Protein AF-0000000072287592 (afdb_homodimer)

Solvent-accessible surface area (backbone atoms only — not comparable to full-atom values): 27425 Å² total; per-residue (Å²): 142,75,86,83,79,91,79,86,87,75,88,79,80,86,71,87,78,84,90,84,88,74,85,70,81,70,81,69,79,77,72,82,81,80,76,82,77,76,76,74,76,69,75,74,67,57,54,57,56,51,49,50,50,49,43,51,49,48,24,49,50,27,19,53,49,18,20,56,48,29,54,58,54,72,55,82,55,48,79,62,27,75,54,41,42,60,56,83,41,76,46,64,46,68,91,53,60,62,60,34,51,70,92,40,76,66,30,48,50,55,56,15,64,73,36,28,47,15,47,28,28,26,48,42,70,90,84,34,86,50,57,27,31,34,42,37,46,53,51,50,37,37,52,50,52,46,53,53,48,51,50,50,45,52,49,51,39,54,62,62,31,79,47,85,70,56,66,60,56,48,47,48,51,55,59,33,37,59,50,48,48,47,46,30,47,32,45,34,50,47,52,51,48,48,42,29,58,41,43,44,37,56,20,54,42,40,87,85,76,73,43,65,83,56,53,73,22,63,35,54,15,30,62,36,66,58,51,39,51,53,34,38,76,31,30,54,60,78,50,60,41,61,121,143,81,86,88,78,82,83,88,80,82,83,84,80,84,76,85,74,73,84,70,85,72,83,69,82,67,78,76,74,77,71,78,78,78,76,82,77,74,75,71,76,68,73,74,67,55,53,58,56,52,49,50,51,50,44,51,49,48,24,51,52,29,19,53,49,17,20,55,47,29,56,59,54,72,55,81,54,50,79,61,27,76,56,43,42,60,58,81,43,76,45,65,46,68,91,53,62,61,61,34,51,71,91,40,77,67,29,47,50,56,57,16,64,73,37,26,46,15,48,28,27,26,48,42,69,91,83,35,88,50,57,28,30,34,41,36,45,53,50,52,37,37,53,50,51,47,52,53,48,52,49,49,46,52,50,52,39,54,62,56,30,81,42,88,61,58,66,64,57,49,51,49,47,57,60,31,45,58,49,46,48,49,46,29,48,32,46,34,50,47,52,51,49,47,41,29,58,40,43,44,38,56,20,56,41,40,88,85,75,73,44,67,84,54,53,72,23,65,33,54,15,29,62,37,68,58,52,41,50,53,35,38,76,30,30,54,60,78,49,62,40,61,120

Sequence (486 aa):
MPRGPAGYEEIRPGKKGFATYSDGHENDTHMPINREGETSRIPLRNRGWVQILVLAFLSLVFLGMGIAVGGRVPREERKWGLLAPPGSMKETWYPNTTFSMEPTPESEAAWGSLMPVGRGFIYRPEIAPIVKSVSVFHQLHCLHGLRTSYYDLHYQIARAAGAPIDPFLEQKAAHTHIETAHQKHCFDYLRRAIMCAADTNLEYVDPVTDDTTGWGSERVCRSFADVKGWAEKWANGTGGGIAMPRGPAGYEEIRPGKKGFATYSDGHENDTHMPINREGETSRIPLRNRGWVQILVLAFLSLVFLGMGIAVGGRVPREERKWGLLAPPGSMKETWYPNTTFSMEPTPESEAAWGSLMPVGRGFIYRPEIAPIVKSVSVFHQLHCLHGLRTSYYDLHYQIARAAGAPIDPFLEQKAAHTHIETAHQKHCFDYLRRAIMCAADTNLEYVDPVTDDTTGWGSERVCRSFADVKGWAEKWANGTGGGIA

InterPro domains:
  IPR021765 Mycotoxin biosynthesis protein UstYa-like [PF11807] (96-233)
  IPR021765 Mycotoxin biosynthesis protein UstYa-like [PTHR33365] (38-236)

Organism: Botryotinia fuckeliana (strain B05.10) (NCBI:txid332648)

Secondary structure (DSSP, 8-state):
--------------------------------------------THHHHHHHHHHHHHHHHHHHHHHHHHTTS--TTTTTTTTSPS-SEEEE----GGGTSPP-HHHHHHHHHTSPTTTTEEEETTTEEEEEEEHHHHHHHHHHHHHHHHHHHHHHHHHHH-S---HHHHHHHHHSHHHHHHHHHHHHHHHHHHHHH----EEE--TTT----STT-EEEE--HHHHHHHHHHTBSSS--S--/--------------------------------------------THHHHHHHHHHHHHHHHHHHHHHHHHTTS--TTTTTTTTSPSSSEEEE----GGGTSPP-HHHHHHHHHTSPTTTTEEEETTTEEEEEEEHHHHHHHHHHHHHHHHHHHHHHHHHHHTS---HHHHHHHHHHHHHHHHHHHHHHHHHHHHHHH----EEE--TTT----STT-EEEE--HHHHHHHHHHTBSSS--S--

Structure (mmCIF, N/CA/C/O backbone):
data_AF-0000000072287592-model_v1
#
loop_
_entity.id
_entity.type
_entity.pdbx_description
1 polymer 'Tat pathway signal sequence protein'
#
loop_
_atom_site.group_PDB
_atom_site.id
_atom_site.type_symbol
_atom_site.label_atom_id
_atom_site.label_alt_id
_atom_site.label_comp_id
_atom_site.label_asym_id
_atom_site.label_entity_id
_atom_site.label_seq_id
_atom_site.pdbx_PDB_ins_code
_atom_site.Cartn_x
_atom_site.Cartn_y
_atom_site.Cartn_z
_atom_site.occupancy
_atom_site.B_iso_or_equiv
_atom_site.auth_seq_id
_atom_site.auth_comp_id
_atom_site.auth_asym_id
_atom_site.auth_atom_id
_atom_site.pdbx_PDB_model_num
ATOM 1 N N . MET A 1 1 ? 38.938 7.727 86.188 1 19.3 1 MET A N 1
ATOM 2 C CA . MET A 1 1 ? 39.969 8.32 87.062 1 19.3 1 MET A CA 1
ATOM 3 C C . MET A 1 1 ? 39.812 9.844 87.125 1 19.3 1 MET A C 1
ATOM 5 O O . MET A 1 1 ? 39.188 10.43 86.25 1 19.3 1 MET A O 1
ATOM 9 N N . PRO A 1 2 ? 40.906 10.57 87.688 1 18.02 2 PRO A N 1
ATOM 10 C CA . PRO A 1 2 ? 41.312 11.711 88.5 1 18.02 2 PRO A CA 1
ATOM 11 C C . PRO A 1 2 ? 41.688 12.938 87.688 1 18.02 2 PRO A C 1
ATOM 13 O O . PRO A 1 2 ? 41.875 14.023 88.25 1 18.02 2 PRO A O 1
ATOM 16 N N . ARG A 1 3 ? 42.031 12.914 86.5 1 18.27 3 ARG A N 1
ATOM 17 C CA . ARG A 1 3 ? 43.125 13.844 86.312 1 18.27 3 ARG A CA 1
ATOM 18 C C . ARG A 1 3 ? 42.719 15.273 86.625 1 18.27 3 ARG A C 1
ATOM 20 O O . ARG A 1 3 ? 41.531 15.633 86.5 1 18.27 3 ARG A O 1
ATOM 27 N N . GLY A 1 4 ? 43.75 16.094 86.75 1 17.22 4 GLY A N 1
ATOM 28 C CA . GLY A 1 4 ? 44.375 17.094 87.562 1 17.22 4 GLY A CA 1
ATOM 29 C C . GLY A 1 4 ? 43.969 18.516 87.188 1 17.22 4 GLY A C 1
ATOM 30 O O . GLY A 1 4 ? 43.344 18.734 86.188 1 17.22 4 GLY A O 1
ATOM 31 N N . PRO A 1 5 ? 45.031 19.484 87.188 1 16.97 5 PRO A N 1
ATOM 32 C CA . PRO A 1 5 ? 45.312 20.625 88.062 1 16.97 5 PRO A CA 1
ATOM 33 C C . PRO A 1 5 ? 45.031 21.969 87.375 1 16.97 5 PRO A C 1
ATOM 35 O O . PRO A 1 5 ? 44.719 22.938 88 1 16.97 5 PRO A O 1
ATOM 38 N N . ALA A 1 6 ? 45.406 22.266 86.062 1 20.03 6 ALA A N 1
ATOM 39 C CA . ALA A 1 6 ? 46.406 23.344 85.938 1 20.03 6 ALA A CA 1
ATOM 40 C C . ALA A 1 6 ? 45.781 24.688 86.375 1 20.03 6 ALA A C 1
ATOM 42 O O . ALA A 1 6 ? 44.594 24.906 86.188 1 20.03 6 ALA A O 1
ATOM 43 N N . GLY A 1 7 ? 46.719 25.609 86.75 1 15.66 7 GLY A N 1
ATOM 44 C CA . GLY A 1 7 ? 46.938 26.656 87.75 1 15.66 7 GLY A CA 1
ATOM 45 C C . GLY A 1 7 ? 46.438 28.016 87.25 1 15.66 7 GLY A C 1
ATOM 46 O O . GLY A 1 7 ? 45.688 28.688 88 1 15.66 7 GLY A O 1
ATOM 47 N N . TYR A 1 8 ? 47.188 28.703 86.312 1 16.91 8 TYR A N 1
ATOM 48 C CA . TYR A 1 8 ? 47.906 29.922 86.75 1 16.91 8 TYR A CA 1
ATOM 49 C C . TYR A 1 8 ? 46.969 31.094 86.875 1 16.91 8 TYR A C 1
ATOM 51 O O . TYR A 1 8 ? 45.844 31.062 86.312 1 16.91 8 TYR A O 1
ATOM 59 N N . GLU A 1 9 ? 47.656 32.406 86.625 1 17.44 9 GLU A N 1
ATOM 60 C CA . GLU A 1 9 ? 47.938 33.562 87.438 1 17.44 9 GLU A CA 1
ATOM 61 C C . GLU A 1 9 ? 46.875 34.656 87.25 1 17.44 9 GLU A C 1
ATOM 63 O O . GLU A 1 9 ? 46.219 34.719 86.25 1 17.44 9 GLU A O 1
ATOM 68 N N . GLU A 1 10 ? 47.094 35.75 88.188 1 17.31 10 GLU A N 1
ATOM 69 C CA . GLU A 1 10 ? 46.375 36.625 89.062 1 17.31 10 GLU A CA 1
ATOM 70 C C . GLU A 1 10 ? 46.094 37.969 88.438 1 17.31 10 GLU A C 1
ATOM 72 O O . GLU A 1 10 ? 45.281 38.75 88.938 1 17.31 10 GLU A O 1
ATOM 77 N N . ILE A 1 11 ? 46.75 38.406 87.438 1 19.61 11 ILE A N 1
ATOM 78 C CA . ILE A 1 11 ? 47.219 39.781 87.625 1 19.61 11 ILE A CA 1
ATOM 79 C C . ILE A 1 11 ? 46 40.688 87.812 1 19.61 11 ILE A C 1
ATOM 81 O O . ILE A 1 11 ? 45.094 40.719 86.938 1 19.61 11 ILE A O 1
ATOM 85 N N . ARG A 1 12 ? 46.188 41.594 88.812 1 17.56 12 ARG A N 1
ATOM 86 C CA . ARG A 1 12 ? 45.25 42.281 89.688 1 17.56 12 ARG A CA 1
ATOM 87 C C . ARG A 1 12 ? 44.625 43.5 88.938 1 17.56 12 ARG A C 1
ATOM 89 O O . ARG A 1 12 ? 43.406 43.594 88.875 1 17.56 12 ARG A O 1
ATOM 96 N N . PRO A 1 13 ? 45.125 44.75 89.562 1 18.05 13 PRO A N 1
ATOM 97 C CA . PRO A 1 13 ? 44.219 45.562 90.438 1 18.05 13 PRO A CA 1
ATOM 98 C C . PRO A 1 13 ? 43.531 46.688 89.688 1 18.05 13 PRO A C 1
ATOM 100 O O . PRO A 1 13 ? 42.312 46.844 89.75 1 18.05 13 PRO A O 1
ATOM 103 N N . GLY A 1 14 ? 44.406 47.75 89.312 1 17.97 14 GLY A N 1
ATOM 104 C CA . GLY A 1 14 ? 44.219 49 90.062 1 17.97 14 GLY A CA 1
ATOM 105 C C . GLY A 1 14 ? 43.094 49.875 89.438 1 17.97 14 GLY A C 1
ATOM 106 O O . GLY A 1 14 ? 42.844 49.844 88.25 1 17.97 14 GLY A O 1
ATOM 107 N N . LYS A 1 15 ? 42.469 50.688 90.312 1 20.72 15 LYS A N 1
ATOM 108 C CA . LYS A 1 15 ? 41.156 51.344 90.438 1 20.72 15 LYS A CA 1
ATOM 109 C C . LYS A 1 15 ? 41.188 52.719 89.812 1 20.72 15 LYS A C 1
ATOM 111 O O . LYS A 1 15 ? 40.219 53.5 89.938 1 20.72 15 LYS A O 1
ATOM 116 N N . LYS A 1 16 ? 42.219 53.031 89.062 1 21.44 16 LYS A N 1
ATOM 117 C CA . LYS A 1 16 ? 42.281 54.469 89.25 1 21.44 16 LYS A CA 1
ATOM 118 C C . LYS A 1 16 ? 40.938 55.125 88.938 1 21.44 16 LYS A C 1
ATOM 120 O O . LYS A 1 16 ? 40.281 54.719 87.938 1 21.44 16 LYS A O 1
ATOM 125 N N . GLY A 1 17 ? 40.594 56.188 89.75 1 17.38 17 GLY A N 1
ATOM 126 C CA . GLY A 1 17 ? 39.406 56.875 90.25 1 17.38 17 GLY A CA 1
ATOM 127 C C . GLY A 1 17 ? 38.844 57.875 89.25 1 17.38 17 GLY A C 1
ATOM 128 O O . GLY A 1 17 ? 37.625 57.938 89.062 1 17.38 17 GLY A O 1
ATOM 129 N N . PHE A 1 18 ? 39.656 58.812 88.75 1 18.67 18 PHE A N 1
ATOM 130 C CA . PHE A 1 18 ? 39.312 60.188 89.125 1 18.67 18 PHE A CA 1
ATOM 131 C C . PHE A 1 18 ? 38.094 60.656 88.312 1 18.67 18 PHE A C 1
ATOM 133 O O . PHE A 1 18 ? 37.875 60.188 87.188 1 18.67 18 PHE A O 1
ATOM 140 N N . ALA A 1 19 ? 37.625 61.938 88.688 1 19.69 19 ALA A N 1
ATOM 141 C CA . ALA A 1 19 ? 36.406 62.688 89 1 19.69 19 ALA A CA 1
ATOM 142 C C . ALA A 1 19 ? 35.812 63.281 87.688 1 19.69 19 ALA A C 1
ATOM 144 O O . ALA A 1 19 ? 36.469 63.312 86.688 1 19.69 19 ALA A O 1
ATOM 145 N N . THR A 1 20 ? 34.875 64.375 87.938 1 18.69 20 THR A N 1
ATOM 146 C CA . THR A 1 20 ? 33.469 64.75 87.75 1 18.69 20 THR A CA 1
ATOM 147 C C . THR A 1 20 ? 33.312 65.688 86.562 1 18.69 20 THR A C 1
ATOM 149 O O . THR A 1 20 ? 32.438 65.438 85.688 1 18.69 20 THR A O 1
ATOM 152 N N . TYR A 1 21 ? 33.875 67 86.562 1 21.52 21 TYR A N 1
ATOM 153 C CA . TYR A 1 21 ? 32.969 68.125 86.562 1 21.52 21 TYR A CA 1
ATOM 154 C C . TYR A 1 21 ? 32.469 68.438 85.188 1 21.52 21 TYR A C 1
ATOM 156 O O . TYR A 1 21 ? 33.156 68.125 84.188 1 21.52 21 TYR A O 1
ATOM 164 N N . SER A 1 22 ? 31.219 69.25 85.062 1 21.53 22 SER A N 1
ATOM 165 C CA . SER A 1 22 ? 29.969 69.5 84.375 1 21.53 22 SER A CA 1
ATOM 166 C C . SER A 1 22 ? 30.125 70.625 83.375 1 21.53 22 SER A C 1
ATOM 168 O O . SER A 1 22 ? 29.156 71 82.688 1 21.53 22 SER A O 1
ATOM 170 N N . ASP A 1 23 ? 31.297 71.188 83.125 1 23.33 23 ASP A N 1
ATOM 171 C CA . ASP A 1 23 ? 31.078 72.562 82.688 1 23.33 23 ASP A CA 1
ATOM 172 C C . ASP A 1 23 ? 30.234 72.625 81.438 1 23.33 23 ASP A C 1
ATOM 174 O O . ASP A 1 23 ? 30.422 71.812 80.5 1 23.33 23 ASP A O 1
ATOM 178 N N . GLY A 1 24 ? 29.078 73.375 81.5 1 22.64 24 GLY A N 1
ATOM 179 C CA . GLY A 1 24 ? 27.859 73.688 80.812 1 22.64 24 GLY A CA 1
ATOM 180 C C . GLY A 1 24 ? 28.094 74.562 79.562 1 22.64 24 GLY A C 1
ATOM 181 O O . GLY A 1 24 ? 27.141 75.062 79 1 22.64 24 GLY A O 1
ATOM 182 N N . HIS A 1 25 ? 29.281 74.625 79 1 24.14 25 HIS A N 1
ATOM 183 C CA . HIS A 1 25 ? 29.391 75.812 78.125 1 24.14 25 HIS A CA 1
ATOM 184 C C . HIS A 1 25 ? 28.266 75.875 77.125 1 24.14 25 HIS A C 1
ATOM 186 O O . HIS A 1 25 ? 27.844 74.875 76.562 1 24.14 25 HIS A O 1
ATOM 192 N N . GLU A 1 26 ? 27.578 77.062 77.062 1 28.45 26 GLU A N 1
ATOM 193 C CA . GLU A 1 26 ? 26.391 77.688 76.5 1 28.45 26 GLU A CA 1
ATOM 194 C C . GLU A 1 26 ? 26.531 77.875 75 1 28.45 26 GLU A C 1
ATOM 196 O O . GLU A 1 26 ? 25.625 78.375 74.375 1 28.45 26 GLU A O 1
ATOM 201 N N . ASN A 1 27 ? 27.359 77.125 74.25 1 24.39 27 ASN A N 1
ATOM 202 C CA . ASN A 1 27 ? 27.609 77.812 73 1 24.39 27 ASN A CA 1
ATOM 203 C C . ASN A 1 27 ? 26.328 77.938 72.125 1 24.39 27 ASN A C 1
ATOM 205 O O . ASN A 1 27 ? 25.641 76.938 71.875 1 24.39 27 ASN A O 1
ATOM 209 N N . ASP A 1 28 ? 25.719 79.062 72.188 1 27.42 28 ASP A N 1
ATOM 210 C CA . ASP A 1 28 ? 24.5 79.562 71.562 1 27.42 28 ASP A CA 1
ATOM 211 C C . ASP A 1 28 ? 24.594 79.438 70.062 1 27.42 28 ASP A C 1
ATOM 213 O O . ASP A 1 28 ? 23.734 80 69.312 1 27.42 28 ASP A O 1
ATOM 217 N N . THR A 1 29 ? 25.438 78.625 69.438 1 31.12 29 THR A N 1
ATOM 218 C CA . THR A 1 29 ? 25.625 79 68 1 31.12 29 THR A CA 1
ATOM 219 C C . THR A 1 29 ? 24.297 78.938 67.25 1 31.12 29 THR A C 1
ATOM 221 O O . THR A 1 29 ? 23.516 78 67.438 1 31.12 29 THR A O 1
ATOM 224 N N . HIS A 1 30 ? 23.781 80.125 66.875 1 30.45 30 HIS A N 1
ATOM 225 C CA . HIS A 1 30 ? 22.641 80.562 66.062 1 30.45 30 HIS A CA 1
ATOM 226 C C . HIS A 1 30 ? 22.594 79.875 64.688 1 30.45 30 HIS A C 1
ATOM 228 O O . HIS A 1 30 ? 23.484 80.062 63.875 1 30.45 30 HIS A O 1
ATOM 234 N N . MET A 1 31 ? 22.5 78.562 64.562 1 31.89 31 MET A N 1
ATOM 235 C CA . MET A 1 31 ? 22.531 78.062 63.188 1 31.89 31 MET A CA 1
ATOM 236 C C . MET A 1 31 ? 21.328 78.562 62.375 1 31.89 31 MET A C 1
ATOM 238 O O . MET A 1 31 ? 20.203 78.562 62.906 1 31.89 31 MET A O 1
ATOM 242 N N . PRO A 1 32 ? 21.531 79.438 61.375 1 38.47 32 PRO A N 1
ATOM 243 C CA . PRO A 1 32 ? 20.469 79.938 60.5 1 38.47 32 PRO A CA 1
ATOM 244 C C . PRO A 1 32 ? 19.625 78.812 59.906 1 38.47 32 PRO A C 1
ATOM 246 O O . PRO A 1 32 ? 20.125 77.688 59.75 1 38.47 32 PRO A O 1
ATOM 249 N N . ILE A 1 33 ? 18.312 78.875 60.094 1 32.28 33 ILE A N 1
ATOM 250 C CA . ILE A 1 33 ? 17.219 78 59.625 1 32.28 33 ILE A CA 1
ATOM 251 C C . ILE A 1 33 ? 17.297 77.812 58.125 1 32.28 33 ILE A C 1
ATOM 253 O O . ILE A 1 33 ? 17.625 78.75 57.375 1 32.28 33 ILE A O 1
ATOM 257 N N . ASN A 1 34 ? 17.094 76.562 57.656 1 33.97 34 ASN A N 1
ATOM 258 C CA . ASN A 1 34 ? 17.031 75.75 56.438 1 33.97 34 ASN A CA 1
ATOM 259 C C . ASN A 1 34 ? 15.984 76.25 55.469 1 33.97 34 ASN A C 1
ATOM 261 O O . ASN A 1 34 ? 14.805 76.375 55.812 1 33.97 34 ASN A O 1
ATOM 265 N N . ARG A 1 35 ? 16.234 77.25 54.625 1 37.09 35 ARG A N 1
ATOM 266 C CA . ARG A 1 35 ? 15.273 77.688 53.594 1 37.09 35 ARG A CA 1
ATOM 267 C C . ARG A 1 35 ? 14.594 76.438 52.969 1 37.09 35 ARG A C 1
ATOM 269 O O . ARG A 1 35 ? 15.156 75.375 52.938 1 37.09 35 ARG A O 1
ATOM 276 N N . GLU A 1 36 ? 13.281 76.688 52.531 1 39.31 36 GLU A N 1
ATOM 277 C CA . GLU A 1 36 ? 12.195 75.938 51.906 1 39.31 36 GLU A CA 1
ATOM 278 C C . GLU A 1 36 ? 12.664 75.188 50.656 1 39.31 36 GLU A C 1
ATOM 280 O O . GLU A 1 36 ? 13.344 75.75 49.812 1 39.31 36 GLU A O 1
ATOM 285 N N . GLY A 1 37 ? 12.961 73.875 50.719 1 37.31 37 GLY A N 1
ATOM 286 C CA . GLY A 1 37 ? 13.227 72.938 49.625 1 37.31 37 GLY A CA 1
ATOM 287 C C . GLY A 1 37 ? 12.211 73.062 48.5 1 37.31 37 GLY A C 1
ATOM 288 O O . GLY A 1 37 ? 11.016 72.875 48.688 1 37.31 37 GLY A O 1
ATOM 289 N N . GLU A 1 38 ? 12.336 74.062 47.562 1 43.62 38 GLU A N 1
ATOM 290 C CA . GLU A 1 38 ? 11.547 74.062 46.344 1 43.62 38 GLU A CA 1
ATOM 291 C C . GLU A 1 38 ? 11.484 72.625 45.75 1 43.62 38 GLU A C 1
ATOM 293 O O . GLU A 1 38 ? 12.523 72.062 45.438 1 43.62 38 GLU A O 1
ATOM 298 N N . THR A 1 39 ? 10.508 71.875 46.125 1 43.22 39 THR A N 1
ATOM 299 C CA . THR A 1 39 ? 10.203 70.562 45.469 1 43.22 39 THR A CA 1
ATOM 300 C C . THR A 1 39 ? 10.07 70.812 43.969 1 43.22 39 THR A C 1
ATOM 302 O O . THR A 1 39 ? 9.211 71.562 43.5 1 43.22 39 THR A O 1
ATOM 305 N N . SER A 1 40 ? 11.18 70.938 43.25 1 45.12 40 SER A N 1
ATOM 306 C CA . SER A 1 40 ? 11.117 70.812 41.781 1 45.12 40 SER A CA 1
ATOM 307 C C . SER A 1 40 ? 10.195 69.688 41.312 1 45.12 40 SER A C 1
ATOM 309 O O . SER A 1 40 ? 10.367 68.562 41.719 1 45.12 40 SER A O 1
ATOM 311 N N . ARG A 1 41 ? 8.898 69.938 41.031 1 43.66 41 ARG A N 1
ATOM 312 C CA . ARG A 1 41 ? 8.023 69.062 40.312 1 43.66 41 ARG A CA 1
ATOM 313 C C . ARG A 1 41 ? 8.695 68.5 39.062 1 43.66 41 ARG A C 1
ATOM 315 O O . ARG A 1 41 ? 9.039 69.312 38.156 1 43.66 41 ARG A O 1
ATOM 322 N N . ILE A 1 42 ? 9.586 67.625 39.156 1 45.75 42 ILE A N 1
ATOM 323 C CA . ILE A 1 42 ? 9.992 66.938 37.938 1 45.75 42 ILE A CA 1
ATOM 324 C C . ILE A 1 42 ? 8.758 66.5 37.156 1 45.75 42 ILE A C 1
ATOM 326 O O . ILE A 1 42 ? 7.902 65.812 37.688 1 45.75 42 ILE A O 1
ATOM 330 N N . PRO A 1 43 ? 8.305 67.25 36.156 1 46.72 43 PRO A N 1
ATOM 331 C CA . PRO A 1 43 ? 7.203 66.812 35.312 1 46.72 43 PRO A CA 1
ATOM 332 C C . PRO A 1 43 ? 7.355 65.312 34.906 1 46.72 43 PRO A C 1
ATOM 334 O O . PRO A 1 43 ? 8.461 64.875 34.625 1 46.72 43 PRO A O 1
ATOM 337 N N . LEU A 1 44 ? 6.586 64.438 35.469 1 46.19 44 LEU A N 1
ATOM 338 C CA . LEU A 1 44 ? 6.445 63.062 35.062 1 46.19 44 LEU A CA 1
ATOM 339 C C . LEU A 1 44 ? 6.238 62.969 33.562 1 46.19 44 LEU A C 1
ATOM 341 O O . LEU A 1 44 ? 5.109 63.062 33.094 1 46.19 44 LEU A O 1
ATOM 345 N N . ARG A 1 45 ? 7.016 63.719 32.812 1 51.69 45 ARG A N 1
ATOM 346 C CA . ARG A 1 45 ? 7.051 63.562 31.375 1 51.69 45 ARG A CA 1
ATOM 347 C C . ARG A 1 45 ? 7.172 62.062 31 1 51.69 45 ARG A C 1
ATOM 349 O O . ARG A 1 45 ? 7.016 61.719 29.844 1 51.69 45 ARG A O 1
ATOM 356 N N . ASN A 1 46 ? 7.461 61.281 31.969 1 57.53 46 ASN A N 1
ATOM 357 C CA . ASN A 1 46 ? 7.824 59.875 31.672 1 57.53 46 ASN A CA 1
ATOM 358 C C . ASN A 1 46 ? 6.59 59 31.5 1 57.53 46 ASN A C 1
ATOM 360 O O . ASN A 1 46 ? 6.707 57.781 31.344 1 57.53 46 ASN A O 1
ATOM 364 N N . ARG A 1 47 ? 5.457 59.719 31.562 1 67.69 47 ARG A N 1
ATOM 365 C CA . ARG A 1 47 ? 4.227 58.969 31.469 1 67.69 47 ARG A CA 1
ATOM 366 C C . ARG A 1 47 ? 3.99 58.469 30.047 1 67.69 47 ARG A C 1
ATOM 368 O O . ARG A 1 47 ? 3.531 57.344 29.844 1 67.69 47 ARG A O 1
ATOM 375 N N . GLY A 1 48 ? 4.582 59.281 29.188 1 64.25 48 GLY A N 1
ATOM 376 C CA . GLY A 1 48 ? 4.398 58.875 27.812 1 64.25 48 GLY A CA 1
ATOM 377 C C . GLY A 1 48 ? 5.227 57.656 27.406 1 64.25 48 GLY A C 1
ATOM 378 O O . GLY A 1 48 ? 4.734 56.75 26.734 1 64.25 48 GLY A O 1
ATOM 379 N N . TRP A 1 49 ? 6.461 57.719 27.938 1 75.81 49 TRP A N 1
ATOM 380 C CA . TRP A 1 49 ? 7.34 56.594 27.578 1 75.81 49 TRP A CA 1
ATOM 381 C C . TRP A 1 49 ? 6.906 55.312 28.281 1 75.81 49 TRP A C 1
ATOM 383 O O . TRP A 1 49 ? 6.98 54.219 27.688 1 75.81 49 TRP A O 1
ATOM 393 N N . VAL A 1 50 ? 6.414 55.406 29.5 1 76.12 50 VAL A N 1
ATOM 394 C CA . VAL A 1 50 ? 5.918 54.219 30.219 1 76.12 50 VAL A CA 1
ATOM 395 C C . VAL A 1 50 ? 4.691 53.656 29.5 1 76.12 50 VAL A C 1
ATOM 397 O O . VAL A 1 50 ? 4.551 52.438 29.359 1 76.12 50 VAL A O 1
ATOM 400 N N . GLN A 1 51 ? 3.865 54.562 29 1 75.06 51 GLN A N 1
ATOM 401 C CA . GLN A 1 51 ? 2.689 54.125 28.266 1 75.06 51 GLN A CA 1
ATOM 402 C C . GLN A 1 51 ? 3.086 53.438 26.969 1 75.06 51 GLN A C 1
ATOM 404 O O . GLN A 1 51 ? 2.502 52.438 26.594 1 75.06 51 GLN A O 1
ATOM 409 N N . ILE A 1 52 ? 4.062 53.969 26.328 1 77.12 52 ILE A N 1
ATOM 410 C CA . ILE A 1 52 ? 4.551 53.375 25.094 1 77.12 52 ILE A CA 1
ATOM 411 C C . ILE A 1 52 ? 5.141 52 25.391 1 77.12 52 ILE A C 1
ATOM 413 O O . ILE A 1 52 ? 4.895 51.031 24.641 1 77.12 52 ILE A O 1
ATOM 417 N N . LEU A 1 53 ? 5.867 51.875 26.453 1 80 53 LEU A N 1
ATOM 418 C CA . LEU A 1 53 ? 6.473 50.594 26.812 1 80 53 LEU A CA 1
ATOM 419 C C . LEU A 1 53 ? 5.402 49.562 27.188 1 80 53 LEU A C 1
ATOM 421 O O . LEU A 1 53 ? 5.508 48.406 26.812 1 80 53 LEU A O 1
ATOM 425 N N . VAL A 1 54 ? 4.391 50.031 27.859 1 78.62 54 VAL A N 1
ATOM 426 C CA . VAL A 1 54 ? 3.297 49.125 28.234 1 78.62 54 VAL A CA 1
ATOM 427 C C . VAL A 1 54 ? 2.543 48.688 26.984 1 78.62 54 VAL A C 1
ATOM 429 O O . VAL A 1 54 ? 2.219 47.5 26.844 1 78.62 54 VAL A O 1
ATOM 432 N N . LEU A 1 55 ? 2.33 49.625 26.094 1 78.19 55 LEU A N 1
ATOM 433 C CA . LEU A 1 55 ? 1.646 49.281 24.859 1 78.19 55 LEU A CA 1
ATOM 434 C C . LEU A 1 55 ? 2.477 48.312 24.031 1 78.19 55 LEU A C 1
ATOM 436 O O . LEU A 1 55 ? 1.937 47.344 23.453 1 78.19 55 LEU A O 1
ATOM 440 N N . ALA A 1 56 ? 3.744 48.562 23.953 1 79.44 56 ALA A N 1
ATOM 441 C CA . ALA A 1 56 ? 4.641 47.656 23.219 1 79.44 56 ALA A CA 1
ATOM 442 C C . ALA A 1 56 ? 4.648 46.281 23.844 1 79.44 56 ALA A C 1
ATOM 444 O O . ALA A 1 56 ? 4.609 45.281 23.125 1 79.44 56 ALA A O 1
ATOM 445 N N . PHE A 1 57 ? 4.684 46.25 25.109 1 81.25 57 PHE A N 1
ATOM 446 C CA . PHE A 1 57 ? 4.691 44.969 25.812 1 81.25 57 PHE A CA 1
ATOM 447 C C . PHE A 1 57 ? 3.381 44.219 25.594 1 81.25 57 PHE A C 1
ATOM 449 O O . PHE A 1 57 ? 3.387 43.031 25.297 1 81.25 57 PHE A O 1
ATOM 456 N N . LEU A 1 58 ? 2.33 44.906 25.719 1 79.88 58 LEU A N 1
ATOM 457 C CA . LEU A 1 58 ? 1.03 44.281 25.516 1 79.88 58 LEU A CA 1
ATOM 458 C C . LEU A 1 58 ? 0.873 43.781 24.078 1 79.88 58 LEU A C 1
ATOM 460 O O . LEU A 1 58 ? 0.334 42.688 23.844 1 79.88 58 LEU A O 1
ATOM 464 N N . SER A 1 59 ? 1.333 44.594 23.172 1 79.94 59 SER A N 1
ATOM 465 C CA . SER A 1 59 ? 1.295 44.188 21.766 1 79.94 59 SER A CA 1
ATOM 466 C C . SER A 1 59 ? 2.125 42.938 21.547 1 79.94 59 SER A C 1
ATOM 468 O O . SER A 1 59 ? 1.715 42.031 20.797 1 79.94 59 SER A O 1
ATOM 470 N N . LEU A 1 60 ? 3.199 42.781 22.156 1 80.88 60 LEU A N 1
ATOM 471 C CA . LEU A 1 60 ? 4.055 41.594 22.016 1 80.88 60 LEU A CA 1
ATOM 472 C C . LEU A 1 60 ? 3.404 40.375 22.656 1 80.88 60 LEU A C 1
ATOM 474 O O . LEU A 1 60 ? 3.482 39.281 22.094 1 80.88 60 LEU A O 1
ATOM 478 N N . VAL A 1 61 ? 2.783 40.562 23.703 1 82.25 61 VAL A N 1
ATOM 479 C CA . VAL A 1 61 ? 2.105 39.469 24.375 1 82.25 61 VAL A CA 1
ATOM 480 C C . VAL A 1 61 ? 0.941 38.969 23.516 1 82.25 61 VAL A C 1
ATOM 482 O O . VAL A 1 61 ? 0.746 37.75 23.359 1 82.25 61 VAL A O 1
ATOM 485 N N . PHE A 1 62 ? 0.251 39.938 22.984 1 82 62 PHE A N 1
ATOM 486 C CA . PHE A 1 62 ? -0.875 39.531 22.156 1 82 62 PHE A CA 1
ATOM 487 C C . PHE A 1 62 ? -0.387 38.906 20.859 1 82 62 PHE A C 1
ATOM 489 O O . PHE A 1 62 ? -1.005 37.938 20.375 1 82 62 PHE A O 1
ATOM 496 N N . LEU A 1 63 ? 0.615 39.344 20.328 1 81 63 LEU A N 1
ATOM 497 C CA . LEU A 1 63 ? 1.213 38.688 19.172 1 81 63 LEU A CA 1
ATOM 498 C C . LEU A 1 63 ? 1.655 37.281 19.5 1 81 63 LEU A C 1
ATOM 500 O O . LEU A 1 63 ? 1.395 36.344 18.734 1 81 63 LEU A O 1
ATOM 504 N N . GLY A 1 64 ? 2.295 37.094 20.531 1 81.75 64 GLY A N 1
ATOM 505 C CA . GLY A 1 64 ? 2.717 35.781 20.953 1 81.75 64 GLY A CA 1
ATOM 506 C C . GLY A 1 64 ? 1.555 34.844 21.203 1 81.75 64 GLY A C 1
ATOM 507 O O . GLY A 1 64 ? 1.595 33.656 20.812 1 81.75 64 GLY A O 1
ATOM 508 N N . MET A 1 65 ? 0.557 35.312 21.828 1 81.25 65 MET A N 1
ATOM 509 C CA . MET A 1 65 ? -0.647 34.531 22.078 1 81.25 65 MET A CA 1
ATOM 510 C C . MET A 1 65 ? -1.318 34.156 20.766 1 81.25 65 MET A C 1
ATOM 512 O O . MET A 1 65 ? -1.814 33.031 20.609 1 81.25 65 MET A O 1
ATOM 516 N N . GLY A 1 66 ? -1.426 35.062 19.891 1 76.56 66 GLY A N 1
ATOM 517 C CA . GLY A 1 66 ? -1.982 34.75 18.578 1 76.56 66 GLY A CA 1
ATOM 518 C C . GLY A 1 66 ? -1.221 33.656 17.844 1 76.56 66 GLY A C 1
ATOM 519 O O . GLY A 1 66 ? -1.824 32.781 17.234 1 76.56 66 GLY A O 1
ATOM 520 N N . ILE A 1 67 ? -0.003 33.75 17.859 1 74.44 67 ILE A N 1
ATOM 521 C CA . ILE A 1 67 ? 0.833 32.719 17.219 1 74.44 67 ILE A CA 1
ATOM 522 C C . ILE A 1 67 ? 0.567 31.375 17.859 1 74.44 67 ILE A C 1
ATOM 524 O O . ILE A 1 67 ? 0.444 30.359 17.156 1 74.44 67 ILE A O 1
ATOM 528 N N . ALA A 1 68 ? 0.424 31.312 19.094 1 73.31 68 ALA A N 1
ATOM 529 C CA . ALA A 1 68 ? 0.165 30.062 19.797 1 73.31 68 ALA A CA 1
ATOM 530 C C . ALA A 1 68 ? -1.214 29.5 19.453 1 73.31 68 ALA A C 1
ATOM 532 O O . ALA A 1 68 ? -1.371 28.297 19.25 1 73.31 68 ALA A O 1
ATOM 533 N N . VAL A 1 69 ? -2.176 30.312 19.422 1 71.75 69 VAL A N 1
ATOM 534 C CA . VAL A 1 69 ? -3.529 29.875 19.094 1 71.75 69 VAL A CA 1
ATOM 535 C C . VAL A 1 69 ? -3.592 29.469 17.625 1 71.75 69 VAL A C 1
ATOM 537 O O . VAL A 1 69 ? -4.203 28.453 17.281 1 71.75 69 VAL A O 1
ATOM 540 N N . GLY A 1 70 ? -3.178 30.25 16.734 1 63.22 70 GLY A N 1
ATOM 541 C CA . GLY A 1 70 ? -3.158 29.906 15.328 1 63.22 70 GLY A CA 1
ATOM 542 C C . GLY A 1 70 ? -2.48 28.578 15.031 1 63.22 70 GLY A C 1
ATOM 543 O O . GLY A 1 70 ? -2.893 27.859 14.125 1 63.22 70 GLY A O 1
ATOM 544 N N . GLY A 1 71 ? -1.473 28.312 15.695 1 57.56 71 GLY A N 1
ATOM 545 C CA . GLY A 1 71 ? -0.789 27.031 15.547 1 57.56 71 GLY A CA 1
ATOM 546 C C . GLY A 1 71 ? -1.613 25.859 16.016 1 57.56 71 GLY A C 1
ATOM 547 O O . GLY A 1 71 ? -1.314 24.703 15.688 1 57.56 71 GLY A O 1
ATOM 548 N N . ARG A 1 72 ? -2.541 26.172 16.906 1 59.22 72 ARG A N 1
ATOM 549 C CA . ARG A 1 72 ? -3.361 25.125 17.484 1 59.22 72 ARG A CA 1
ATOM 550 C C . ARG A 1 72 ? -4.664 24.953 16.719 1 59.22 72 ARG A C 1
ATOM 552 O O . ARG A 1 72 ? -5.391 23.969 16.922 1 59.22 72 ARG A O 1
ATOM 559 N N . VAL A 1 73 ? -5.293 25.953 16.172 1 49.47 73 VAL A N 1
ATOM 560 C CA . VAL A 1 73 ? -6.492 25.781 15.367 1 49.47 73 VAL A CA 1
ATOM 561 C C . VAL A 1 73 ? -6.238 24.719 14.289 1 49.47 73 VAL A C 1
ATOM 563 O O . VAL A 1 73 ? -5.289 24.844 13.508 1 49.47 73 VAL A O 1
ATOM 566 N N . PRO A 1 74 ? -6.945 23.547 14.523 1 46.28 74 PRO A N 1
ATOM 567 C CA . PRO A 1 74 ? -6.777 22.516 13.484 1 46.28 74 PRO A CA 1
ATOM 568 C C . PRO A 1 74 ? -7.188 23.016 12.094 1 46.28 74 PRO A C 1
ATOM 570 O O . PRO A 1 74 ? -8.203 23.703 11.961 1 46.28 74 PRO A O 1
ATOM 573 N N . ARG A 1 75 ? -6.406 23.562 11.234 1 42.06 75 ARG A N 1
ATOM 574 C CA . ARG A 1 75 ? -6.828 23.891 9.875 1 42.06 75 ARG A CA 1
ATOM 575 C C . ARG A 1 75 ? -7.965 22.984 9.414 1 42.06 75 ARG A C 1
ATOM 577 O O . ARG A 1 75 ? -8.055 21.828 9.852 1 42.06 75 ARG A O 1
ATOM 584 N N . GLU A 1 76 ? -9.195 23.562 8.914 1 42.69 76 GLU A N 1
ATOM 585 C CA . GLU A 1 76 ? -10.266 22.844 8.227 1 42.69 76 GLU A CA 1
ATOM 586 C C . GLU A 1 76 ? -9.773 21.5 7.703 1 42.69 76 GLU A C 1
ATOM 588 O O . GLU A 1 76 ? -10.57 20.672 7.246 1 42.69 76 GLU A O 1
ATOM 593 N N . GLU A 1 77 ? -8.578 21.359 7.484 1 43.16 77 GLU A N 1
ATOM 594 C CA . GLU A 1 77 ? -7.945 20.109 7.07 1 43.16 77 GLU A CA 1
ATOM 595 C C . GLU A 1 77 ? -8.312 18.969 8.016 1 43.16 77 GLU A C 1
ATOM 597 O O . GLU A 1 77 ? -7.965 17.812 7.762 1 43.16 77 GLU A O 1
ATOM 602 N N . ARG A 1 78 ? -8.898 19.203 9.219 1 42.62 78 ARG A N 1
ATOM 603 C CA . ARG A 1 78 ? -9.148 18.188 10.234 1 42.62 78 ARG A CA 1
ATOM 604 C C . ARG A 1 78 ? -10.273 17.25 9.812 1 42.62 78 ARG A C 1
ATOM 606 O O . ARG A 1 78 ? -10.211 16.047 10.078 1 42.62 78 ARG A O 1
ATOM 613 N N . LYS A 1 79 ? -11.547 17.828 9.742 1 44.66 79 LYS A N 1
ATOM 614 C CA . LYS A 1 79 ? -12.664 16.906 9.562 1 44.66 79 LYS A CA 1
ATOM 615 C C . LYS A 1 79 ? -12.422 15.984 8.375 1 44.66 79 LYS A C 1
ATOM 617 O O . LYS A 1 79 ? -12.523 14.758 8.5 1 44.66 79 LYS A O 1
ATOM 622 N N . TRP A 1 80 ? -12.586 16.578 7.133 1 50.03 80 TRP A N 1
ATOM 623 C CA . TRP A 1 80 ? -12.125 15.891 5.93 1 50.03 80 TRP A CA 1
ATOM 624 C C . TRP A 1 80 ? -10.648 15.539 6.039 1 50.03 80 TRP A C 1
ATOM 626 O O . TRP A 1 80 ? -10.117 14.797 5.207 1 50.03 80 TRP A O 1
ATOM 636 N N . GLY A 1 81 ? -10.023 16.188 7.035 1 54.56 81 GLY A N 1
ATOM 637 C CA . GLY A 1 81 ? -8.578 16.234 7.207 1 54.56 81 GLY A CA 1
ATOM 638 C C . GLY A 1 81 ? -7.965 14.883 7.484 1 54.56 81 GLY A C 1
ATOM 639 O O . GLY A 1 81 ? -6.984 14.492 6.848 1 54.56 81 GLY A O 1
ATOM 640 N N . LEU A 1 82 ? -8.68 14.273 8.422 1 56.44 82 LEU A N 1
ATOM 641 C CA . LEU A 1 82 ? -8.125 12.953 8.727 1 56.44 82 LEU A CA 1
ATOM 642 C C . LEU A 1 82 ? -8.336 11.992 7.562 1 56.44 82 LEU A C 1
ATOM 644 O O . LEU A 1 82 ? -7.551 11.062 7.375 1 56.44 82 LEU A O 1
ATOM 648 N N . LEU A 1 83 ? -9.383 12.406 6.758 1 73.56 83 LEU A N 1
ATOM 649 C CA . LEU A 1 83 ? -9.703 11.469 5.684 1 73.56 83 LEU A CA 1
ATOM 650 C C . LEU A 1 83 ? -9.094 11.938 4.363 1 73.56 83 LEU A C 1
ATOM 652 O O . LEU A 1 83 ? -9.227 11.258 3.342 1 73.56 83 LEU A O 1
ATOM 656 N N . ALA A 1 84 ? -8.453 13.062 4.516 1 82.5 84 ALA A N 1
ATOM 657 C CA . ALA A 1 84 ? -7.766 13.492 3.299 1 82.5 84 ALA A CA 1
ATOM 658 C C . ALA A 1 84 ? -6.551 12.617 3.014 1 82.5 84 ALA A C 1
ATOM 660 O O . ALA A 1 84 ? -5.82 12.234 3.934 1 82.5 84 ALA A O 1
ATOM 661 N N . PRO A 1 85 ? -6.484 12.242 1.68 1 89.69 85 PRO A N 1
ATOM 662 C CA . PRO A 1 85 ? -5.254 11.5 1.38 1 89.69 85 PRO A CA 1
ATOM 663 C C . PRO A 1 85 ? -3.992 12.289 1.708 1 89.69 85 PRO A C 1
ATOM 665 O O . PRO A 1 85 ? -3.955 13.508 1.515 1 89.69 85 PRO A O 1
ATOM 668 N N . PRO A 1 86 ? -3.082 11.562 2.293 1 85.94 86 PRO A N 1
ATOM 669 C CA . PRO A 1 86 ? -1.843 12.258 2.648 1 85.94 86 PRO A CA 1
ATOM 670 C C . PRO A 1 86 ? -0.988 12.602 1.431 1 85.94 86 PRO A C 1
ATOM 672 O O . PRO A 1 86 ? -1.032 11.898 0.421 1 85.94 86 PRO A O 1
ATOM 675 N N . GLY A 1 87 ? -0.266 13.617 1.565 1 87.44 87 GLY A N 1
ATOM 676 C CA . GLY A 1 87 ? 0.621 14.07 0.505 1 87.44 87 GLY A CA 1
ATOM 677 C C . GLY A 1 87 ? 0.164 15.367 -0.144 1 87.44 87 GLY A C 1
ATOM 678 O O . GLY A 1 87 ? -0.837 15.953 0.269 1 87.44 87 GLY A O 1
ATOM 679 N N . SER A 1 88 ? 0.988 15.797 -1.18 1 86.06 88 SER A N 1
ATOM 680 C CA . SER A 1 88 ? 0.67 17.062 -1.837 1 86.06 88 SER A CA 1
ATOM 681 C C . SER A 1 88 ? 0.809 16.953 -3.352 1 86.06 88 SER A C 1
ATOM 683 O O . SER A 1 88 ? 0.517 17.891 -4.082 1 86.06 88 SER A O 1
ATOM 685 N N . MET A 1 89 ? 1.173 15.766 -3.82 1 90.81 89 MET A N 1
ATOM 686 C CA . MET A 1 89 ? 1.374 15.586 -5.258 1 90.81 89 MET A CA 1
ATOM 687 C C . MET A 1 89 ? 0.101 15.078 -5.926 1 90.81 89 MET A C 1
ATOM 689 O O . MET A 1 89 ? -0.434 14.031 -5.543 1 90.81 89 MET A O 1
ATOM 693 N N . LYS A 1 90 ? -0.358 15.898 -6.891 1 92.88 90 LYS A N 1
ATOM 694 C CA . LYS A 1 90 ? -1.514 15.453 -7.664 1 92.88 90 LYS A CA 1
ATOM 695 C C . LYS A 1 90 ? -1.078 14.711 -8.922 1 92.88 90 LYS A C 1
ATOM 697 O O . LYS A 1 90 ? -0.208 15.18 -9.656 1 92.88 90 LYS A O 1
ATOM 702 N N . GLU A 1 91 ? -1.628 13.547 -9.07 1 95.31 91 GLU A N 1
ATOM 703 C CA . GLU A 1 91 ? -1.312 12.781 -10.273 1 95.31 91 GLU A CA 1
ATOM 704 C C . GLU A 1 91 ? -2.5 11.93 -10.711 1 95.31 91 GLU A C 1
ATOM 706 O O . GLU A 1 91 ? -3.389 11.633 -9.914 1 95.31 91 GLU A O 1
ATOM 711 N N . THR A 1 92 ? -2.568 11.633 -11.984 1 96.56 92 THR A N 1
ATOM 712 C CA . THR A 1 92 ? -3.508 10.672 -12.555 1 96.56 92 THR A CA 1
ATOM 713 C C . THR A 1 92 ? -2.783 9.398 -12.984 1 96.56 92 THR A C 1
ATOM 715 O O . THR A 1 92 ? -1.718 9.461 -13.602 1 96.56 92 THR A O 1
ATOM 718 N N . TRP A 1 93 ? -3.312 8.289 -12.633 1 96.31 93 TRP A N 1
ATOM 719 C CA . TRP A 1 93 ? -2.68 7.012 -12.945 1 96.31 93 TRP A CA 1
ATOM 720 C C . TRP A 1 93 ? -3.166 6.469 -14.281 1 96.31 93 TRP A C 1
ATOM 722 O O . TRP A 1 93 ? -4.355 6.566 -14.602 1 96.31 93 TRP A O 1
ATOM 732 N N . TYR A 1 94 ? -2.277 5.922 -15.047 1 96.31 94 TYR A N 1
ATOM 733 C CA . TYR A 1 94 ? -2.574 5.176 -16.266 1 96.31 94 TYR A CA 1
ATOM 734 C C . TYR A 1 94 ? -1.887 3.816 -16.266 1 96.31 94 TYR A C 1
ATOM 736 O O . TYR A 1 94 ? -0.817 3.66 -15.664 1 96.31 94 TYR A O 1
ATOM 744 N N . PRO A 1 95 ? -2.564 2.918 -16.906 1 95.19 95 PRO A N 1
ATOM 745 C CA . PRO A 1 95 ? -1.957 1.585 -16.891 1 95.19 95 PRO A CA 1
ATOM 746 C C . PRO A 1 95 ? -0.6 1.552 -17.594 1 95.19 95 PRO A C 1
ATOM 748 O O . PRO A 1 95 ? -0.403 2.234 -18.609 1 95.19 95 PRO A O 1
ATOM 751 N N . ASN A 1 96 ? 0.34 0.816 -17.062 1 96.31 96 ASN A N 1
ATOM 752 C CA . ASN A 1 96 ? 1.663 0.556 -17.625 1 96.31 96 ASN A CA 1
ATOM 753 C C . ASN A 1 96 ? 1.974 -0.938 -17.656 1 96.31 96 ASN A C 1
ATOM 755 O O . ASN A 1 96 ? 2.332 -1.525 -16.641 1 96.31 96 ASN A O 1
ATOM 759 N N . THR A 1 97 ? 1.888 -1.539 -18.734 1 93.62 97 THR A N 1
ATOM 760 C CA . THR A 1 97 ? 1.973 -2.986 -18.906 1 93.62 97 THR A CA 1
ATOM 761 C C . THR A 1 97 ? 3.371 -3.488 -18.547 1 93.62 97 THR A C 1
ATOM 763 O O . THR A 1 97 ? 3.553 -4.668 -18.234 1 93.62 97 THR A O 1
ATOM 766 N N . THR A 1 98 ? 4.355 -2.646 -18.609 1 94.81 98 THR A N 1
ATOM 767 C CA . THR A 1 98 ? 5.715 -3.039 -18.25 1 94.81 98 THR A CA 1
ATOM 768 C C . THR A 1 98 ? 5.758 -3.613 -16.844 1 94.81 98 THR A C 1
ATOM 770 O O . THR A 1 98 ? 6.547 -4.52 -16.547 1 94.81 98 THR A O 1
ATOM 773 N N . PHE A 1 99 ? 4.852 -3.16 -16 1 96.06 99 PHE A N 1
ATOM 774 C CA . PHE A 1 99 ? 4.902 -3.537 -14.594 1 96.06 99 PHE A CA 1
ATOM 775 C C . PHE A 1 99 ? 3.904 -4.648 -14.289 1 96.06 99 PHE A C 1
ATOM 777 O O . PHE A 1 99 ? 3.85 -5.156 -13.172 1 96.06 99 PHE A O 1
ATOM 784 N N . SER A 1 100 ? 3.121 -5.023 -15.297 1 93.38 100 SER A N 1
ATOM 785 C CA . SER A 1 100 ? 2.131 -6.066 -15.047 1 93.38 100 SER A CA 1
ATOM 786 C C . SER A 1 100 ? 2.414 -7.309 -15.883 1 93.38 100 SER A C 1
ATOM 788 O O . SER A 1 100 ? 1.862 -8.383 -15.625 1 93.38 100 SER A O 1
ATOM 790 N N . MET A 1 101 ? 3.273 -7.164 -16.859 1 88.25 101 MET A N 1
ATOM 791 C CA . MET A 1 101 ? 3.537 -8.273 -17.766 1 88.25 101 MET A CA 1
ATOM 792 C C . MET A 1 101 ? 4.512 -9.266 -17.156 1 88.25 101 MET A C 1
ATOM 794 O O . MET A 1 101 ? 5.082 -9 -16.094 1 88.25 101 MET A O 1
ATOM 798 N N . GLU A 1 102 ? 4.688 -10.406 -17.797 1 86.94 102 GLU A N 1
ATOM 799 C CA . GLU A 1 102 ? 5.621 -11.438 -17.344 1 86.94 102 GLU A CA 1
ATOM 800 C C . GLU A 1 102 ? 7.043 -10.891 -17.266 1 86.94 102 GLU A C 1
ATOM 802 O O . GLU A 1 102 ? 7.379 -9.906 -17.938 1 86.94 102 GLU A O 1
ATOM 807 N N . PRO A 1 103 ? 7.852 -11.594 -16.484 1 87.56 103 PRO A N 1
ATOM 808 C CA . PRO A 1 103 ? 9.234 -11.125 -16.359 1 87.56 103 PRO A CA 1
ATOM 809 C C . PRO A 1 103 ? 10 -11.172 -17.672 1 87.56 103 PRO A C 1
ATOM 811 O O . PRO A 1 103 ? 10.031 -12.219 -18.344 1 87.56 103 PRO A O 1
ATOM 814 N N . THR A 1 104 ? 10.469 -10.125 -18.125 1 86.69 104 THR A N 1
ATOM 815 C CA . THR A 1 104 ? 11.406 -9.898 -19.219 1 86.69 104 THR A CA 1
ATOM 816 C C . THR A 1 104 ? 12.57 -9.023 -18.766 1 86.69 104 THR A C 1
ATOM 818 O O . THR A 1 104 ? 12.5 -8.391 -17.703 1 86.69 104 THR A O 1
ATOM 821 N N . PRO A 1 105 ? 13.68 -9.023 -19.484 1 88 105 PRO A N 1
ATOM 822 C CA . PRO A 1 105 ? 14.766 -8.109 -19.094 1 88 105 PRO A CA 1
ATOM 823 C C . PRO A 1 105 ? 14.289 -6.664 -18.938 1 88 105 PRO A C 1
ATOM 825 O O . PRO A 1 105 ? 14.703 -5.973 -18 1 88 105 PRO A O 1
ATOM 828 N N . GLU A 1 106 ? 13.422 -6.281 -19.797 1 91 106 GLU A N 1
ATOM 829 C CA . GLU A 1 106 ? 12.898 -4.918 -19.75 1 91 106 GLU A CA 1
ATOM 830 C C . GLU A 1 106 ? 12.047 -4.695 -18.5 1 91 106 GLU A C 1
ATOM 832 O O . GLU A 1 106 ? 12.227 -3.705 -17.781 1 91 106 GLU A O 1
ATOM 837 N N . SER A 1 107 ? 11.07 -5.566 -18.25 1 91 107 SER A N 1
ATOM 838 C CA . SER A 1 107 ? 10.195 -5.414 -17.094 1 91 107 SER A CA 1
ATOM 839 C C . SER A 1 107 ? 10.969 -5.527 -15.781 1 91 107 SER A C 1
ATOM 841 O O . SER A 1 107 ? 10.695 -4.805 -14.828 1 91 107 SER A O 1
ATOM 843 N N . GLU A 1 108 ? 11.984 -6.402 -15.727 1 92.19 108 GLU A N 1
ATOM 844 C CA . GLU A 1 108 ? 12.789 -6.562 -14.523 1 92.19 108 GLU A CA 1
ATOM 845 C C . GLU A 1 108 ? 13.664 -5.332 -14.281 1 92.19 108 GLU A C 1
ATOM 847 O O . GLU A 1 108 ? 13.859 -4.922 -13.133 1 92.19 108 GLU A O 1
ATOM 852 N N . ALA A 1 109 ? 14.148 -4.777 -15.383 1 92.56 109 ALA A N 1
ATOM 853 C CA . ALA A 1 109 ? 14.898 -3.529 -15.25 1 92.56 109 ALA A CA 1
ATOM 854 C C . ALA A 1 109 ? 14 -2.406 -14.734 1 92.56 109 ALA A C 1
ATOM 856 O O . ALA A 1 109 ? 14.43 -1.583 -13.922 1 92.56 109 ALA A O 1
ATOM 857 N N . ALA A 1 110 ? 12.766 -2.32 -15.211 1 96.31 110 ALA A N 1
ATOM 858 C CA . ALA A 1 110 ? 11.805 -1.312 -14.766 1 96.31 110 ALA A CA 1
ATOM 859 C C . ALA A 1 110 ? 11.523 -1.452 -13.273 1 96.31 110 ALA A C 1
ATOM 861 O O . ALA A 1 110 ? 11.594 -0.473 -12.531 1 96.31 110 ALA A O 1
ATOM 862 N N . TRP A 1 111 ? 11.273 -2.662 -12.797 1 95.56 111 TRP A N 1
ATOM 863 C CA . TRP A 1 111 ? 11.031 -2.906 -11.383 1 95.56 111 TRP A CA 1
ATOM 864 C C . TRP A 1 111 ? 12.273 -2.58 -10.555 1 95.56 111 TRP A C 1
ATOM 866 O O . TRP A 1 111 ? 12.172 -1.962 -9.492 1 95.56 111 TRP A O 1
ATOM 876 N N . GLY A 1 112 ? 13.43 -2.969 -11.07 1 95.25 112 GLY A N 1
ATOM 877 C CA . GLY A 1 112 ? 14.68 -2.645 -10.391 1 95.25 112 GLY A CA 1
ATOM 878 C C . GLY A 1 112 ? 14.898 -1.151 -10.234 1 95.25 112 GLY A C 1
ATOM 879 O O . GLY A 1 112 ? 15.453 -0.702 -9.234 1 95.25 112 GLY A O 1
ATOM 880 N N . SER A 1 113 ? 14.469 -0.392 -11.18 1 97 113 SER A N 1
ATOM 881 C CA . SER A 1 113 ? 14.711 1.048 -11.188 1 97 113 SER A CA 1
ATOM 882 C C . SER A 1 113 ? 13.891 1.749 -10.102 1 97 113 SER A C 1
ATOM 884 O O . SER A 1 113 ? 14.164 2.9 -9.758 1 97 113 SER A O 1
ATOM 886 N N . LEU A 1 114 ? 12.906 1.124 -9.57 1 98.12 114 LEU A N 1
ATOM 887 C CA . LEU A 1 114 ? 12.109 1.702 -8.492 1 98.12 114 LEU A CA 1
ATOM 888 C C . LEU A 1 114 ? 12.898 1.738 -7.191 1 98.12 114 LEU A C 1
ATOM 890 O O . LEU A 1 114 ? 12.578 2.514 -6.285 1 98.12 114 LEU A O 1
ATOM 894 N N . MET A 1 115 ? 13.914 0.876 -7.082 1 97.5 115 MET A N 1
ATOM 895 C CA . MET A 1 115 ? 14.688 0.751 -5.852 1 97.5 115 MET A CA 1
ATOM 896 C C . MET A 1 115 ? 15.82 1.769 -5.816 1 97.5 115 MET A C 1
ATOM 898 O O . MET A 1 115 ? 16.484 2.008 -6.836 1 97.5 115 MET A O 1
ATOM 902 N N . PRO A 1 116 ? 16.016 2.387 -4.73 1 96.69 116 PRO A N 1
ATOM 903 C CA . PRO A 1 116 ? 17.188 3.246 -4.59 1 96.69 116 PRO A CA 1
ATOM 904 C C . PRO A 1 116 ? 18.484 2.451 -4.469 1 96.69 116 PRO A C 1
ATOM 906 O O . PRO A 1 116 ? 18.469 1.269 -4.121 1 96.69 116 PRO A O 1
ATOM 909 N N . VAL A 1 117 ? 19.531 3.219 -4.742 1 94.94 117 VAL A N 1
ATOM 910 C CA . VAL A 1 117 ? 20.812 2.686 -4.32 1 94.94 117 VAL A CA 1
ATOM 911 C C . VAL A 1 117 ? 20.766 2.334 -2.834 1 94.94 117 VAL A C 1
ATOM 913 O O . VAL A 1 117 ? 20.234 3.096 -2.027 1 94.94 117 VAL A O 1
ATOM 916 N N . GLY A 1 118 ? 21.344 1.127 -2.492 1 94.38 118 GLY A N 1
ATOM 917 C CA . GLY A 1 118 ? 21.234 0.646 -1.125 1 94.38 118 GLY A CA 1
ATOM 918 C C . GLY A 1 118 ? 19.984 -0.174 -0.881 1 94.38 118 GLY A C 1
ATOM 919 O O . GLY A 1 118 ? 19.781 -0.72 0.208 1 94.38 118 GLY A O 1
ATOM 920 N N . ARG A 1 119 ? 18.969 -0.202 -1.816 1 94.62 119 ARG A N 1
ATOM 921 C CA . ARG A 1 119 ? 17.797 -1.058 -1.854 1 94.62 119 ARG A CA 1
ATOM 922 C C . ARG A 1 119 ? 16.844 -0.733 -0.704 1 94.62 119 ARG A C 1
ATOM 924 O O . ARG A 1 119 ? 16.094 -1.599 -0.248 1 94.62 119 ARG A O 1
ATOM 931 N N . GLY A 1 120 ? 17.031 0.501 -0.169 1 94.88 120 GLY A N 1
ATOM 932 C CA . GLY A 1 120 ? 16.125 0.958 0.875 1 94.88 120 GLY A CA 1
ATOM 933 C C . GLY A 1 120 ? 16.672 0.735 2.273 1 94.88 120 GLY A C 1
ATOM 934 O O . GLY A 1 120 ? 16.016 1.071 3.262 1 94.88 120 GLY A O 1
ATOM 935 N N . PHE A 1 121 ? 17.859 0.094 2.379 1 93.81 121 PHE A N 1
ATOM 936 C CA . PHE A 1 121 ? 18.547 -0.02 3.66 1 93.81 121 PHE A CA 1
ATOM 937 C C . PHE A 1 121 ? 19.344 1.239 3.953 1 93.81 121 PHE A C 1
ATOM 939 O O . PHE A 1 121 ? 20.156 1.673 3.129 1 93.81 121 PHE A O 1
ATOM 946 N N . ILE A 1 122 ? 19.109 1.814 5.145 1 91.94 122 ILE A N 1
ATOM 947 C CA . ILE A 1 122 ? 19.734 3.096 5.461 1 91.94 122 ILE A CA 1
ATOM 948 C C . ILE A 1 122 ? 20.453 3.002 6.809 1 91.94 122 ILE A C 1
ATOM 950 O O . ILE A 1 122 ? 20.109 2.16 7.645 1 91.94 122 ILE A O 1
ATOM 954 N N . TYR A 1 123 ? 21.422 3.779 6.875 1 89.25 123 TYR A N 1
ATOM 955 C CA . TYR A 1 123 ? 22.156 3.979 8.125 1 89.25 123 TYR A CA 1
ATOM 956 C C . TYR A 1 123 ? 22.312 5.465 8.43 1 89.25 123 TYR A C 1
ATOM 958 O O . TYR A 1 123 ? 22.969 6.195 7.688 1 89.25 123 TYR A O 1
ATOM 966 N N . ARG A 1 124 ? 21.641 5.852 9.422 1 79 124 ARG A N 1
ATOM 967 C CA . ARG A 1 124 ? 21.719 7.223 9.922 1 79 124 ARG A CA 1
ATOM 968 C C . ARG A 1 124 ? 21.938 7.238 11.43 1 79 124 ARG A C 1
ATOM 970 O O . ARG A 1 124 ? 20.984 7.18 12.211 1 79 124 ARG A O 1
ATOM 977 N N . PRO A 1 125 ? 23.078 7.516 11.773 1 76 125 PRO A N 1
ATOM 978 C CA . PRO A 1 125 ? 23.406 7.41 13.203 1 76 125 PRO A CA 1
ATOM 979 C C . PRO A 1 125 ? 22.578 8.359 14.062 1 76 125 PRO A C 1
ATOM 981 O O . PRO A 1 125 ? 22.375 8.102 15.25 1 76 125 PRO A O 1
ATOM 984 N N . GLU A 1 126 ? 22.172 9.5 13.477 1 68.56 126 GLU A N 1
ATOM 985 C CA . GLU A 1 126 ? 21.406 10.453 14.266 1 68.56 126 GLU A CA 1
ATOM 986 C C . GLU A 1 126 ? 20 9.914 14.547 1 68.56 126 GLU A C 1
ATOM 988 O O . GLU A 1 126 ? 19.359 10.328 15.516 1 68.56 126 GLU A O 1
ATOM 993 N N . ILE A 1 127 ? 19.5 9.102 13.688 1 60.69 127 ILE A N 1
ATOM 994 C CA . ILE A 1 127 ? 18.141 8.578 13.836 1 60.69 127 ILE A CA 1
ATOM 995 C C . ILE A 1 127 ? 18.188 7.188 14.461 1 60.69 127 ILE A C 1
ATOM 997 O O . ILE A 1 127 ? 17.406 6.875 15.352 1 60.69 127 ILE A O 1
ATOM 1001 N N . ALA A 1 128 ? 19.062 6.344 13.859 1 61.56 128 ALA A N 1
ATOM 1002 C CA . ALA A 1 128 ? 19.188 4.984 14.383 1 61.56 128 ALA A CA 1
ATOM 1003 C C . ALA A 1 128 ? 20.641 4.52 14.328 1 61.56 128 ALA A C 1
ATOM 1005 O O . ALA A 1 128 ? 21.344 4.734 13.328 1 61.56 128 ALA A O 1
ATOM 1006 N N . PRO A 1 129 ? 21.016 3.98 15.406 1 72.94 129 PRO A N 1
ATOM 1007 C CA . PRO A 1 129 ? 22.391 3.494 15.445 1 72.94 129 PRO A CA 1
ATOM 1008 C C . PRO A 1 129 ? 22.562 2.148 14.742 1 72.94 129 PRO A C 1
ATOM 1010 O O . PRO A 1 129 ? 23.531 1.425 15.008 1 72.94 129 PRO A O 1
ATOM 1013 N N . ILE A 1 130 ? 21.547 1.767 14.07 1 85.38 130 ILE A N 1
ATOM 1014 C CA . ILE A 1 130 ? 21.594 0.504 13.336 1 85.38 130 ILE A CA 1
ATOM 1015 C C . ILE A 1 130 ? 20.953 0.668 11.969 1 85.38 130 ILE A C 1
ATOM 1017 O O . ILE A 1 130 ? 20.188 1.614 11.742 1 85.38 130 ILE A O 1
ATOM 1021 N N . VAL A 1 131 ? 21.266 -0.24 11.117 1 91.81 131 VAL A N 1
ATOM 1022 C CA . VAL A 1 131 ? 20.672 -0.244 9.781 1 91.81 131 VAL A CA 1
ATOM 1023 C C . VAL A 1 131 ? 19.172 -0.479 9.875 1 91.81 131 VAL A C 1
ATOM 1025 O O . VAL A 1 131 ? 18.719 -1.312 10.664 1 91.81 131 VAL A O 1
ATOM 1028 N N . LYS A 1 132 ? 18.422 0.297 9.148 1 93.75 132 LYS A N 1
ATOM 1029 C CA . LYS A 1 132 ? 16.969 0.134 9.047 1 93.75 132 LYS A CA 1
ATOM 1030 C C . LYS A 1 132 ? 16.531 0.034 7.586 1 93.75 132 LYS A C 1
ATOM 1032 O O . LYS A 1 132 ? 17.281 0.417 6.68 1 93.75 132 LYS A O 1
ATOM 1037 N N . SER A 1 133 ? 15.422 -0.525 7.441 1 95.12 133 SER A N 1
ATOM 1038 C CA . SER A 1 133 ? 14.812 -0.602 6.121 1 95.12 133 SER A CA 1
ATOM 1039 C C . SER A 1 133 ? 13.625 0.35 6 1 95.12 133 SER A C 1
ATOM 1041 O O . SER A 1 133 ? 12.82 0.466 6.93 1 95.12 133 SER A O 1
ATOM 1043 N N . VAL A 1 134 ? 13.586 1.081 4.895 1 95.06 134 VAL A N 1
ATOM 1044 C CA . VAL A 1 134 ? 12.438 1.941 4.625 1 95.06 134 VAL A CA 1
ATOM 1045 C C . VAL A 1 134 ? 11.297 1.109 4.055 1 95.06 134 VAL A C 1
ATOM 1047 O O . VAL A 1 134 ? 11.461 0.408 3.057 1 95.06 134 VAL A O 1
ATOM 1050 N N . SER A 1 135 ? 10.125 1.217 4.551 1 97.25 135 SER A N 1
ATOM 1051 C CA . SER A 1 135 ? 9.016 0.286 4.363 1 97.25 135 SER A CA 1
ATOM 1052 C C . SER A 1 135 ? 8.547 0.263 2.914 1 97.25 135 SER A C 1
ATOM 1054 O O . SER A 1 135 ? 8.172 -0.79 2.393 1 97.25 135 SER A O 1
ATOM 1056 N N . VAL A 1 136 ? 8.531 1.398 2.23 1 98.12 136 VAL A N 1
ATOM 1057 C CA . VAL A 1 136 ? 8 1.449 0.874 1 98.12 136 VAL A CA 1
ATOM 1058 C C . VAL A 1 136 ? 8.797 0.512 -0.031 1 98.12 136 VAL A C 1
ATOM 1060 O O . VAL A 1 136 ? 8.234 -0.144 -0.909 1 98.12 136 VAL A O 1
ATOM 1063 N N . PHE A 1 137 ? 10.047 0.371 0.169 1 97.31 137 PHE A N 1
ATOM 1064 C CA . PHE A 1 137 ? 10.891 -0.438 -0.709 1 97.31 137 PHE A CA 1
ATOM 1065 C C . PHE A 1 137 ? 10.75 -1.919 -0.377 1 97.31 137 PHE A C 1
ATOM 1067 O O . PHE A 1 137 ? 10.836 -2.77 -1.265 1 97.31 137 PHE A O 1
ATOM 1074 N N . HIS A 1 138 ? 10.547 -2.219 0.871 1 97.06 138 HIS A N 1
ATOM 1075 C CA . HIS A 1 138 ? 10.188 -3.582 1.246 1 97.06 138 HIS A CA 1
ATOM 1076 C C . HIS A 1 138 ? 8.867 -3.996 0.61 1 97.06 138 HIS A C 1
ATOM 1078 O O . HIS A 1 138 ? 8.742 -5.113 0.099 1 97.06 138 HIS A O 1
ATOM 1084 N N . GLN A 1 139 ? 7.867 -3.102 0.628 1 98.19 139 GLN A N 1
ATOM 1085 C CA . GLN A 1 139 ? 6.562 -3.354 0.021 1 98.19 139 GLN A CA 1
ATOM 1086 C C . GLN A 1 139 ? 6.699 -3.643 -1.472 1 98.19 139 GLN A C 1
ATOM 1088 O O . GLN A 1 139 ? 6.109 -4.598 -1.98 1 98.19 139 GLN A O 1
ATOM 1093 N N . LEU A 1 140 ? 7.484 -2.809 -2.141 1 97.94 140 LEU A N 1
ATOM 1094 C CA . LEU A 1 140 ? 7.707 -3.01 -3.568 1 97.94 140 LEU A CA 1
ATOM 1095 C C . LEU A 1 140 ? 8.414 -4.336 -3.828 1 97.94 140 LEU A C 1
ATOM 1097 O O . LEU A 1 140 ? 8.086 -5.043 -4.785 1 97.94 140 LEU A O 1
ATOM 1101 N N . HIS A 1 141 ? 9.375 -4.66 -2.986 1 95.62 141 HIS A N 1
ATOM 1102 C CA . HIS A 1 141 ? 10.086 -5.93 -3.1 1 95.62 141 HIS A CA 1
ATOM 1103 C C . HIS A 1 141 ? 9.133 -7.109 -2.969 1 95.62 141 HIS A C 1
ATOM 1105 O O . HIS A 1 141 ? 9.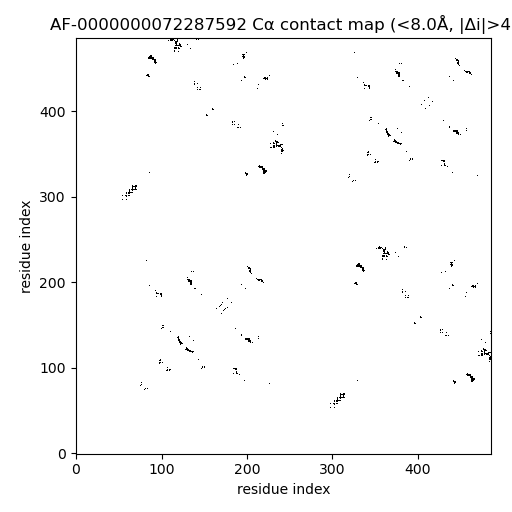188 -8.055 -3.762 1 95.62 141 HIS A O 1
ATOM 1111 N N . CYS A 1 142 ? 8.266 -7.027 -1.996 1 96 142 CYS A N 1
ATOM 1112 C CA . CYS A 1 142 ? 7.285 -8.094 -1.788 1 96 142 CYS A CA 1
ATOM 1113 C C . CYS A 1 142 ? 6.359 -8.219 -2.99 1 96 142 CYS A C 1
ATOM 1115 O O . CYS A 1 142 ? 6.074 -9.328 -3.443 1 96 142 CYS A O 1
ATOM 1117 N N . LEU A 1 143 ? 5.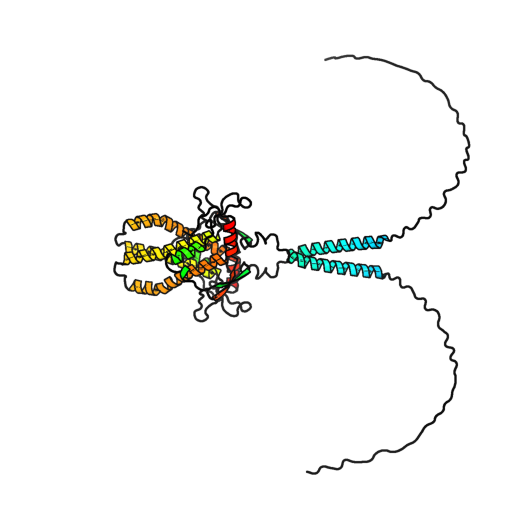844 -7.094 -3.471 1 96.31 143 LEU A N 1
ATOM 1118 C CA . LEU A 1 143 ? 4.934 -7.137 -4.609 1 96.31 143 LEU A CA 1
ATOM 1119 C C . LEU A 1 143 ? 5.621 -7.738 -5.832 1 96.31 143 LEU A C 1
ATOM 1121 O O . LEU A 1 143 ? 5.023 -8.547 -6.547 1 96.31 143 LEU A O 1
ATOM 1125 N N . HIS A 1 144 ? 6.871 -7.348 -6.051 1 92.94 144 HIS A N 1
ATOM 1126 C CA . HIS A 1 144 ? 7.656 -7.918 -7.137 1 92.94 144 HIS A CA 1
ATOM 1127 C C . HIS A 1 144 ? 7.785 -9.43 -6.988 1 92.94 144 HIS A C 1
ATOM 1129 O O . HIS A 1 144 ? 7.652 -10.164 -7.969 1 92.94 144 HIS A O 1
ATOM 1135 N N . GLY A 1 145 ? 8.062 -9.875 -5.797 1 91.38 145 GLY A N 1
ATOM 1136 C CA . GLY A 1 145 ? 8.148 -11.305 -5.543 1 91.38 145 GLY A CA 1
ATOM 1137 C C . GLY A 1 145 ? 6.871 -12.055 -5.859 1 91.38 145 GLY A C 1
ATOM 1138 O O . GLY A 1 145 ? 6.906 -13.141 -6.434 1 91.38 145 GLY A O 1
ATOM 1139 N N . LEU A 1 146 ? 5.766 -11.461 -5.488 1 91.31 146 LEU A N 1
ATOM 1140 C CA . LEU A 1 146 ? 4.477 -12.078 -5.785 1 91.31 146 LEU A CA 1
ATOM 1141 C C . LEU A 1 146 ? 4.238 -12.148 -7.289 1 91.31 146 LEU A C 1
ATOM 1143 O O . LEU A 1 146 ? 3.723 -13.148 -7.797 1 91.31 146 LEU A O 1
ATOM 1147 N N . ARG A 1 147 ? 4.574 -11.055 -7.977 1 90.25 147 ARG A N 1
ATOM 1148 C CA . ARG A 1 147 ? 4.445 -11.055 -9.43 1 90.25 147 ARG A CA 1
ATOM 1149 C C . ARG A 1 147 ? 5.289 -12.156 -10.055 1 90.25 147 ARG A C 1
ATOM 1151 O O . ARG A 1 147 ? 4.805 -12.922 -10.891 1 90.25 147 ARG A O 1
ATOM 1158 N N . THR A 1 148 ? 6.543 -12.273 -9.695 1 87.75 148 THR A N 1
ATOM 1159 C CA . THR A 1 148 ? 7.449 -13.281 -10.234 1 87.75 148 THR A CA 1
ATOM 1160 C C . THR A 1 148 ? 6.926 -14.688 -9.953 1 87.75 148 THR A C 1
ATOM 1162 O O . THR A 1 148 ? 6.941 -15.547 -10.836 1 87.75 148 THR A O 1
ATOM 1165 N N . SER A 1 149 ? 6.434 -14.867 -8.773 1 86.19 149 SER A N 1
ATOM 1166 C CA . SER A 1 149 ? 5.879 -16.172 -8.414 1 86.19 149 SER A CA 1
ATOM 1167 C C . SER A 1 149 ? 4.656 -16.5 -9.258 1 86.19 149 SER A C 1
ATOM 1169 O O . SER A 1 149 ? 4.48 -17.641 -9.68 1 86.19 149 SER A O 1
ATOM 1171 N N . TYR A 1 150 ? 3.777 -15.539 -9.445 1 87.5 150 TYR A N 1
ATOM 1172 C CA . TYR A 1 150 ? 2.574 -15.719 -10.25 1 87.5 150 TYR A CA 1
ATOM 1173 C C . TYR A 1 150 ? 2.916 -16.234 -11.641 1 87.5 150 TYR A C 1
ATOM 1175 O O . TYR A 1 150 ? 2.352 -17.234 -12.094 1 87.5 150 TYR A O 1
ATOM 1183 N N . TYR A 1 151 ? 3.861 -15.68 -12.281 1 83.69 151 TYR A N 1
ATOM 1184 C CA . TYR A 1 151 ? 4.203 -16.078 -13.648 1 83.69 151 TYR A CA 1
ATOM 1185 C C . TYR A 1 151 ? 5.004 -17.375 -13.656 1 83.69 151 TYR A C 1
ATOM 1187 O O . TYR A 1 151 ? 4.883 -18.172 -14.586 1 83.69 151 TYR A O 1
ATOM 1195 N N . ASP A 1 152 ? 5.816 -17.531 -12.633 1 82.31 152 ASP A N 1
ATOM 1196 C CA . ASP A 1 152 ? 6.539 -18.797 -12.523 1 82.31 152 ASP A CA 1
ATOM 1197 C C . ASP A 1 152 ? 5.57 -19.969 -12.383 1 82.31 152 ASP A C 1
ATOM 1199 O O . ASP A 1 152 ? 5.758 -21.016 -13.016 1 82.31 152 ASP A O 1
ATOM 1203 N N . LEU A 1 153 ? 4.566 -19.812 -11.602 1 83 153 LEU A N 1
ATOM 1204 C CA . LEU A 1 153 ? 3.578 -20.859 -11.391 1 83 153 LEU A CA 1
ATOM 1205 C C . LEU A 1 153 ? 2.811 -21.156 -12.68 1 83 153 LEU A C 1
ATOM 1207 O O . LEU A 1 153 ? 2.547 -22.312 -13 1 83 153 LEU A O 1
ATOM 1211 N N . HIS A 1 154 ? 2.5 -20.125 -13.398 1 81.44 154 HIS A N 1
ATOM 1212 C CA . HIS A 1 154 ? 1.843 -20.328 -14.688 1 81.44 154 HIS A CA 1
ATOM 1213 C C . HIS A 1 154 ? 2.742 -21.094 -15.656 1 81.44 154 HIS A C 1
ATOM 1215 O O . HIS A 1 154 ? 2.268 -21.938 -16.406 1 81.44 154 HIS A O 1
ATOM 1221 N N . TYR A 1 155 ? 3.996 -20.781 -15.641 1 75.5 155 TYR A N 1
ATOM 1222 C CA . TYR A 1 155 ? 4.957 -21.484 -16.484 1 75.5 155 TYR A CA 1
ATOM 1223 C C . TYR A 1 155 ? 5.023 -22.953 -16.109 1 75.5 155 TYR A C 1
ATOM 1225 O O . TYR A 1 155 ? 5.055 -23.828 -16.984 1 75.5 155 TYR A O 1
ATOM 1233 N N . GLN A 1 156 ? 5.008 -23.234 -14.875 1 76.12 156 GLN A N 1
ATOM 1234 C CA . GLN A 1 156 ? 5.074 -24.609 -14.406 1 76.12 156 GLN A CA 1
ATOM 1235 C C . GLN A 1 156 ? 3.834 -25.391 -14.828 1 76.12 156 GLN A C 1
ATOM 1237 O O . GLN A 1 156 ? 3.934 -26.562 -15.211 1 76.12 156 GLN A O 1
ATOM 1242 N N . ILE A 1 157 ? 2.752 -24.781 -14.75 1 75.81 157 ILE A N 1
ATOM 1243 C CA . ILE A 1 157 ? 1.512 -25.422 -15.18 1 75.81 157 ILE A CA 1
ATOM 1244 C C . ILE A 1 157 ? 1.568 -25.719 -16.672 1 75.81 157 ILE A C 1
ATOM 1246 O O . ILE A 1 157 ? 1.2 -26.812 -17.125 1 75.81 157 ILE A O 1
ATOM 1250 N N . ALA A 1 158 ? 2.012 -24.781 -17.391 1 70.56 158 ALA A N 1
ATOM 1251 C CA . ALA A 1 158 ? 2.115 -24.953 -18.844 1 70.56 158 ALA A CA 1
ATOM 1252 C C . ALA A 1 158 ? 3.072 -26.078 -19.203 1 70.56 158 ALA A C 1
ATOM 1254 O O . ALA A 1 158 ? 2.805 -26.859 -20.109 1 70.56 158 ALA A O 1
ATOM 1255 N N . ARG A 1 159 ? 4.102 -26.219 -18.516 1 70.94 159 ARG A N 1
ATOM 1256 C CA . ARG A 1 159 ? 5.09 -27.266 -18.734 1 70.94 159 ARG A CA 1
ATOM 1257 C C . ARG A 1 159 ? 4.535 -28.625 -18.359 1 70.94 159 ARG A C 1
ATOM 1259 O O . ARG A 1 159 ? 4.773 -29.625 -19.047 1 70.94 159 ARG A O 1
ATOM 1266 N N . ALA A 1 160 ? 3.848 -28.562 -17.328 1 66.62 160 ALA A N 1
ATOM 1267 C CA . ALA A 1 160 ? 3.256 -29.812 -16.875 1 66.62 160 ALA A CA 1
ATOM 1268 C C . ALA A 1 160 ? 2.135 -30.266 -17.797 1 66.62 160 ALA A C 1
ATOM 1270 O O . ALA A 1 160 ? 1.895 -31.469 -17.953 1 66.62 160 ALA A O 1
ATOM 1271 N N . ALA A 1 161 ? 1.339 -29.203 -18.234 1 57.34 161 ALA A N 1
ATOM 1272 C CA . ALA A 1 161 ? 0.231 -29.5 -19.141 1 57.34 161 ALA A CA 1
ATOM 1273 C C . ALA A 1 161 ? 0.74 -30.062 -20.469 1 57.34 161 ALA A C 1
ATOM 1275 O O . ALA A 1 161 ? -0.036 -30.609 -21.266 1 57.34 161 ALA A O 1
ATOM 1276 N N . GLY A 1 162 ? 1.894 -29.734 -20.984 1 54.44 162 GLY A N 1
ATOM 1277 C CA . GLY A 1 162 ? 2.328 -30.547 -22.109 1 54.44 162 GLY A CA 1
ATOM 1278 C C . GLY A 1 162 ? 1.988 -32.031 -21.953 1 54.44 162 GLY A C 1
ATOM 1279 O O . GLY A 1 162 ? 2.525 -32.875 -22.672 1 54.44 162 GLY A O 1
ATOM 1280 N N . ALA A 1 163 ? 1.34 -32.5 -21 1 45.66 163 ALA A N 1
ATOM 1281 C CA . ALA A 1 163 ? 0.131 -33.312 -21.172 1 45.66 163 ALA A CA 1
ATOM 1282 C C . ALA A 1 163 ? -0.98 -32.5 -21.828 1 45.66 163 ALA A C 1
ATOM 1284 O O . ALA A 1 163 ? -0.984 -31.25 -21.75 1 45.66 163 ALA A O 1
ATOM 1285 N N . PRO A 1 164 ? -1.957 -32.906 -22.891 1 42.66 164 PRO A N 1
ATOM 1286 C CA . PRO A 1 164 ? -2.891 -32.031 -23.625 1 42.66 164 PRO A CA 1
ATOM 1287 C C . PRO A 1 164 ? -3.596 -31.031 -22.703 1 42.66 164 PRO A C 1
ATOM 1289 O O . PRO A 1 164 ? -3.891 -31.344 -21.547 1 42.66 164 PRO A O 1
ATOM 1292 N N . ILE A 1 165 ? -3.475 -29.875 -22.812 1 41.69 165 ILE A N 1
ATOM 1293 C CA . ILE A 1 165 ? -4.223 -28.859 -22.078 1 41.69 165 ILE A CA 1
ATOM 1294 C C . ILE A 1 165 ? -5.707 -29.203 -22.078 1 41.69 165 ILE A C 1
ATOM 1296 O O . ILE A 1 165 ? -6.305 -29.406 -23.141 1 41.69 165 ILE A O 1
ATOM 1300 N N . ASP A 1 166 ? -6.305 -29.828 -21.156 1 35.25 166 ASP A N 1
ATOM 1301 C CA . ASP A 1 166 ? -7.75 -30.016 -21.141 1 35.25 166 ASP A CA 1
ATOM 1302 C C . ASP A 1 166 ? -8.484 -28.766 -21.578 1 35.25 166 ASP A C 1
ATOM 1304 O O . ASP A 1 166 ? -8.172 -27.656 -21.125 1 35.25 166 ASP A O 1
ATOM 1308 N N . PRO A 1 167 ? -9.281 -28.859 -22.672 1 35.56 167 PRO A N 1
ATOM 1309 C CA . PRO A 1 167 ? -10.008 -27.75 -23.281 1 35.56 167 PRO A CA 1
ATOM 1310 C C . PRO A 1 167 ? -10.727 -26.875 -22.25 1 35.56 167 PRO A C 1
ATOM 1312 O O . PRO A 1 167 ? -10.945 -25.688 -22.484 1 35.56 167 PRO A O 1
ATOM 1315 N N . PHE A 1 168 ? -11.289 -27.516 -21.219 1 30.55 168 PHE A N 1
ATOM 1316 C CA . PHE A 1 168 ? -12.07 -26.766 -20.234 1 30.55 168 PHE A CA 1
ATOM 1317 C C . PHE A 1 168 ? -11.164 -25.859 -19.422 1 30.55 168 PHE A C 1
ATOM 1319 O O . PHE A 1 168 ? -11.547 -24.734 -19.078 1 30.55 168 PHE A O 1
ATOM 1326 N N . LEU A 1 169 ? -10.148 -26.375 -19.047 1 35.66 169 LEU A N 1
ATOM 1327 C CA . LEU A 1 169 ? -9.219 -25.484 -18.359 1 35.66 169 LEU A CA 1
ATOM 1328 C C . LEU A 1 169 ? -8.664 -24.422 -19.297 1 35.66 169 LEU A C 1
ATOM 1330 O O . LEU A 1 169 ? -8.18 -23.391 -18.844 1 35.66 169 LEU A O 1
ATOM 1334 N N . GLU A 1 170 ? -8.594 -24.703 -20.578 1 36.5 170 GLU A N 1
ATOM 1335 C CA . GLU A 1 170 ? -8.43 -23.688 -21.609 1 36.5 170 GLU A CA 1
ATOM 1336 C C . GLU A 1 170 ? -9.555 -22.656 -21.547 1 36.5 170 GLU A C 1
ATOM 1338 O O . GLU A 1 170 ? -9.305 -21.453 -21.703 1 36.5 170 GLU A O 1
ATOM 1343 N N . GLN A 1 171 ? -10.727 -23.125 -21.531 1 33.59 171 GLN A N 1
ATOM 1344 C CA . GLN A 1 171 ? -11.891 -22.266 -21.438 1 33.59 171 GLN A CA 1
ATOM 1345 C C . GLN A 1 171 ? -11.922 -21.547 -20.094 1 33.59 171 GLN A C 1
ATOM 1347 O O . GLN A 1 171 ? -12.297 -20.359 -20.016 1 33.59 171 GLN A O 1
ATOM 1352 N N . LYS A 1 172 ? -11.75 -22.219 -18.922 1 34.53 172 LYS A N 1
ATOM 1353 C CA . LYS A 1 172 ? -11.695 -21.562 -17.625 1 34.53 172 LYS A CA 1
ATOM 1354 C C . LYS A 1 172 ? -10.383 -20.812 -17.438 1 34.53 172 LYS A C 1
ATOM 1356 O O . LYS A 1 172 ? -10.328 -19.797 -16.734 1 34.53 172 LYS A O 1
ATOM 1361 N N . ALA A 1 173 ? -9.281 -21.25 -17.938 1 38.31 173 ALA A N 1
ATOM 1362 C CA . ALA A 1 173 ? -8.094 -20.438 -18.188 1 38.31 173 ALA A CA 1
ATOM 1363 C C . ALA A 1 173 ? -8.398 -19.312 -19.172 1 38.31 173 ALA A C 1
ATOM 1365 O O . ALA A 1 173 ? -7.82 -18.219 -19.078 1 38.31 173 ALA A O 1
ATOM 1366 N N . ALA A 1 174 ? -9.195 -19.547 -20.156 1 34.84 174 ALA A N 1
ATOM 1367 C CA . ALA A 1 174 ? -9.867 -18.594 -21.047 1 34.84 174 ALA A CA 1
ATOM 1368 C C . ALA A 1 174 ? -10.844 -17.719 -20.25 1 34.84 174 ALA A C 1
ATOM 1370 O O . ALA A 1 174 ? -11.008 -16.547 -20.562 1 34.84 174 ALA A O 1
ATOM 1371 N N . HIS A 1 175 ? -11.609 -18.281 -19.469 1 32.88 175 HIS A N 1
ATOM 1372 C CA . HIS A 1 175 ? -12.484 -17.562 -18.547 1 32.88 175 HIS A CA 1
ATOM 1373 C C . HIS A 1 175 ? -11.695 -17 -17.359 1 32.88 175 HIS A C 1
ATOM 1375 O O . HIS A 1 175 ? -12.234 -16.203 -16.578 1 32.88 175 HIS A O 1
ATOM 1381 N N . THR A 1 176 ? -10.539 -17.578 -16.938 1 35.97 176 THR A N 1
ATOM 1382 C CA . THR A 1 176 ? -9.602 -17.016 -15.969 1 35.97 176 THR A CA 1
ATOM 1383 C C . THR A 1 176 ? -8.812 -15.875 -16.594 1 35.97 176 THR A C 1
ATOM 1385 O O . THR A 1 176 ? -7.855 -15.375 -15.984 1 35.97 176 THR A O 1
ATOM 1388 N N . HIS A 1 177 ? -8.766 -15.734 -17.781 1 37.75 177 HIS A N 1
ATOM 1389 C CA . HIS A 1 177 ? -8.32 -14.555 -18.516 1 37.75 177 HI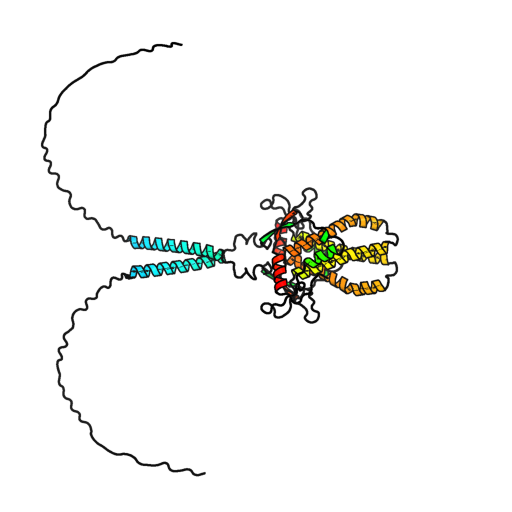S A CA 1
ATOM 1390 C C . HIS A 1 177 ? -8.734 -13.273 -17.797 1 37.75 177 HIS A C 1
ATOM 1392 O O . HIS A 1 177 ? -7.965 -12.312 -17.734 1 37.75 177 HIS A O 1
ATOM 1398 N N . ILE A 1 178 ? -9.992 -13.328 -17.547 1 39.12 178 ILE A N 1
ATOM 1399 C CA . ILE A 1 178 ? -10.461 -12.172 -16.781 1 39.12 178 ILE A CA 1
ATOM 1400 C C . ILE A 1 178 ? -9.656 -12.047 -15.492 1 39.12 178 ILE A C 1
ATOM 1402 O O . ILE A 1 178 ? -9.25 -10.953 -15.109 1 39.12 178 ILE A O 1
ATOM 1406 N N . GLU A 1 179 ? -9.375 -13.445 -14.938 1 48.34 179 GLU A N 1
ATOM 1407 C CA . GLU A 1 179 ? -8.625 -13.453 -13.688 1 48.34 179 GLU A CA 1
ATOM 1408 C C . GLU A 1 179 ? -7.184 -12.984 -13.906 1 48.34 179 GLU A C 1
ATOM 1410 O O . GLU A 1 179 ? -6.66 -12.188 -13.125 1 48.34 179 GLU A O 1
ATOM 1415 N N . THR A 1 180 ? -6.684 -13.461 -15.219 1 54.62 180 THR A N 1
ATOM 1416 C CA . THR A 1 180 ? -5.312 -13.039 -15.492 1 54.62 180 THR A CA 1
ATOM 1417 C C . THR A 1 180 ? -5.238 -11.531 -15.719 1 54.62 180 THR A C 1
ATOM 1419 O O . THR A 1 180 ? -4.344 -10.867 -15.195 1 54.62 180 THR A O 1
ATOM 1422 N N . ALA A 1 181 ? -6.359 -11.078 -16.328 1 57.62 181 ALA A N 1
ATOM 1423 C CA . ALA A 1 181 ? -6.336 -9.641 -16.578 1 57.62 181 ALA A CA 1
ATOM 1424 C C . ALA A 1 181 ? -6.48 -8.867 -15.273 1 57.62 181 ALA A C 1
ATOM 1426 O O . ALA A 1 181 ? -5.809 -7.852 -15.07 1 57.62 181 ALA A O 1
ATOM 1427 N N . HIS A 1 182 ? -7.266 -9.594 -14.516 1 65.12 182 HIS A N 1
ATOM 1428 C CA . HIS A 1 182 ? -7.488 -8.914 -13.242 1 65.12 182 HIS A CA 1
ATOM 1429 C C . HIS A 1 182 ? -6.242 -8.961 -12.367 1 65.12 182 HIS A C 1
ATOM 1431 O O . HIS A 1 182 ? -5.855 -7.953 -11.766 1 65.12 182 HIS A O 1
ATOM 1437 N N . GLN A 1 183 ? -5.594 -10.008 -12.531 1 79.44 183 GLN A N 1
ATOM 1438 C CA . GLN A 1 183 ? -4.398 -10.117 -11.703 1 79.44 183 GLN A CA 1
ATOM 1439 C C . GLN A 1 183 ? -3.277 -9.234 -12.234 1 79.44 183 GLN A C 1
ATOM 1441 O O . GLN A 1 183 ? -2.553 -8.609 -11.461 1 79.44 183 GLN A O 1
ATOM 1446 N N . LYS A 1 184 ? -3.295 -9.156 -13.57 1 85.56 184 LYS A N 1
ATOM 1447 C CA . LYS A 1 184 ? -2.291 -8.281 -14.172 1 85.56 184 LYS A CA 1
ATOM 1448 C C . LYS A 1 184 ? -2.529 -6.824 -13.797 1 85.56 184 LYS A C 1
ATOM 1450 O O . LYS A 1 184 ? -1.585 -6.098 -13.477 1 85.56 184 LYS A O 1
ATOM 1455 N N . HIS A 1 185 ? -3.709 -6.512 -13.75 1 91.94 185 HIS A N 1
ATOM 1456 C CA . HIS A 1 185 ? -4.109 -5.176 -13.32 1 91.94 185 HIS A CA 1
ATOM 1457 C C . HIS A 1 185 ? -3.635 -4.891 -11.898 1 91.94 185 HIS A C 1
ATOM 1459 O O . HIS A 1 185 ? -3.189 -3.781 -11.602 1 91.94 185 HIS A O 1
ATOM 1465 N N . CYS A 1 186 ? -3.689 -5.863 -11.07 1 95.44 186 CYS A N 1
ATOM 1466 C CA . CYS A 1 186 ? -3.412 -5.695 -9.648 1 95.44 186 CYS A CA 1
ATOM 1467 C C . CYS A 1 186 ? -1.938 -5.398 -9.406 1 95.44 186 CYS A C 1
ATOM 1469 O O . CYS A 1 186 ? -1.592 -4.625 -8.516 1 95.44 186 CYS A O 1
ATOM 1471 N N . PHE A 1 187 ? -1.059 -5.961 -10.234 1 96 187 PHE A N 1
ATOM 1472 C CA . PHE A 1 187 ? 0.366 -5.73 -10.023 1 96 187 PHE A CA 1
ATOM 1473 C C . PHE A 1 187 ? 0.722 -4.27 -10.281 1 96 187 PHE A C 1
ATOM 1475 O O . PHE A 1 187 ? 1.414 -3.641 -9.484 1 96 187 PHE A O 1
ATOM 1482 N N . ASP A 1 188 ? 0.243 -3.766 -11.391 1 97.44 188 ASP A N 1
ATOM 1483 C CA . ASP A 1 188 ? 0.535 -2.373 -11.711 1 97.44 188 ASP A CA 1
ATOM 1484 C C . ASP A 1 188 ? -0.204 -1.423 -10.773 1 97.44 188 ASP A C 1
ATOM 1486 O O . ASP A 1 188 ? 0.356 -0.417 -10.336 1 97.44 188 ASP A O 1
ATOM 1490 N N . TYR A 1 189 ? -1.418 -1.719 -10.477 1 97.81 189 TYR A N 1
ATOM 1491 C CA . TYR A 1 189 ? -2.236 -0.869 -9.617 1 97.81 189 TYR A CA 1
ATOM 1492 C C . TYR A 1 189 ? -1.646 -0.782 -8.211 1 97.81 189 TYR A C 1
ATOM 1494 O O . TYR A 1 189 ? -1.494 0.312 -7.664 1 97.81 189 TYR A O 1
ATOM 1502 N N . LEU A 1 190 ? -1.253 -1.931 -7.594 1 98.44 190 LEU A N 1
ATOM 1503 C CA . LEU A 1 190 ? -0.687 -1.948 -6.246 1 98.44 190 LEU A CA 1
ATOM 1504 C C . LEU A 1 190 ? 0.69 -1.293 -6.227 1 98.44 190 LEU A C 1
ATOM 1506 O O . LEU A 1 190 ? 1.064 -0.654 -5.242 1 98.44 190 LEU A O 1
ATOM 1510 N N . ARG A 1 191 ? 1.468 -1.482 -7.328 1 98.5 191 ARG A N 1
ATOM 1511 C CA . ARG A 1 191 ? 2.74 -0.774 -7.438 1 98.5 191 ARG A CA 1
ATOM 1512 C C . ARG A 1 191 ? 2.539 0.732 -7.309 1 98.5 191 ARG A C 1
ATOM 1514 O O . ARG A 1 191 ? 3.24 1.396 -6.543 1 98.5 191 ARG A O 1
ATOM 1521 N N . ARG A 1 192 ? 1.59 1.229 -8.062 1 98.25 192 ARG A N 1
ATOM 1522 C CA . ARG A 1 192 ? 1.304 2.658 -8.023 1 98.25 192 ARG A CA 1
ATOM 1523 C C . ARG A 1 192 ? 0.808 3.082 -6.648 1 98.25 192 ARG A C 1
ATOM 1525 O O . ARG A 1 192 ? 1.158 4.16 -6.16 1 98.25 192 ARG A O 1
ATOM 1532 N N . ALA A 1 193 ? -0.005 2.248 -6.02 1 98.44 193 ALA A N 1
ATOM 1533 C CA . ALA A 1 193 ? -0.538 2.559 -4.695 1 98.44 193 ALA A CA 1
ATOM 1534 C C . ALA A 1 193 ? 0.58 2.641 -3.66 1 98.44 193 ALA A C 1
ATOM 1536 O O . ALA A 1 193 ? 0.601 3.553 -2.832 1 98.44 193 ALA A O 1
ATOM 1537 N N . ILE A 1 194 ? 1.524 1.692 -3.682 1 98.56 194 ILE A N 1
ATOM 1538 C CA . ILE A 1 194 ? 2.662 1.656 -2.77 1 98.56 194 ILE A CA 1
ATOM 1539 C C . ILE A 1 194 ? 3.521 2.902 -2.967 1 98.56 194 ILE A C 1
ATOM 1541 O O . ILE A 1 194 ? 3.92 3.551 -1.996 1 98.56 194 ILE A O 1
ATOM 1545 N N . MET A 1 195 ? 3.736 3.27 -4.238 1 98.19 195 MET A N 1
ATOM 1546 C CA . MET A 1 195 ? 4.535 4.449 -4.555 1 98.19 195 MET A CA 1
ATOM 1547 C C . MET A 1 195 ? 3.826 5.723 -4.113 1 98.19 195 MET A C 1
ATOM 1549 O O . MET A 1 195 ? 4.465 6.66 -3.633 1 98.19 195 MET A O 1
ATOM 1553 N N . CYS A 1 196 ? 2.51 5.77 -4.266 1 97.69 196 CYS A N 1
ATOM 1554 C CA . CYS A 1 196 ? 1.715 6.93 -3.871 1 97.69 196 CYS A CA 1
ATOM 1555 C C . CYS A 1 196 ? 1.753 7.129 -2.361 1 97.69 196 CYS A C 1
ATOM 1557 O O . CYS A 1 196 ? 1.86 8.258 -1.882 1 97.69 196 CYS A O 1
ATOM 1559 N N . ALA A 1 197 ? 1.632 6.059 -1.612 1 96.88 197 ALA A N 1
ATOM 1560 C CA . ALA A 1 197 ? 1.677 6.137 -0.155 1 96.88 197 ALA A CA 1
ATOM 1561 C C . ALA A 1 197 ? 3.074 6.512 0.332 1 96.88 197 ALA A C 1
ATOM 1563 O O . ALA A 1 197 ? 3.219 7.254 1.306 1 96.88 197 ALA A O 1
ATOM 1564 N N . ALA A 1 198 ? 4.098 5.953 -0.336 1 97.25 198 ALA A N 1
ATOM 1565 C CA . ALA A 1 198 ? 5.5 6.211 -0.018 1 97.25 198 ALA A CA 1
ATOM 1566 C C . ALA A 1 198 ? 5.758 6.082 1.48 1 97.25 198 ALA A C 1
ATOM 1568 O O . ALA A 1 198 ? 6.262 7.012 2.113 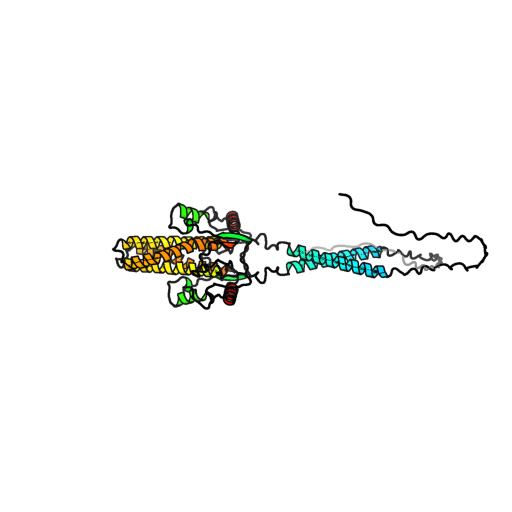1 97.25 198 ALA A O 1
ATOM 1569 N N . ASP A 1 199 ? 5.492 4.906 2.041 1 96.81 199 ASP A N 1
ATOM 1570 C CA . ASP A 1 199 ? 5.578 4.621 3.469 1 96.81 199 ASP A CA 1
ATOM 1571 C C . ASP A 1 199 ? 7.012 4.77 3.977 1 96.81 199 ASP A C 1
ATOM 1573 O O . ASP A 1 199 ? 7.883 3.971 3.627 1 96.81 199 ASP A O 1
ATOM 1577 N N . THR A 1 200 ? 7.23 5.711 4.887 1 95.38 200 THR A N 1
ATOM 1578 C CA . THR A 1 200 ? 8.578 6.008 5.355 1 95.38 200 THR A CA 1
ATOM 1579 C C . THR A 1 200 ? 8.805 5.426 6.75 1 95.38 200 THR A C 1
ATOM 1581 O O . THR A 1 200 ? 9.773 5.785 7.426 1 95.38 200 THR A O 1
ATOM 1584 N N . ASN A 1 201 ? 7.898 4.609 7.242 1 95.44 201 ASN A N 1
ATOM 1585 C CA . ASN A 1 201 ? 8.203 3.881 8.469 1 95.44 201 ASN A CA 1
ATOM 1586 C C . ASN A 1 201 ? 9.5 3.088 8.344 1 95.44 201 ASN A C 1
ATOM 1588 O O . ASN A 1 201 ? 9.828 2.594 7.266 1 95.44 201 ASN A O 1
ATOM 1592 N N . LEU A 1 202 ? 10.164 2.996 9.445 1 93.31 202 LEU A N 1
ATOM 1593 C CA . LEU A 1 202 ? 11.438 2.277 9.453 1 93.31 202 LEU A CA 1
ATOM 1594 C C . LEU A 1 202 ? 11.281 0.907 10.102 1 93.31 202 LEU A C 1
ATOM 1596 O O . LEU A 1 202 ? 10.57 0.767 11.102 1 93.31 202 LEU A O 1
ATOM 1600 N N . GLU A 1 203 ? 11.969 -0.079 9.484 1 95.12 203 GLU A N 1
ATOM 1601 C CA . GLU A 1 203 ? 11.883 -1.457 9.961 1 95.12 203 GLU A CA 1
ATOM 1602 C C . GLU A 1 203 ? 13.227 -1.945 10.484 1 95.12 203 GLU A C 1
ATOM 1604 O O . GLU A 1 203 ? 14.273 -1.595 9.938 1 95.12 203 GLU A O 1
ATOM 1609 N N . TYR A 1 204 ? 13.078 -2.799 11.43 1 93.06 204 TYR A N 1
ATOM 1610 C CA . TYR A 1 204 ? 14.273 -3.422 11.984 1 93.06 204 TYR A CA 1
ATOM 1611 C C . TYR A 1 204 ? 14.922 -4.359 10.969 1 93.06 204 TYR A C 1
ATOM 1613 O O . TYR A 1 204 ? 14.234 -5.102 10.273 1 93.06 204 TYR A O 1
ATOM 1621 N N . VAL A 1 205 ? 16.266 -4.215 10.969 1 93.69 205 VAL A N 1
ATOM 1622 C CA . VAL A 1 205 ? 17.062 -5.125 10.148 1 93.69 205 VAL A CA 1
ATOM 1623 C C . VAL A 1 205 ? 17.844 -6.07 11.047 1 93.69 205 VAL A C 1
ATOM 1625 O O . VAL A 1 205 ? 18.469 -5.633 12.016 1 93.69 205 VAL A O 1
ATOM 1628 N N . ASP A 1 206 ? 17.75 -7.375 10.695 1 90.56 206 ASP A N 1
ATOM 1629 C CA . ASP A 1 206 ? 18.547 -8.344 11.438 1 90.56 206 ASP A CA 1
ATOM 1630 C C . ASP A 1 206 ? 20.047 -8.133 11.195 1 90.56 206 ASP A C 1
ATOM 1632 O O . ASP A 1 206 ? 20.516 -8.211 10.055 1 90.56 206 ASP A O 1
ATOM 1636 N N . PRO A 1 207 ? 20.766 -7.953 12.219 1 86.69 207 PRO A N 1
ATOM 1637 C CA . PRO A 1 207 ? 22.188 -7.625 12.023 1 86.69 207 PRO A CA 1
ATOM 1638 C C . PRO A 1 207 ? 23 -8.82 11.555 1 86.69 207 PRO A C 1
ATOM 1640 O O . PRO A 1 207 ? 24.125 -8.656 11.062 1 86.69 207 PRO A O 1
ATOM 1643 N N . VAL A 1 208 ? 22.469 -10 11.648 1 87.38 208 VAL A N 1
ATOM 1644 C CA . VAL A 1 208 ? 23.203 -11.203 11.273 1 87.38 208 VAL A CA 1
ATOM 1645 C C . VAL A 1 208 ? 22.891 -11.562 9.82 1 87.38 208 VAL A C 1
ATOM 1647 O O . VAL A 1 208 ? 23.797 -11.797 9.023 1 87.38 208 VAL A O 1
ATOM 1650 N N . THR A 1 209 ? 21.641 -11.422 9.453 1 84.56 209 THR A N 1
ATOM 1651 C CA . THR A 1 209 ? 21.234 -11.891 8.133 1 84.56 209 THR A CA 1
ATOM 1652 C C . THR A 1 209 ? 21.094 -10.719 7.164 1 84.56 209 THR A C 1
ATOM 1654 O O . THR A 1 209 ? 21 -10.914 5.949 1 84.56 209 THR A O 1
ATOM 1657 N N . ASP A 1 210 ? 21.062 -9.531 7.664 1 82.19 210 ASP A N 1
ATOM 1658 C CA . ASP A 1 210 ? 20.875 -8.32 6.875 1 82.19 210 ASP A CA 1
ATOM 1659 C C . ASP A 1 210 ? 19.531 -8.344 6.148 1 82.19 210 ASP A C 1
ATOM 1661 O O . ASP A 1 210 ? 19.438 -7.891 5.004 1 82.19 210 ASP A O 1
ATOM 1665 N N . ASP A 1 211 ? 18.578 -8.984 6.809 1 86 211 ASP A N 1
ATOM 1666 C CA . ASP A 1 211 ? 17.234 -9.078 6.266 1 86 211 ASP A CA 1
ATOM 1667 C C . ASP A 1 211 ? 16.219 -8.406 7.191 1 86 211 ASP A C 1
ATOM 1669 O O . ASP A 1 211 ? 16.516 -8.141 8.359 1 86 211 ASP A O 1
ATOM 1673 N N . THR A 1 212 ? 15.078 -8.023 6.562 1 92 212 THR A N 1
ATOM 1674 C CA . THR A 1 212 ? 13.969 -7.516 7.367 1 92 212 THR A CA 1
ATOM 1675 C C . THR A 1 212 ? 12.688 -8.297 7.082 1 92 212 THR A C 1
ATOM 1677 O O . THR A 1 212 ? 12.43 -8.68 5.938 1 92 212 THR A O 1
ATOM 1680 N N . THR A 1 213 ? 11.859 -8.5 8.117 1 90.75 213 THR A N 1
ATOM 1681 C CA . THR A 1 213 ? 10.531 -9.094 7.969 1 90.75 213 THR A CA 1
ATOM 1682 C C . THR A 1 213 ? 9.445 -8.023 8.07 1 90.75 213 THR A C 1
ATOM 1684 O O . THR A 1 213 ? 8.297 -8.258 7.695 1 90.75 213 THR A O 1
ATOM 1687 N N . GLY A 1 214 ? 9.891 -6.859 8.516 1 94.12 214 GLY A N 1
ATOM 1688 C CA . GLY A 1 214 ? 8.914 -5.812 8.766 1 94.12 214 GLY A CA 1
ATOM 1689 C C . GLY A 1 214 ? 8.203 -5.973 10.094 1 94.12 214 GLY A C 1
ATOM 1690 O O . GLY A 1 214 ? 7.605 -5.02 10.602 1 94.12 214 GLY A O 1
ATOM 1691 N N . TRP A 1 215 ? 8.234 -7.168 10.711 1 96.06 215 TRP A N 1
ATOM 1692 C CA . TRP A 1 215 ? 7.516 -7.441 11.953 1 96.06 215 TRP A CA 1
ATOM 1693 C C . TRP A 1 215 ? 8.273 -6.887 13.148 1 96.06 215 TRP A C 1
ATOM 1695 O O . TRP A 1 215 ? 9.5 -6.742 13.109 1 96.06 215 TRP A O 1
ATOM 1705 N N . GLY A 1 216 ? 7.566 -6.5 14.164 1 95.31 216 GLY A N 1
ATOM 1706 C CA . GLY A 1 216 ? 8.164 -6.105 15.43 1 95.31 216 GLY A CA 1
ATOM 1707 C C . GLY A 1 216 ? 8.57 -4.645 15.461 1 95.31 216 GLY A C 1
ATOM 1708 O O . GLY A 1 216 ? 8.945 -4.125 16.516 1 95.31 216 GLY A O 1
ATOM 1709 N N . SER A 1 217 ? 8.5 -3.93 14.352 1 93.19 217 SER A N 1
ATOM 1710 C CA . SER A 1 217 ? 8.852 -2.516 14.297 1 93.19 217 SER A CA 1
ATOM 1711 C C . SER A 1 217 ? 7.648 -1.63 14.594 1 93.19 217 SER A C 1
ATOM 1713 O O . SER A 1 217 ? 6.543 -1.9 14.125 1 93.19 217 SER A O 1
ATOM 1715 N N . GLU A 1 218 ? 7.867 -0.639 15.398 1 92.69 218 GLU A N 1
ATOM 1716 C CA . GLU A 1 218 ? 6.812 0.348 15.609 1 92.69 218 GLU A CA 1
ATOM 1717 C C . GLU A 1 218 ? 6.551 1.153 14.336 1 92.69 218 GLU A C 1
ATOM 1719 O O . GLU A 1 218 ? 7.488 1.544 13.641 1 92.69 218 GLU A O 1
ATOM 1724 N N . ARG A 1 219 ? 5.258 1.407 14.117 1 94.94 219 ARG A N 1
ATOM 1725 C CA . ARG A 1 219 ? 4.828 2.139 12.93 1 94.94 219 ARG A CA 1
ATOM 1726 C C . ARG A 1 219 ? 3.867 3.264 13.297 1 94.94 219 ARG A C 1
ATOM 1728 O O . ARG A 1 219 ? 3.188 3.197 14.328 1 94.94 219 ARG A O 1
ATOM 1735 N N . VAL A 1 220 ? 3.963 4.301 12.5 1 93.88 220 VAL A N 1
ATOM 1736 C CA . VAL A 1 220 ? 2.936 5.336 12.5 1 93.88 220 VAL A CA 1
ATOM 1737 C C . VAL A 1 220 ? 1.998 5.137 11.312 1 93.88 220 VAL A C 1
ATOM 1739 O O . VAL A 1 220 ? 2.443 5.07 10.164 1 93.88 220 VAL A O 1
ATOM 1742 N N . CYS A 1 221 ? 0.694 4.961 11.703 1 95.12 221 CYS A N 1
ATOM 1743 C CA . CYS A 1 221 ? -0.288 4.637 10.672 1 95.12 221 CYS A CA 1
ATOM 1744 C C . CYS A 1 221 ? -1.458 5.613 10.711 1 95.12 221 CYS A C 1
ATOM 1746 O O . CYS A 1 221 ? -1.68 6.285 11.719 1 95.12 221 CYS A O 1
ATOM 1748 N N . ARG A 1 222 ? -2.104 5.738 9.57 1 93.81 222 ARG A N 1
ATOM 1749 C CA . ARG A 1 222 ? -3.434 6.336 9.547 1 93.81 222 ARG A CA 1
ATOM 1750 C C . ARG A 1 222 ? -4.473 5.383 10.125 1 93.81 222 ARG A C 1
ATOM 1752 O O . ARG A 1 222 ? -4.203 4.191 10.297 1 93.81 222 ARG A O 1
ATOM 1759 N N . SER A 1 223 ? -5.613 5.941 10.5 1 93 223 SER A N 1
ATOM 1760 C CA . SER A 1 223 ? -6.641 5.129 11.141 1 93 223 SER A CA 1
ATOM 1761 C C . SER A 1 223 ? -7.496 4.406 10.102 1 93 223 SER A C 1
ATOM 1763 O O . SER A 1 223 ? -8.453 4.973 9.57 1 93 223 SER A O 1
ATOM 1765 N N . PHE A 1 224 ? -7.203 3.191 9.883 1 96.44 224 PHE A N 1
ATOM 1766 C CA . PHE A 1 224 ? -7.988 2.373 8.961 1 96.44 224 PHE A CA 1
ATOM 1767 C C . PHE A 1 224 ? -9.43 2.256 9.438 1 96.44 224 PHE A C 1
ATOM 1769 O O . PHE A 1 224 ? -10.359 2.307 8.633 1 96.44 224 PHE A O 1
ATOM 1776 N N . ALA A 1 225 ? -9.547 2.096 10.734 1 94.81 225 ALA A N 1
ATOM 1777 C CA . ALA A 1 225 ? -10.883 1.969 11.312 1 94.81 225 ALA A CA 1
ATOM 1778 C C . ALA A 1 225 ? -11.734 3.199 11.016 1 94.81 225 ALA A C 1
ATOM 1780 O O . ALA A 1 225 ? -12.914 3.08 10.703 1 94.81 225 ALA A O 1
ATOM 1781 N N . ASP A 1 226 ? -11.148 4.363 11.109 1 92.62 226 ASP A N 1
ATOM 1782 C CA . ASP A 1 226 ? -11.875 5.59 10.805 1 92.62 226 ASP A CA 1
ATOM 1783 C C . ASP A 1 226 ? -12.266 5.652 9.336 1 92.62 226 ASP A C 1
ATOM 1785 O O . ASP A 1 226 ? -13.383 6.062 9 1 92.62 226 ASP A O 1
ATOM 1789 N N . VAL A 1 227 ? -11.375 5.266 8.5 1 94.12 227 VAL A N 1
ATOM 1790 C CA . VAL A 1 227 ? -11.648 5.273 7.062 1 94.12 227 VAL A CA 1
ATOM 1791 C C . VAL A 1 227 ? -12.766 4.277 6.746 1 94.12 227 VAL A C 1
ATOM 1793 O O . VAL A 1 227 ? -13.68 4.59 5.984 1 94.12 227 VAL A O 1
ATOM 1796 N N . LYS A 1 228 ? -12.664 3.104 7.293 1 95.56 228 LYS A N 1
ATOM 1797 C CA . LYS A 1 228 ? -13.695 2.088 7.094 1 95.56 228 LYS A CA 1
ATOM 1798 C C . LYS A 1 228 ? -15.055 2.58 7.582 1 95.56 228 LYS A C 1
ATOM 1800 O O . LYS A 1 228 ? -16.062 2.434 6.883 1 95.56 228 LYS A O 1
ATOM 1805 N N . GLY A 1 229 ? -15.078 3.184 8.773 1 93.38 229 GLY A N 1
ATOM 1806 C CA . GLY A 1 229 ? -16.312 3.742 9.297 1 93.38 229 GLY A CA 1
ATOM 1807 C C . GLY A 1 229 ? -16.906 4.828 8.414 1 93.38 229 GLY A C 1
ATOM 1808 O O . GLY A 1 229 ? -18.109 4.891 8.219 1 93.38 229 GLY A O 1
ATOM 1809 N N . TRP A 1 230 ? -16.062 5.652 7.965 1 91.31 230 TRP A N 1
ATOM 1810 C CA . TRP A 1 230 ? -16.5 6.715 7.07 1 91.31 230 TRP A CA 1
ATOM 1811 C C . TRP A 1 230 ? -17.109 6.133 5.793 1 91.31 230 TRP A C 1
ATOM 1813 O O . TRP A 1 230 ? -18.156 6.59 5.328 1 91.31 230 TRP A O 1
ATOM 1823 N N . ALA A 1 231 ? -16.422 5.133 5.184 1 93.31 231 ALA A N 1
ATOM 1824 C CA . ALA A 1 231 ? -16.938 4.484 3.977 1 93.31 231 ALA A CA 1
ATOM 1825 C C . ALA A 1 231 ? -18.281 3.822 4.23 1 93.31 231 ALA A C 1
ATOM 1827 O O . ALA A 1 231 ? -19.156 3.828 3.363 1 93.31 231 ALA A O 1
ATOM 1828 N N . GLU A 1 232 ? -18.453 3.242 5.422 1 94 232 GLU A N 1
ATOM 1829 C CA . GLU A 1 232 ? -19.719 2.623 5.777 1 94 232 GLU A CA 1
ATOM 1830 C C . GLU A 1 232 ? -20.828 3.666 5.891 1 94 232 GLU A C 1
ATOM 1832 O O . GLU A 1 232 ? -21.953 3.424 5.465 1 94 232 GLU A O 1
ATOM 1837 N N . LYS A 1 233 ? -20.531 4.758 6.453 1 90.12 233 LYS A N 1
ATOM 1838 C CA . LYS A 1 233 ? -21.5 5.844 6.609 1 90.12 233 LYS A CA 1
ATOM 1839 C C . LYS A 1 233 ? -22.047 6.285 5.254 1 90.12 233 LYS A C 1
ATOM 1841 O O . LYS A 1 233 ? -23.219 6.637 5.141 1 90.12 233 LYS A O 1
ATOM 1846 N N . TRP A 1 234 ? -21.234 6.238 4.254 1 89.94 234 TRP A N 1
ATOM 1847 C CA . TRP A 1 234 ? -21.641 6.762 2.951 1 89.94 234 TRP A CA 1
ATOM 1848 C C . TRP A 1 234 ? -21.75 5.637 1.928 1 89.94 234 TRP A C 1
ATOM 1850 O O . TRP A 1 234 ? -21.672 5.875 0.721 1 89.94 234 TRP A O 1
ATOM 1860 N N . ALA A 1 235 ? -21.953 4.434 2.428 1 92.62 235 ALA A N 1
ATOM 1861 C CA . ALA A 1 235 ? -21.953 3.234 1.592 1 92.62 235 ALA A CA 1
ATOM 1862 C C . ALA A 1 235 ? -23.016 3.334 0.494 1 92.62 235 ALA A C 1
ATOM 1864 O O . ALA A 1 235 ? -24.125 3.797 0.738 1 92.62 235 ALA A O 1
ATOM 1865 N N . ASN A 1 236 ? -22.562 2.992 -0.701 1 90.06 236 ASN A N 1
ATOM 1866 C CA . ASN A 1 236 ? -23.5 2.791 -1.797 1 90.06 236 ASN A CA 1
ATOM 1867 C C . ASN A 1 236 ? -23.953 1.336 -1.889 1 90.06 236 ASN A C 1
ATOM 1869 O O . ASN A 1 236 ? -23.406 0.56 -2.674 1 90.06 236 ASN A O 1
ATOM 1873 N N . GLY A 1 237 ? -24.922 0.892 -1.092 1 87.44 237 GLY A N 1
ATOM 1874 C CA . GLY A 1 237 ? -25.422 -0.477 -1.049 1 87.44 237 GLY A CA 1
ATOM 1875 C C . GLY A 1 237 ? -25.125 -1.172 0.269 1 87.44 237 GLY A C 1
ATOM 1876 O O . GLY A 1 237 ? -24.547 -0.574 1.18 1 87.44 237 GLY A O 1
ATOM 1877 N N . THR A 1 238 ? -25.547 -2.482 0.385 1 87.62 238 THR A N 1
ATOM 1878 C CA . THR A 1 238 ? -25.422 -3.211 1.643 1 87.62 238 THR A CA 1
ATOM 1879 C C . THR A 1 238 ? -24.531 -4.434 1.474 1 87.62 238 THR A C 1
ATOM 1881 O O . THR A 1 238 ? -24.391 -5.246 2.395 1 87.62 238 THR A O 1
ATOM 1884 N N . GLY A 1 239 ? -23.969 -4.508 0.289 1 88.25 239 GLY A N 1
ATOM 1885 C CA . GLY A 1 239 ? -23.109 -5.656 0.054 1 88.25 239 GLY A CA 1
ATOM 1886 C C . GLY A 1 239 ? -21.875 -5.676 0.947 1 88.25 239 GLY A C 1
ATOM 1887 O O . GLY A 1 239 ? -21.391 -4.625 1.36 1 88.25 239 GLY A O 1
ATOM 1888 N N . GLY A 1 240 ? -21.5 -6.977 1.312 1 87.12 240 GLY A N 1
ATOM 1889 C CA . GLY A 1 240 ? -20.281 -7.16 2.09 1 87.12 240 GLY A CA 1
ATOM 1890 C C . GLY A 1 240 ? -19.359 -8.211 1.507 1 87.12 240 GLY A C 1
ATOM 1891 O O . GLY A 1 240 ? -19.625 -8.758 0.436 1 87.12 240 GLY A O 1
ATOM 1892 N N . GLY A 1 241 ? -18.234 -8.312 2.133 1 86.44 241 GLY A N 1
ATOM 1893 C CA . GLY A 1 241 ? -17.297 -9.32 1.682 1 86.44 241 GLY A CA 1
ATOM 1894 C C . GLY A 1 241 ? -16.297 -8.797 0.667 1 86.44 241 GLY A C 1
ATOM 1895 O O . GLY A 1 241 ? -16.453 -7.68 0.161 1 86.44 241 GLY A O 1
ATOM 1896 N N . ILE A 1 242 ? -15.266 -9.555 0.39 1 87.62 242 ILE A N 1
ATOM 1897 C CA . ILE A 1 242 ? -14.164 -9.07 -0.433 1 87.62 242 ILE A CA 1
ATOM 1898 C C . ILE A 1 242 ? -14.227 -9.711 -1.814 1 87.62 242 ILE A C 1
ATOM 1900 O O . ILE A 1 242 ? -13.508 -9.305 -2.732 1 87.62 242 ILE A O 1
ATOM 1904 N N . ALA A 1 243 ? -15.031 -10.836 -1.982 1 73.81 243 ALA A N 1
ATOM 1905 C CA . ALA A 1 243 ? -15.172 -11.539 -3.254 1 73.81 243 ALA A CA 1
ATOM 1906 C C . ALA A 1 243 ? -16.594 -11.414 -3.803 1 73.81 243 ALA A C 1
ATOM 1908 O O . ALA A 1 243 ? -17.547 -11.266 -3.039 1 73.81 243 ALA A O 1
ATOM 1909 N N . MET B 1 1 ? -63.094 58.688 -38.625 1 19.36 1 MET B N 1
ATOM 1910 C CA . MET B 1 1 ? -64.125 59.5 -37.969 1 19.36 1 MET B CA 1
ATOM 1911 C C . MET B 1 1 ? -63.531 60.844 -37.531 1 19.36 1 MET B C 1
ATOM 1913 O O . MET B 1 1 ? -62.312 60.969 -37.406 1 19.36 1 MET B O 1
ATOM 1917 N N . PRO B 1 2 ? -64.375 61.75 -36.781 1 17.83 2 PRO B N 1
ATOM 1918 C CA . PRO B 1 2 ? -64.688 63.188 -36.562 1 17.83 2 PRO B CA 1
ATOM 1919 C C . PRO B 1 2 ? -63.844 63.812 -35.438 1 17.83 2 PRO B C 1
ATOM 1921 O O . PRO B 1 2 ? -63.531 65 -35.5 1 17.83 2 PRO B O 1
ATOM 1924 N N . ARG B 1 3 ? -63.719 63.281 -34.188 1 18.73 3 ARG B N 1
ATOM 1925 C CA . ARG B 1 3 ? -64.25 64 -33.062 1 18.73 3 ARG B CA 1
ATOM 1926 C C . ARG B 1 3 ? -63.562 65.375 -32.938 1 18.73 3 ARG B C 1
ATOM 1928 O O . ARG B 1 3 ? -62.438 65.5 -33.406 1 18.73 3 ARG B O 1
ATOM 1935 N N . GLY B 1 4 ? -64.125 66.188 -31.969 1 18.61 4 GLY B N 1
ATOM 1936 C CA . GLY B 1 4 ? -64.688 67.5 -31.672 1 18.61 4 GLY B CA 1
ATOM 1937 C C . GLY B 1 4 ? -63.656 68.438 -31.109 1 18.61 4 GLY B C 1
ATOM 1938 O O . GLY B 1 4 ? -62.531 68.062 -30.766 1 18.61 4 GLY B O 1
ATOM 1939 N N . PRO B 1 5 ? -64.188 69.688 -30.547 1 19.77 5 PRO B N 1
ATOM 1940 C CA . PRO B 1 5 ? -64 71.125 -30.469 1 19.77 5 PRO B CA 1
ATOM 1941 C C . PRO B 1 5 ? -63.312 71.562 -29.188 1 19.77 5 PRO B C 1
ATOM 1943 O O . PRO B 1 5 ? -63.156 72.75 -28.938 1 19.77 5 PRO B O 1
ATOM 1946 N N . ALA B 1 6 ? -62.781 70.75 -28.266 1 19.78 6 ALA B N 1
ATOM 1947 C CA . ALA B 1 6 ? -63.062 71.188 -26.891 1 19.78 6 ALA B CA 1
ATOM 1948 C C . ALA B 1 6 ? -62.688 72.625 -26.672 1 19.78 6 ALA B C 1
ATOM 1950 O O . ALA B 1 6 ? -61.688 73.125 -27.234 1 19.78 6 ALA B O 1
ATOM 1951 N N . GLY B 1 7 ? -63.469 73.188 -25.734 1 16.89 7 GLY B N 1
ATOM 1952 C CA . GLY B 1 7 ? -64.062 74.438 -25.375 1 16.89 7 GLY B CA 1
ATOM 1953 C C . GLY B 1 7 ? -63.062 75.5 -24.875 1 16.89 7 GLY B C 1
ATOM 1954 O O . GLY B 1 7 ? -61.906 75.125 -24.641 1 16.89 7 GLY B O 1
ATOM 1955 N N . TYR B 1 8 ? -63.688 76.375 -23.984 1 17.23 8 TYR B N 1
ATOM 1956 C CA . TYR B 1 8 ? -63.938 77.812 -23.891 1 17.23 8 TYR B CA 1
ATOM 1957 C C . TYR B 1 8 ? -62.875 78.562 -23.062 1 17.23 8 TYR B C 1
ATOM 1959 O O . TYR B 1 8 ? -62.031 77.875 -22.438 1 17.23 8 TYR B O 1
ATOM 1967 N N . GLU B 1 9 ? -63.438 79.25 -21.922 1 16.7 9 GLU B N 1
ATOM 1968 C CA . GLU B 1 9 ? -63.594 80.688 -21.797 1 16.7 9 GLU B CA 1
ATOM 1969 C C . GLU B 1 9 ? -62.531 81.25 -20.859 1 16.7 9 GLU B C 1
ATOM 1971 O O . GLU B 1 9 ? -62.031 82.375 -21.109 1 16.7 9 GLU B O 1
ATOM 1976 N N . GLU B 1 10 ? -62.344 80.625 -19.719 1 17.11 10 GLU B N 1
ATOM 1977 C CA . GLU B 1 10 ? -62.719 81.375 -18.531 1 17.11 10 GLU B CA 1
ATOM 1978 C C . GLU B 1 10 ? -61.844 82.625 -18.391 1 17.11 10 GLU B C 1
ATOM 1980 O O . GLU B 1 10 ? -60.719 82.625 -18.906 1 17.11 10 GLU B O 1
ATOM 1985 N N . ILE B 1 11 ? -61.594 82.938 -17.047 1 19.17 11 ILE B N 1
ATOM 1986 C CA . ILE B 1 11 ? -61.906 84 -16.109 1 19.17 11 ILE B CA 1
ATOM 1987 C C . ILE B 1 11 ? -60.812 85.062 -16.141 1 19.17 11 ILE B C 1
ATOM 1989 O O . ILE B 1 11 ? -59.625 84.75 -16.234 1 19.17 11 ILE B O 1
ATOM 1993 N N . ARG B 1 12 ? -61.312 86.25 -15.695 1 19.08 12 ARG B N 1
ATOM 1994 C CA . ARG B 1 12 ? -61.062 87.625 -15.945 1 19.08 12 ARG B CA 1
ATOM 1995 C C . ARG B 1 12 ? -59.781 88.125 -15.266 1 19.08 12 ARG B C 1
ATOM 1997 O O . ARG B 1 12 ? -59.094 87.312 -14.602 1 19.08 12 ARG B O 1
ATOM 2004 N N . PRO B 1 13 ? -60.156 89.062 -14.32 1 19.09 13 PRO B N 1
ATOM 2005 C CA . PRO B 1 13 ? -59.719 90.438 -14.477 1 19.09 13 PRO B CA 1
ATOM 2006 C C . PRO B 1 13 ? -58.375 90.688 -13.766 1 19.09 13 PRO B C 1
ATOM 2008 O O . PRO B 1 13 ? -57.438 91.25 -14.375 1 19.09 13 PRO B O 1
ATOM 2011 N N . GLY B 1 14 ? -58.562 90.938 -12.453 1 17.45 14 GLY B N 1
ATOM 2012 C CA . GLY B 1 14 ? -58.438 92.312 -11.961 1 17.45 14 GLY B CA 1
ATOM 2013 C C . GLY B 1 14 ? -57 92.688 -11.688 1 17.45 14 GLY B C 1
ATOM 2014 O O . GLY B 1 14 ? -56.094 91.875 -11.727 1 17.45 14 GLY B O 1
ATOM 2015 N N . LYS B 1 15 ? -57 93.438 -10.508 1 20.17 15 LYS B N 1
ATOM 2016 C CA . LYS B 1 15 ? -56.531 94.75 -10.242 1 20.17 15 LYS B CA 1
ATOM 2017 C C . LYS B 1 15 ? -55.062 94.812 -9.906 1 20.17 15 LYS B C 1
ATOM 2019 O O . LYS B 1 15 ? -54.312 95.562 -10.492 1 20.17 15 LYS B O 1
ATOM 2024 N N . LYS B 1 16 ? -54.906 94.688 -8.617 1 21.84 16 LYS B N 1
ATOM 2025 C CA . LYS B 1 16 ? -54.469 95.812 -7.742 1 21.84 16 LYS B CA 1
ATOM 2026 C C . LYS B 1 16 ? -52.938 95.75 -7.59 1 21.84 16 LYS B C 1
ATOM 2028 O O . LYS B 1 16 ? -52.344 94.75 -7.207 1 21.84 16 LYS B O 1
ATOM 2033 N N . GLY B 1 17 ? -52.406 96.688 -8.375 1 17.58 17 GLY B N 1
ATOM 2034 C CA . GLY B 1 17 ? -51 96.875 -8.609 1 17.58 17 GLY B CA 1
ATOM 2035 C C . GLY B 1 17 ? -50.188 96.875 -7.34 1 17.58 17 GLY B C 1
ATOM 2036 O O . GLY B 1 17 ? -50.719 96.75 -6.246 1 17.58 17 GLY B O 1
ATOM 2037 N N . PHE B 1 18 ? -49.375 97.875 -7.359 1 18.42 18 PHE B N 1
ATOM 2038 C CA . PHE B 1 18 ? -47.906 98.062 -7.336 1 18.42 18 PHE B CA 1
ATOM 2039 C C . PHE B 1 18 ? -47.438 98.5 -5.953 1 18.42 18 PHE B C 1
ATOM 2041 O O . PHE B 1 18 ? -46.219 98.688 -5.738 1 18.42 18 PHE B O 1
ATOM 2048 N N . ALA B 1 19 ? -48.5 98.75 -4.996 1 20.28 19 ALA B N 1
ATOM 2049 C CA . ALA B 1 19 ? -47.969 99.875 -4.277 1 20.28 19 ALA B CA 1
ATOM 2050 C C . ALA B 1 19 ? -46.625 99.562 -3.631 1 20.28 19 ALA B C 1
ATOM 2052 O O . ALA B 1 19 ? -46.438 98.5 -3.09 1 20.28 19 ALA B O 1
ATOM 2053 N N . THR B 1 20 ? -45.625 100.5 -3.922 1 20 20 THR B N 1
ATOM 2054 C CA . THR B 1 20 ? -44.188 100.688 -3.85 1 20 20 THR B CA 1
ATOM 2055 C C . THR B 1 20 ? -43.719 100.812 -2.4 1 20 20 THR B C 1
ATOM 2057 O O . THR B 1 20 ? -42.531 100.688 -2.105 1 20 20 THR B O 1
ATOM 2060 N N . TYR B 1 21 ? -44.75 101.125 -1.424 1 20.27 21 TYR B N 1
ATOM 2061 C CA . TYR B 1 21 ? -44.125 102.125 -0.558 1 20.27 21 TYR B CA 1
ATOM 2062 C C . TYR B 1 21 ? -42.906 101.562 0.168 1 20.27 21 TYR B C 1
ATOM 2064 O O . TYR B 1 21 ? -42.938 100.375 0.574 1 20.27 21 TYR B O 1
ATOM 2072 N N . SER B 1 22 ? -41.812 102.375 0.154 1 20.95 22 SER B N 1
ATOM 2073 C CA . SER B 1 22 ? -40.375 102.438 0.383 1 20.95 22 SER B CA 1
ATOM 2074 C C . SER B 1 22 ? -40.031 102.312 1.865 1 20.95 22 SER B C 1
ATOM 2076 O O . SER B 1 22 ? -38.906 102 2.227 1 20.95 22 SER B O 1
ATOM 2078 N N . ASP B 1 23 ? -41.031 102.625 2.76 1 21.81 23 ASP B N 1
ATOM 2079 C CA . ASP B 1 23 ? -40.406 103.5 3.777 1 21.81 23 ASP B CA 1
ATOM 2080 C C . ASP B 1 23 ? -39.344 102.688 4.559 1 21.81 23 ASP B C 1
ATOM 2082 O O . ASP B 1 23 ? -39.469 101.5 4.703 1 21.81 23 ASP B O 1
ATOM 2086 N N . GLY B 1 24 ? -38.312 103.438 4.941 1 21.98 24 GLY B N 1
ATOM 2087 C CA . GLY B 1 24 ? -36.938 103.5 5.387 1 21.98 24 GLY B CA 1
ATOM 2088 C C . GLY B 1 24 ? -36.75 103.062 6.816 1 21.98 24 GLY B C 1
ATOM 2089 O O . GLY B 1 24 ? -35.625 103.062 7.352 1 21.98 24 GLY B O 1
ATOM 2090 N N . HIS B 1 25 ? -37.875 102.688 7.566 1 24.2 25 HIS B N 1
ATOM 2091 C CA . HIS B 1 25 ? -37.562 103.062 8.945 1 24.2 25 HIS B CA 1
ATOM 2092 C C . HIS B 1 25 ? -36.375 102.25 9.469 1 24.2 25 HIS B C 1
ATOM 2094 O O . HIS B 1 25 ? -36.344 101 9.258 1 24.2 25 HIS B O 1
ATOM 2100 N N . GLU B 1 26 ? -35.312 102.875 9.695 1 27.33 26 GLU B N 1
ATOM 2101 C CA . GLU B 1 26 ? -33.969 102.625 10.148 1 27.33 26 GLU B CA 1
ATOM 2102 C C . GLU B 1 26 ? -33.969 102 11.539 1 27.33 26 GLU B C 1
ATOM 2104 O O . GLU B 1 26 ? -32.906 101.75 12.117 1 27.33 26 GLU B O 1
ATOM 2109 N N . ASN B 1 27 ? -35 101.125 11.914 1 25.03 27 ASN B N 1
ATOM 2110 C CA . ASN B 1 27 ? -34.938 100.938 13.352 1 25.03 27 ASN B CA 1
ATOM 2111 C C . ASN B 1 27 ? -33.625 100.312 13.758 1 25.03 27 ASN B C 1
ATOM 2113 O O . ASN B 1 27 ? -33.188 99.312 13.148 1 25.03 27 ASN B O 1
ATOM 2117 N N . ASP B 1 28 ? -32.781 101.062 14.367 1 27.78 28 ASP B N 1
ATOM 2118 C CA . ASP B 1 28 ? -31.469 100.938 14.977 1 27.78 28 ASP B CA 1
ATOM 2119 C C . ASP B 1 28 ? -31.453 99.812 15.992 1 27.78 28 ASP B C 1
ATOM 2121 O O . ASP B 1 28 ? -32.062 99.875 17.062 1 27.78 28 ASP B O 1
ATOM 2125 N N . THR B 1 29 ? -31.938 98.562 15.633 1 29.38 29 THR B N 1
ATOM 2126 C CA . THR B 1 29 ? -31.984 97.625 16.719 1 29.38 29 THR B CA 1
ATOM 2127 C C . THR B 1 29 ? -30.578 97.375 17.297 1 29.38 29 THR B C 1
ATOM 2129 O O . THR B 1 29 ? -29.641 97.062 16.562 1 29.38 29 THR B O 1
ATOM 2132 N N . HIS B 1 30 ? -30.312 98.062 18.359 1 31.33 30 HIS B N 1
ATOM 2133 C CA . HIS B 1 30 ? -29.141 97.938 19.234 1 31.33 30 HIS B CA 1
ATOM 2134 C C . HIS B 1 30 ? -28.906 96.5 19.656 1 31.33 30 HIS B C 1
ATOM 2136 O O . HIS B 1 30 ? -29.719 95.938 20.391 1 31.33 30 HIS B O 1
ATOM 2142 N N . MET B 1 31 ? -28.672 95.562 18.797 1 31.16 31 MET B N 1
ATOM 2143 C CA . MET B 1 31 ? -28.5 94.188 19.312 1 31.16 31 MET B CA 1
ATOM 2144 C C . MET B 1 31 ? -27.344 94.125 20.312 1 31.16 31 MET B C 1
ATOM 2146 O O . MET B 1 31 ? -26.266 94.688 20.047 1 31.16 31 MET B O 1
ATOM 2150 N N . PRO B 1 32 ? -27.656 93.938 21.609 1 37.56 32 PRO B N 1
ATOM 2151 C CA . PRO B 1 32 ? -26.625 93.812 22.641 1 37.56 32 PRO B CA 1
ATOM 2152 C C . PRO B 1 32 ? -25.609 92.688 22.312 1 37.56 32 PRO B C 1
ATOM 2154 O O . PRO B 1 32 ? -25.969 91.688 21.672 1 37.56 32 PRO B O 1
ATOM 2157 N N . ILE B 1 33 ? -24.422 93.062 22 1 32.88 33 ILE B N 1
ATOM 2158 C CA . ILE B 1 33 ? -23.297 92.188 21.719 1 32.88 33 ILE B CA 1
ATOM 2159 C C . ILE B 1 33 ? -23.125 91.188 22.875 1 32.88 33 ILE B C 1
ATOM 2161 O O . ILE B 1 33 ? -22.891 91.625 24.016 1 32.88 33 ILE B O 1
ATOM 2165 N N . ASN B 1 34 ? -23.875 90.125 22.859 1 36 34 ASN B N 1
ATOM 2166 C CA . ASN B 1 34 ? -23.688 89 23.781 1 36 34 ASN B CA 1
ATOM 2167 C C . ASN B 1 34 ? -22.203 88.688 24.016 1 36 34 ASN B C 1
ATOM 2169 O O . ASN B 1 34 ? -21.391 88.812 23.094 1 36 34 ASN B O 1
ATOM 2173 N N . ARG B 1 35 ? -21.812 88.625 25.297 1 38.28 35 ARG B N 1
ATOM 2174 C CA . ARG B 1 35 ? -20.641 88.312 26.109 1 38.28 35 ARG B CA 1
ATOM 2175 C C . ARG B 1 35 ? -19.875 87.125 25.562 1 38.28 35 ARG B C 1
ATOM 2177 O O . ARG B 1 35 ? -20.453 86.25 24.906 1 38.28 35 ARG B O 1
ATOM 2184 N N . GLU B 1 36 ? -18.609 87.125 25.938 1 39.88 36 GLU B N 1
ATOM 2185 C CA . GLU B 1 36 ? -17.406 86.375 25.703 1 39.88 36 GLU B CA 1
ATOM 2186 C C . GLU B 1 36 ? -17.641 84.875 26 1 39.88 36 GLU B C 1
ATOM 2188 O O . GLU B 1 36 ? -18.203 84.5 27.031 1 39.88 36 GLU B O 1
ATOM 2193 N N . GLY B 1 37 ? -17.938 84.062 25.016 1 37.75 37 GLY B N 1
ATOM 2194 C CA . GLY B 1 37 ? -18.016 82.625 25.094 1 37.75 37 GLY B CA 1
ATOM 2195 C C . GLY B 1 37 ? -16.859 82 25.875 1 37.75 37 GLY B C 1
ATOM 2196 O O . GLY B 1 37 ? -15.695 82.25 25.531 1 37.75 37 GLY B O 1
ATOM 2197 N N . GLU B 1 38 ? -16.938 81.938 27.219 1 44.09 38 GLU B N 1
ATOM 2198 C CA . GLU B 1 38 ? -16 81.125 27.969 1 44.09 38 GLU B CA 1
ATOM 2199 C C . GLU B 1 38 ? -15.766 79.812 27.281 1 44.09 38 GLU B C 1
ATOM 2201 O O . GLU B 1 38 ? -16.703 79 27.047 1 44.09 38 GLU B O 1
ATOM 2206 N N . THR B 1 39 ? -14.828 79.75 26.406 1 42.81 39 THR B N 1
ATOM 2207 C CA . THR B 1 39 ? -14.391 78.438 25.875 1 42.81 39 THR B CA 1
ATOM 2208 C C . THR B 1 39 ? -14.094 77.5 27 1 42.81 39 THR B C 1
ATOM 2210 O O . THR B 1 39 ? -13.203 77.75 27.828 1 42.81 39 THR B O 1
ATOM 2213 N N . SER B 1 40 ? -15.141 76.938 27.656 1 45.5 40 SER B N 1
ATOM 2214 C CA . SER B 1 40 ? -14.898 75.812 28.547 1 45.5 40 SER B CA 1
ATOM 2215 C C . SER B 1 40 ? -13.875 74.875 27.938 1 45.5 40 SER B C 1
ATOM 2217 O O . SER B 1 40 ? -14.047 74.375 26.812 1 45.5 40 SER B O 1
ATOM 2219 N N . ARG B 1 41 ? -12.586 75 28.266 1 43.53 41 ARG B N 1
ATOM 2220 C CA . ARG B 1 41 ? -11.617 73.938 28 1 43.53 41 ARG B CA 1
ATOM 2221 C C . ARG B 1 41 ? -12.133 72.562 28.453 1 43.53 41 ARG B C 1
ATOM 2223 O O .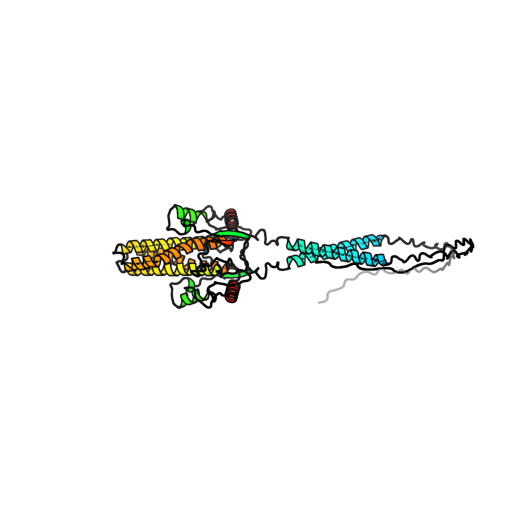 ARG B 1 41 ? -12.383 72.375 29.641 1 43.53 41 ARG B O 1
ATOM 2230 N N . ILE B 1 42 ? -13.062 72 27.781 1 45.34 42 ILE B N 1
ATOM 2231 C CA . ILE B 1 42 ? -13.328 70.625 28.047 1 45.34 42 ILE B CA 1
ATOM 2232 C C . ILE B 1 42 ? -12.008 69.875 28.188 1 45.34 42 ILE B C 1
ATOM 2234 O O . ILE B 1 42 ? -11.18 69.875 27.266 1 45.34 42 ILE B O 1
ATOM 2238 N N . PRO B 1 43 ? -11.5 69.688 29.406 1 46.59 43 PRO B N 1
ATOM 2239 C CA . PRO B 1 43 ? -10.32 68.812 29.531 1 46.59 43 PRO B CA 1
ATOM 2240 C C . PRO B 1 43 ? -10.406 67.562 28.656 1 46.59 43 PRO B C 1
ATOM 2242 O O . PRO B 1 43 ? -11.469 66.938 28.578 1 46.59 43 PRO B O 1
ATOM 2245 N N . LEU B 1 44 ? -9.703 67.562 27.594 1 45.97 44 LEU B N 1
ATOM 2246 C CA . LEU B 1 44 ? -9.508 66.375 26.781 1 45.97 44 LEU B CA 1
ATOM 2247 C C . LEU B 1 44 ? -9.195 65.125 27.672 1 45.97 44 LEU B C 1
ATOM 2249 O O . LEU B 1 44 ? -8.039 64.938 28.031 1 45.97 44 LEU B O 1
ATOM 2253 N N . ARG B 1 45 ? -9.961 65.062 28.75 1 51.59 45 ARG B N 1
ATOM 2254 C CA . ARG B 1 45 ? -9.906 63.812 29.516 1 51.59 45 ARG B CA 1
ATOM 2255 C C . ARG B 1 45 ? -9.945 62.594 28.609 1 51.59 45 ARG B C 1
ATOM 2257 O O . ARG B 1 45 ? -9.781 61.469 29.062 1 51.59 45 ARG B O 1
ATOM 2264 N N . ASN B 1 46 ? -10.227 62.844 27.375 1 57.22 46 ASN B N 1
ATOM 2265 C CA . ASN B 1 46 ? -10.516 61.75 26.469 1 57.22 46 ASN B CA 1
ATOM 2266 C C . ASN B 1 46 ? -9.242 61.125 25.922 1 57.22 46 ASN B C 1
ATOM 2268 O O . ASN B 1 46 ? -9.297 60.219 25.078 1 57.22 46 ASN B O 1
ATOM 2272 N N . ARG B 1 47 ? -8.148 61.719 26.484 1 67.38 47 ARG B N 1
ATOM 2273 C CA . ARG B 1 47 ? -6.883 61.219 25.953 1 67.38 47 ARG B CA 1
ATOM 2274 C C . ARG B 1 47 ? -6.594 59.812 26.469 1 67.38 47 ARG B C 1
ATOM 2276 O O . ARG B 1 47 ? -6.09 58.969 25.719 1 67.38 47 ARG B O 1
ATOM 2283 N N . GLY B 1 48 ? -7.184 59.656 27.625 1 64.44 48 GLY B N 1
ATOM 2284 C CA . GLY B 1 48 ? -6.957 58.344 28.188 1 64.44 48 GLY B CA 1
ATOM 2285 C C . GLY B 1 48 ? -7.738 57.25 27.5 1 64.44 48 GLY B C 1
ATOM 2286 O O . GLY B 1 48 ? -7.207 56.156 27.234 1 64.44 48 GLY B O 1
ATOM 2287 N N . TRP B 1 49 ? -9 57.656 27.188 1 75.81 49 TRP B N 1
ATOM 2288 C CA . TRP B 1 49 ? -9.828 56.656 26.531 1 75.81 49 TRP B CA 1
ATOM 2289 C C . TRP B 1 49 ? -9.359 56.406 25.109 1 75.81 49 TRP B C 1
ATOM 2291 O O . TRP B 1 49 ? -9.383 55.281 24.625 1 75.81 49 TRP B O 1
ATOM 2301 N N . VAL B 1 50 ? -8.914 57.438 24.422 1 76.06 50 VAL B N 1
ATOM 2302 C CA . VAL B 1 50 ? -8.383 57.281 23.062 1 76.06 50 VAL B CA 1
ATOM 2303 C C . VAL B 1 50 ? -7.121 56.406 23.094 1 76.06 50 VAL B C 1
ATOM 2305 O O . VAL B 1 50 ? -6.93 55.562 22.25 1 76.06 50 VAL B O 1
ATOM 2308 N N . GLN B 1 51 ? -6.324 56.656 24.125 1 75.25 51 GLN B N 1
ATOM 2309 C CA . GLN B 1 51 ? -5.113 55.844 24.266 1 75.25 51 GLN B CA 1
ATOM 2310 C C . GLN B 1 51 ? -5.457 54.375 24.547 1 75.25 51 GLN B C 1
ATOM 2312 O O . GLN B 1 51 ? -4.828 53.469 24 1 75.25 51 GLN B O 1
ATOM 2317 N N . ILE B 1 52 ? -6.445 54.188 25.359 1 77.25 52 ILE B N 1
ATOM 2318 C CA . ILE B 1 52 ? -6.887 52.812 25.656 1 77.25 52 ILE B CA 1
ATOM 2319 C C . ILE B 1 52 ? -7.43 52.188 24.391 1 77.25 52 ILE B C 1
ATOM 2321 O O . ILE B 1 52 ? -7.133 51 24.109 1 77.25 52 ILE B O 1
ATOM 2325 N N . LEU B 1 53 ? -8.18 52.906 23.625 1 80.25 53 LEU B N 1
ATOM 2326 C CA . LEU B 1 53 ? -8.742 52.375 22.391 1 80.25 53 LEU B CA 1
ATOM 2327 C C . LEU B 1 53 ? -7.641 52.062 21.375 1 80.25 53 LEU B C 1
ATOM 2329 O O . LEU B 1 53 ? -7.691 51.031 20.688 1 80.25 53 LEU B O 1
ATOM 2333 N N . VAL B 1 54 ? -6.656 52.906 21.328 1 78.81 54 VAL B N 1
ATOM 2334 C CA . VAL B 1 54 ? -5.539 52.688 20.406 1 78.81 54 VAL B CA 1
ATOM 2335 C C . VAL B 1 54 ? -4.742 51.469 20.844 1 78.81 54 VAL B C 1
ATOM 2337 O O . VAL B 1 54 ? -4.367 50.625 20.031 1 78.81 54 VAL B O 1
ATOM 2340 N N . LEU B 1 55 ? -4.547 51.375 22.141 1 78.06 55 LEU B N 1
ATOM 2341 C CA . LEU B 1 55 ? -3.824 50.219 22.656 1 78.06 55 LEU B CA 1
ATOM 2342 C C . LEU B 1 55 ? -4.598 48.906 22.406 1 78.06 55 LEU B C 1
ATOM 2344 O O . LEU B 1 55 ? -4.008 47.906 22.031 1 78.06 55 LEU B O 1
ATOM 2348 N N . ALA B 1 56 ? -5.875 48.969 22.641 1 79.56 56 ALA B N 1
ATOM 2349 C CA . ALA B 1 56 ? -6.723 47.812 22.391 1 79.56 56 ALA B CA 1
ATOM 2350 C C . ALA B 1 56 ? -6.691 47.438 20.906 1 79.56 56 ALA B C 1
ATOM 2352 O O . ALA B 1 56 ? -6.594 46.25 20.578 1 79.56 56 ALA B O 1
ATOM 2353 N N . PHE B 1 57 ? -6.754 48.406 20.094 1 81.38 57 PHE B N 1
ATOM 2354 C CA . PHE B 1 57 ? -6.727 48.156 18.656 1 81.38 57 PHE B CA 1
ATOM 2355 C C . PHE B 1 57 ? -5.387 47.562 18.234 1 81.38 57 PHE B C 1
ATOM 2357 O O . PHE B 1 57 ? -5.34 46.562 17.484 1 81.38 57 PHE B O 1
ATOM 2364 N N . LEU B 1 58 ? -4.367 48.125 18.719 1 80 58 LEU B N 1
ATOM 2365 C CA . LEU B 1 58 ? -3.041 47.625 18.359 1 80 58 LEU B CA 1
ATOM 2366 C C . LEU B 1 58 ? -2.834 46.219 18.891 1 80 58 LEU B C 1
ATOM 2368 O O . LEU B 1 58 ? -2.25 45.375 18.203 1 80 58 LEU B O 1
ATOM 2372 N N . SER B 1 59 ? -3.301 46 20.078 1 79.81 59 SER B N 1
ATOM 2373 C CA . SER B 1 59 ? -3.213 44.656 20.641 1 79.81 59 SER B CA 1
ATOM 2374 C C . SER B 1 59 ? -3.994 43.656 19.797 1 79.81 59 SER B C 1
ATOM 2376 O O . SER B 1 59 ? -3.535 42.531 19.578 1 79.81 59 SER B O 1
ATOM 2378 N N . LEU B 1 60 ? -5.086 44 19.281 1 80.94 60 LEU B N 1
ATOM 2379 C CA . LEU B 1 60 ? -5.898 43.125 18.438 1 80.94 60 LEU B CA 1
ATOM 2380 C C . LEU B 1 60 ? -5.223 42.875 17.094 1 80.94 60 LEU B C 1
ATOM 2382 O O . LEU B 1 60 ? -5.25 41.75 16.594 1 80.94 60 LEU B O 1
ATOM 2386 N N . VAL B 1 61 ? -4.633 43.812 16.578 1 82.12 61 VAL B N 1
ATOM 2387 C CA . VAL B 1 61 ? -3.938 43.656 15.305 1 82.12 61 VAL B CA 1
ATOM 2388 C C . VAL B 1 61 ? -2.734 42.75 15.469 1 82.12 61 VAL B C 1
ATOM 2390 O O . VAL B 1 61 ? -2.494 41.875 14.633 1 82.12 61 VAL B O 1
ATOM 2393 N N . PHE B 1 62 ? -2.062 42.969 16.578 1 82 62 PHE B N 1
ATOM 2394 C CA . PHE B 1 62 ? -0.904 42.125 16.812 1 82 62 PHE B CA 1
ATOM 2395 C C . PHE B 1 62 ? -1.339 40.688 17.109 1 82 62 PHE B C 1
ATOM 2397 O O . PHE B 1 62 ? -0.678 39.75 16.688 1 82 62 PHE B O 1
ATOM 2404 N N . LEU B 1 63 ? -2.344 40.5 17.766 1 81.06 63 LEU B N 1
ATOM 2405 C CA . LEU B 1 63 ? -2.891 39.188 18 1 81.06 63 LEU B CA 1
ATOM 2406 C C . LEU B 1 63 ? -3.291 38.531 16.672 1 81.06 63 LEU B C 1
ATOM 2408 O O . LEU B 1 63 ? -2.977 37.344 16.438 1 81.06 63 LEU B O 1
ATOM 2412 N N . GLY B 1 64 ? -3.957 39.188 15.883 1 81.69 64 GLY B N 1
ATOM 2413 C CA . GLY B 1 64 ? -4.34 38.688 14.578 1 81.69 64 GLY B CA 1
ATOM 2414 C C . GLY B 1 64 ? -3.15 38.344 13.695 1 81.69 64 GLY B C 1
ATOM 2415 O O . GLY B 1 64 ? -3.141 37.281 13.039 1 81.69 64 GLY B O 1
ATOM 2416 N N . MET B 1 65 ? -2.191 39.156 13.695 1 81.25 65 MET B N 1
ATOM 2417 C CA . MET B 1 65 ? -0.965 38.906 12.953 1 81.25 65 MET B CA 1
ATOM 2418 C C . MET B 1 65 ? -0.255 37.656 13.484 1 81.25 65 MET B C 1
ATOM 2420 O O . MET B 1 65 ? 0.283 36.875 12.719 1 81.25 65 MET B O 1
ATOM 2424 N N . GLY B 1 66 ? -0.168 37.562 14.734 1 76.38 66 GLY B N 1
ATOM 2425 C CA . GLY B 1 66 ? 0.424 36.375 15.328 1 76.38 66 GLY B CA 1
ATOM 2426 C C . GLY B 1 66 ? -0.285 35.094 14.938 1 76.38 66 GLY B C 1
ATOM 2427 O O . GLY B 1 66 ? 0.362 34.094 14.633 1 76.38 66 GLY B O 1
ATOM 2428 N N . ILE B 1 67 ? -1.495 35.094 14.969 1 74.44 67 ILE B N 1
ATOM 2429 C CA . ILE B 1 67 ? -2.281 33.938 14.562 1 74.44 67 ILE B CA 1
ATOM 2430 C C . ILE B 1 67 ? -1.981 33.594 13.109 1 74.44 67 ILE B C 1
ATOM 2432 O O . ILE B 1 67 ? -1.811 32.438 12.758 1 74.44 67 ILE B O 1
ATOM 2436 N N . ALA B 1 68 ? -1.864 34.531 12.297 1 73.25 68 ALA B N 1
ATOM 2437 C CA . ALA B 1 68 ? -1.575 34.312 10.875 1 73.25 68 ALA B CA 1
ATOM 2438 C C . ALA B 1 68 ? -0.17 33.75 10.688 1 73.25 68 ALA B C 1
ATOM 2440 O O . ALA B 1 68 ? 0.035 32.844 9.875 1 73.25 68 ALA B O 1
ATOM 2441 N N . VAL B 1 69 ? 0.753 34.281 11.344 1 71.44 69 VAL B N 1
ATOM 2442 C CA . VAL B 1 69 ? 2.127 33.781 11.242 1 71.44 69 VAL B CA 1
ATOM 2443 C C . VAL B 1 69 ? 2.232 32.375 11.844 1 71.44 69 VAL B C 1
ATOM 2445 O O . VAL B 1 69 ? 2.887 31.516 11.273 1 71.44 69 VAL B O 1
ATOM 2448 N N . GLY B 1 70 ? 1.797 32.188 12.992 1 63.16 70 GLY B N 1
ATOM 2449 C CA . GLY B 1 70 ? 1.815 30.875 13.617 1 63.16 70 GLY B CA 1
ATOM 2450 C C . GLY B 1 70 ? 1.199 29.781 12.758 1 63.16 70 GLY B C 1
ATOM 2451 O O . GLY B 1 70 ? 1.653 28.641 12.773 1 63.16 70 GLY B O 1
ATOM 2452 N N . GLY B 1 71 ? 0.19 30.094 12.109 1 57.53 71 GLY B N 1
ATOM 2453 C CA . GLY B 1 71 ? -0.442 29.141 11.195 1 57.53 71 GLY B CA 1
ATOM 2454 C C . GLY B 1 71 ? 0.418 28.812 9.992 1 57.53 71 GLY B C 1
ATOM 2455 O O . GLY B 1 71 ? 0.164 27.828 9.297 1 57.53 71 GLY B O 1
ATOM 2456 N N . ARG B 1 72 ? 1.307 29.766 9.719 1 59.09 72 ARG B N 1
ATOM 2457 C CA . ARG B 1 72 ? 2.158 29.578 8.547 1 59.09 72 ARG B CA 1
ATOM 2458 C C . ARG B 1 72 ? 3.48 28.922 8.922 1 59.09 72 ARG B C 1
ATOM 2460 O O . ARG B 1 72 ? 4.246 28.5 8.055 1 59.09 72 ARG B O 1
ATOM 2467 N N . VAL B 1 73 ? 4.07 29.156 10.062 1 49.31 73 VAL B N 1
ATOM 2468 C CA . VAL B 1 73 ? 5.289 28.453 10.445 1 49.31 73 VAL B CA 1
ATOM 2469 C C . VAL B 1 73 ? 5.094 26.953 10.273 1 49.31 73 VAL B C 1
ATOM 2471 O O . VAL B 1 73 ? 4.168 26.359 10.844 1 49.31 73 VAL B O 1
ATOM 2474 N N . PRO B 1 74 ? 5.809 26.422 9.227 1 46.25 74 PRO B N 1
ATOM 2475 C CA . PRO B 1 74 ? 5.707 24.969 9.078 1 46.25 74 PRO B CA 1
ATOM 2476 C C . PRO B 1 74 ? 6.145 24.219 10.328 1 46.25 74 PRO B C 1
ATOM 2478 O O . PRO B 1 74 ? 7.129 24.594 10.969 1 46.25 74 PRO B O 1
ATOM 2481 N N . ARG B 1 75 ? 5.355 23.875 11.305 1 42.34 75 ARG B N 1
ATOM 2482 C CA . ARG B 1 75 ? 5.805 23.031 12.414 1 42.34 75 ARG B CA 1
ATOM 2483 C C . ARG B 1 75 ? 6.977 22.156 12 1 42.34 75 ARG B C 1
ATOM 2485 O O . ARG B 1 75 ? 7.109 21.812 10.82 1 42.34 75 ARG B O 1
ATOM 2492 N N . GLU B 1 76 ? 8.164 22.094 12.82 1 42.56 76 GLU B N 1
ATOM 2493 C CA . GLU B 1 76 ? 9.273 21.141 12.695 1 42.56 76 GLU B CA 1
ATOM 2494 C C . GLU B 1 76 ? 8.852 19.906 11.898 1 42.56 76 GLU B C 1
ATOM 2496 O O . GLU B 1 76 ? 9.688 19.078 11.547 1 42.56 76 GLU B O 1
ATOM 2501 N N . GLU B 1 77 ? 7.66 19.656 11.875 1 43.34 77 GLU B N 1
ATOM 2502 C CA . GLU B 1 77 ? 7.125 18.531 11.102 1 43.34 77 GLU B CA 1
ATOM 2503 C C . GLU B 1 77 ? 7.586 18.594 9.648 1 43.34 77 GLU B C 1
ATOM 2505 O O . GLU B 1 77 ? 7.34 17.672 8.875 1 43.34 77 GLU B O 1
ATOM 2510 N N . ARG B 1 78 ? 8.086 19.75 9.117 1 42.56 78 ARG B N 1
ATOM 2511 C CA . ARG B 1 78 ? 8.375 19.938 7.699 1 42.56 78 ARG B CA 1
ATOM 2512 C C . ARG B 1 78 ? 9.609 19.141 7.281 1 42.56 78 ARG B C 1
ATOM 2514 O O . ARG B 1 78 ? 9.719 18.719 6.133 1 42.56 78 ARG B O 1
ATOM 2521 N N . LYS B 1 79 ? 10.812 19.484 7.879 1 44.84 79 LYS B N 1
ATOM 2522 C CA . LYS B 1 79 ? 12.008 18.875 7.316 1 44.84 79 LYS B CA 1
ATOM 2523 C C . LYS B 1 79 ? 11.852 17.359 7.211 1 44.84 79 LYS B C 1
ATOM 2525 O O . LYS B 1 79 ? 12.062 16.781 6.141 1 44.84 79 LYS B O 1
ATOM 2530 N N . TRP B 1 80 ? 11.938 16.688 8.414 1 50.34 80 TRP B N 1
ATOM 2531 C CA . TRP B 1 80 ? 11.531 15.281 8.523 1 50.34 80 TRP B CA 1
ATOM 2532 C C . TRP B 1 80 ? 10.078 15.102 8.109 1 50.34 80 TRP B C 1
ATOM 2534 O O . TRP B 1 80 ? 9.609 13.977 7.941 1 50.34 80 TRP B O 1
ATOM 2544 N N . GLY B 1 81 ? 9.422 16.266 8.016 1 55.03 81 GLY B N 1
ATOM 2545 C CA . GLY B 1 81 ? 7.969 16.359 7.922 1 55.03 81 GLY B CA 1
ATOM 2546 C C . GLY B 1 81 ? 7.406 15.664 6.695 1 55.03 81 GLY B C 1
ATOM 2547 O O . GLY B 1 81 ? 6.465 14.875 6.793 1 55.03 81 GLY B O 1
ATOM 2548 N N . LEU B 1 82 ? 8.125 16.031 5.629 1 57.06 82 LEU B N 1
ATOM 2549 C CA . LEU B 1 82 ? 7.633 15.391 4.414 1 57.06 82 LEU B CA 1
ATOM 2550 C C . LEU B 1 82 ? 7.934 13.891 4.426 1 57.06 82 LEU B C 1
ATOM 2552 O O . LEU B 1 82 ? 7.203 13.102 3.824 1 57.06 82 LEU B O 1
ATOM 2556 N N . LEU B 1 83 ? 8.984 13.594 5.285 1 75.06 83 LEU B N 1
ATOM 2557 C CA . LEU B 1 83 ? 9.398 12.195 5.258 1 75.06 83 LEU B CA 1
ATOM 2558 C C . LEU B 1 83 ? 8.812 11.43 6.441 1 75.06 83 LEU B C 1
ATOM 2560 O O . LEU B 1 83 ? 9.008 10.219 6.562 1 75.06 83 LEU B O 1
ATOM 2564 N N . ALA B 1 84 ? 8.102 12.211 7.219 1 83 84 ALA B N 1
ATOM 2565 C CA . ALA B 1 84 ? 7.434 11.508 8.312 1 83 84 ALA B CA 1
ATOM 2566 C C . ALA B 1 84 ? 6.258 10.688 7.789 1 83 84 ALA B C 1
ATOM 2568 O O . ALA B 1 84 ? 5.527 11.125 6.902 1 83 84 ALA B O 1
ATOM 2569 N N . PRO B 1 85 ? 6.23 9.406 8.352 1 90.06 85 PRO B N 1
ATOM 2570 C CA . PRO B 1 85 ? 5.043 8.656 7.941 1 90.06 85 PRO B CA 1
ATOM 2571 C C . PRO B 1 85 ? 3.742 9.359 8.32 1 90.06 85 PRO B C 1
ATOM 2573 O O . PRO B 1 85 ? 3.66 9.984 9.383 1 90.06 85 PRO B O 1
ATOM 2576 N N . PRO B 1 86 ? 2.855 9.312 7.367 1 86.19 86 PRO B N 1
ATOM 2577 C CA . PRO B 1 86 ? 1.582 9.984 7.648 1 86.19 86 PRO B CA 1
ATOM 2578 C C . PRO B 1 86 ? 0.738 9.234 8.68 1 86.19 86 PRO B C 1
ATOM 2580 O O . PRO B 1 86 ? 0.833 8.008 8.781 1 86.19 86 PRO B O 1
ATOM 2583 N N . GLY B 1 87 ? -0.035 9.953 9.359 1 87.5 87 GLY B N 1
ATOM 2584 C CA . GLY B 1 87 ? -0.922 9.383 10.359 1 87.5 87 GLY B CA 1
ATOM 2585 C C . GLY B 1 87 ? -0.508 9.727 11.781 1 87.5 87 GLY B C 1
ATOM 2586 O O . GLY B 1 87 ? 0.451 10.469 11.992 1 87.5 87 GLY B O 1
ATOM 2587 N N . SER B 1 88 ? -1.326 9.156 12.758 1 86.06 88 SER B N 1
ATOM 2588 C CA . SER B 1 88 ? -1.048 9.469 14.156 1 86.06 88 SER B CA 1
ATOM 2589 C C . SER B 1 88 ? -1.146 8.219 15.031 1 86.06 88 SER B C 1
ATOM 2591 O O . SER B 1 88 ? -0.867 8.273 16.234 1 86.06 88 SER B O 1
ATOM 2593 N N . MET B 1 89 ? -1.449 7.098 14.406 1 90.94 89 MET B N 1
ATOM 2594 C CA . MET B 1 89 ? -1.612 5.867 15.18 1 90.94 89 MET B CA 1
ATOM 2595 C C . MET B 1 89 ? -0.306 5.082 15.234 1 90.94 89 MET B C 1
ATOM 2597 O O . MET B 1 89 ? 0.267 4.746 14.195 1 90.94 89 MET B O 1
ATOM 2601 N N . LYS B 1 90 ? 0.131 4.875 16.484 1 93 90 LYS B N 1
ATOM 2602 C CA . LYS B 1 90 ? 1.318 4.043 16.672 1 93 90 LYS B CA 1
ATOM 2603 C C . LYS B 1 90 ? 0.939 2.58 16.875 1 93 90 LYS B C 1
ATOM 2605 O O . LYS B 1 90 ? 0.065 2.273 17.703 1 93 90 LYS B O 1
ATOM 2610 N N . GLU B 1 91 ? 1.545 1.752 16.094 1 95.31 91 GLU B N 1
ATOM 2611 C CA . GLU B 1 91 ? 1.284 0.325 16.25 1 95.31 91 GLU B CA 1
ATOM 2612 C C . GLU B 1 91 ? 2.514 -0.506 15.898 1 95.31 91 GLU B C 1
ATOM 2614 O O . GLU B 1 91 ? 3.396 -0.039 15.172 1 95.31 91 GLU B O 1
ATOM 2619 N N . THR B 1 92 ? 2.631 -1.676 16.469 1 96.62 92 THR B N 1
ATOM 2620 C CA . THR B 1 92 ? 3.621 -2.684 16.109 1 96.62 92 THR B CA 1
ATOM 2621 C C . THR B 1 92 ? 2.961 -3.859 15.391 1 96.62 92 THR B C 1
ATOM 2623 O O . THR B 1 92 ? 1.91 -4.344 15.82 1 96.62 92 THR B O 1
ATOM 2626 N N . TRP B 1 93 ? 3.527 -4.273 14.328 1 96.31 93 TRP B N 1
ATOM 2627 C CA . TRP B 1 93 ? 2.955 -5.344 13.516 1 96.31 93 TRP B CA 1
ATOM 2628 C C . TRP B 1 93 ? 3.494 -6.703 13.953 1 96.31 93 TRP B C 1
ATOM 2630 O O . TRP B 1 93 ? 4.684 -6.84 14.258 1 96.31 93 TRP B O 1
ATOM 2640 N N . TYR B 1 94 ? 2.645 -7.68 13.992 1 96.31 94 TYR B N 1
ATOM 2641 C CA . TYR B 1 94 ? 3 -9.078 14.195 1 96.31 94 TYR B CA 1
ATOM 2642 C C . TYR B 1 94 ? 2.365 -9.969 13.133 1 96.31 94 TYR B C 1
ATOM 2644 O O . TYR B 1 94 ? 1.287 -9.656 12.617 1 96.31 94 TYR B O 1
ATOM 2652 N N . PRO B 1 95 ? 3.086 -11.008 12.852 1 95.19 95 PRO B N 1
ATOM 2653 C CA . PRO B 1 95 ? 2.533 -11.875 11.812 1 95.19 95 PRO B CA 1
ATOM 2654 C C . PRO B 1 95 ? 1.192 -12.492 12.203 1 95.19 95 PRO B C 1
ATOM 2656 O O . PRO B 1 95 ? 0.986 -12.844 13.367 1 95.19 95 PRO B O 1
ATOM 2659 N N . ASN B 1 96 ? 0.281 -12.594 11.281 1 96.31 96 ASN B N 1
ATOM 2660 C CA . ASN B 1 96 ? -1.019 -13.242 11.406 1 96.31 96 ASN B CA 1
ATOM 2661 C C . ASN B 1 96 ? -1.266 -14.227 10.266 1 96.31 96 ASN B C 1
ATOM 2663 O O . ASN B 1 96 ? -1.617 -13.828 9.156 1 96.31 96 ASN B O 1
ATOM 2667 N N . THR B 1 97 ? -1.138 -15.445 10.492 1 93.62 97 THR B N 1
ATOM 2668 C CA . THR B 1 97 ? -1.158 -16.484 9.477 1 93.62 97 THR B CA 1
ATOM 2669 C C . THR B 1 97 ? -2.541 -16.594 8.836 1 93.62 97 THR B C 1
ATOM 2671 O O . THR B 1 97 ? -2.68 -17.125 7.73 1 93.62 97 THR B O 1
ATOM 2674 N N . THR B 1 98 ? -3.559 -16.141 9.5 1 94.75 98 THR B N 1
ATOM 2675 C CA . THR B 1 98 ? -4.906 -16.172 8.945 1 94.75 98 THR B CA 1
ATOM 2676 C C . THR B 1 98 ? -4.953 -15.445 7.602 1 94.75 98 THR B C 1
ATOM 2678 O O . THR B 1 98 ? -5.707 -15.836 6.707 1 94.75 98 THR B O 1
ATOM 2681 N N . PHE B 1 99 ? -4.082 -14.484 7.441 1 96 99 PHE B N 1
ATOM 2682 C CA . PHE B 1 99 ? -4.145 -13.633 6.254 1 96 99 PHE B CA 1
ATOM 2683 C C . PHE B 1 99 ? -3.102 -14.062 5.23 1 96 99 PHE B C 1
ATOM 2685 O O . PHE B 1 99 ? -3.045 -13.516 4.129 1 96 99 PHE B O 1
ATOM 2692 N N . SER B 1 100 ? -2.279 -15.047 5.59 1 93.31 100 SER B N 1
ATOM 2693 C CA . SER B 1 100 ? -1.246 -15.469 4.652 1 93.31 100 SER B CA 1
ATOM 2694 C C . SER B 1 100 ? -1.454 -16.922 4.223 1 93.31 100 SER B C 1
ATOM 2696 O O . SER B 1 100 ? -0.856 -17.375 3.244 1 93.31 100 SER B O 1
ATOM 2698 N N . MET B 1 101 ? -2.309 -17.609 4.941 1 87.88 101 MET B N 1
ATOM 2699 C CA . MET B 1 101 ? -2.508 -19.031 4.656 1 87.88 101 MET B CA 1
ATOM 2700 C C . MET B 1 101 ? -3.445 -19.219 3.471 1 87.88 101 MET B C 1
ATOM 2702 O O . MET B 1 101 ? -4.047 -18.266 2.988 1 87.88 101 MET B O 1
ATOM 2706 N N . GLU B 1 102 ? -3.553 -20.453 2.996 1 86.56 102 GLU B N 1
ATOM 2707 C CA . GLU B 1 102 ? -4.449 -20.797 1.896 1 86.56 102 GLU B CA 1
ATOM 2708 C C . GLU B 1 102 ? -5.895 -20.453 2.234 1 86.56 102 GLU B C 1
ATOM 2710 O O . GLU B 1 102 ? -6.262 -20.359 3.41 1 86.56 102 GLU B O 1
ATOM 2715 N N . PRO B 1 103 ? -6.684 -20.312 1.197 1 87.06 103 PRO B N 1
ATOM 2716 C CA . PRO B 1 103 ? -8.086 -19.984 1.448 1 87.06 103 PRO B CA 1
ATOM 2717 C C . PRO B 1 103 ? -8.828 -21.062 2.23 1 87.06 103 PRO B C 1
ATOM 2719 O O . PRO B 1 103 ? -8.797 -22.234 1.843 1 87.06 103 PRO B O 1
ATOM 2722 N N . THR B 1 104 ? -9.336 -20.766 3.311 1 86.06 104 THR B N 1
ATOM 2723 C CA . THR B 1 104 ? -10.258 -21.516 4.156 1 86.06 104 THR B CA 1
ATOM 2724 C C . THR B 1 104 ? -11.469 -20.656 4.523 1 86.06 104 THR B C 1
ATOM 2726 O O . THR B 1 104 ? -11.453 -19.438 4.332 1 86.06 104 THR B O 1
ATOM 2729 N N . PRO B 1 105 ? -12.578 -21.25 4.945 1 87.38 105 PRO B N 1
ATOM 2730 C CA . PRO B 1 105 ? -13.703 -20.422 5.383 1 87.38 105 PRO B CA 1
ATOM 2731 C C . PRO B 1 105 ? -13.297 -19.359 6.406 1 87.38 105 PRO B C 1
ATOM 2733 O O . PRO B 1 105 ? -13.758 -18.219 6.34 1 87.38 105 PRO B O 1
ATOM 2736 N N . GLU B 1 106 ? -12.422 -19.75 7.27 1 90.69 106 GLU B N 1
ATOM 2737 C CA . GLU B 1 106 ? -11.969 -18.828 8.305 1 90.69 106 GLU B CA 1
ATOM 2738 C C . GLU B 1 106 ? -11.148 -17.688 7.703 1 90.69 106 GLU B C 1
ATOM 2740 O O . GLU B 1 106 ? -11.383 -16.516 8.016 1 90.69 106 GLU B O 1
ATOM 2745 N N . SER B 1 107 ? -10.148 -18 6.887 1 90.75 107 SER B N 1
ATOM 2746 C CA . SER B 1 107 ? -9.305 -16.969 6.289 1 90.75 107 SER B CA 1
ATOM 2747 C C . SER B 1 107 ? -10.109 -16.062 5.359 1 90.75 107 SER B C 1
ATOM 2749 O O . SER B 1 107 ? -9.883 -14.852 5.312 1 90.75 107 SER B O 1
ATOM 2751 N N . GLU B 1 108 ? -11.07 -16.609 4.629 1 91.62 108 GLU B N 1
ATOM 2752 C CA . GLU B 1 108 ? -11.906 -15.812 3.727 1 91.62 108 GLU B CA 1
ATOM 2753 C C . GLU B 1 108 ? -12.828 -14.883 4.504 1 91.62 108 GLU B C 1
ATOM 2755 O O . GLU B 1 108 ? -13.062 -13.742 4.086 1 91.62 108 GLU B O 1
ATOM 2760 N N . ALA B 1 109 ? -13.32 -15.398 5.613 1 92.5 109 ALA B N 1
ATOM 2761 C CA . ALA B 1 109 ? -14.117 -14.539 6.48 1 92.5 109 ALA B CA 1
ATOM 2762 C C . ALA B 1 109 ? -13.281 -13.391 7.039 1 92.5 109 ALA B C 1
ATOM 2764 O O . ALA B 1 109 ? -13.766 -12.258 7.148 1 92.5 109 ALA B O 1
ATOM 2765 N N . ALA B 1 110 ? -12.039 -13.656 7.43 1 96.31 110 ALA B N 1
ATOM 2766 C CA . ALA B 1 110 ? -11.133 -12.633 7.941 1 96.31 110 ALA B CA 1
ATOM 2767 C C . ALA B 1 110 ? -10.875 -11.555 6.895 1 96.31 110 ALA B C 1
ATOM 2769 O O . ALA B 1 110 ? -11 -10.367 7.176 1 96.31 110 ALA B O 1
ATOM 2770 N N . TRP B 1 111 ? -10.578 -11.953 5.664 1 95.5 111 TRP B N 1
ATOM 2771 C CA . TRP B 1 111 ? -10.359 -11 4.582 1 95.5 111 TRP B CA 1
ATOM 2772 C C . TRP B 1 111 ? -11.625 -10.211 4.285 1 95.5 111 TRP B C 1
ATOM 2774 O O . TRP B 1 111 ? -11.578 -8.992 4.09 1 95.5 111 TRP B O 1
ATOM 2784 N N . GLY B 1 112 ? -12.773 -10.898 4.289 1 95.19 112 GLY B N 1
ATOM 2785 C CA . GLY B 1 112 ? -14.047 -10.219 4.086 1 95.19 112 GLY B CA 1
ATOM 2786 C C . GLY B 1 112 ? -14.336 -9.164 5.137 1 95.19 112 GLY B C 1
ATOM 2787 O O . GLY B 1 112 ? -14.93 -8.125 4.836 1 95.19 112 GLY B O 1
ATOM 2788 N N . SER B 1 113 ? -13.914 -9.398 6.324 1 97 113 SER B N 1
ATOM 2789 C CA . SER B 1 113 ? -14.211 -8.5 7.438 1 97 113 SER B CA 1
ATOM 2790 C C . SER B 1 113 ? -13.445 -7.188 7.305 1 97 113 SER B C 1
ATOM 2792 O O . SER B 1 113 ? -13.773 -6.203 7.973 1 97 113 SER B O 1
ATOM 2794 N N . LEU B 1 114 ? -12.445 -7.129 6.512 1 98.12 114 LEU B N 1
ATOM 2795 C CA . LEU B 1 114 ? -11.695 -5.902 6.289 1 98.12 114 LEU B CA 1
ATOM 2796 C C . LEU B 1 114 ? -12.516 -4.902 5.473 1 98.12 114 LEU B C 1
ATOM 2798 O O . LEU B 1 114 ? -12.242 -3.701 5.504 1 98.12 114 LEU B O 1
ATOM 2802 N N . MET B 1 115 ? -13.492 -5.402 4.711 1 97.5 115 MET B N 1
ATOM 2803 C CA . MET B 1 115 ? -14.289 -4.562 3.818 1 97.5 115 MET B CA 1
ATOM 2804 C C . MET B 1 115 ? -15.461 -3.938 4.559 1 97.5 115 MET B C 1
ATOM 2806 O O . MET B 1 115 ? -16.109 -4.598 5.379 1 97.5 115 MET B O 1
ATOM 2810 N N . PRO B 1 116 ? -15.695 -2.711 4.344 1 96.62 116 PRO B N 1
ATOM 2811 C CA . PRO B 1 116 ? -16.906 -2.107 4.895 1 96.62 116 PRO B CA 1
ATOM 2812 C C . PRO B 1 116 ? -18.172 -2.574 4.184 1 96.62 116 PRO B C 1
ATOM 2814 O O . PRO B 1 116 ? -18.109 -3.061 3.051 1 96.62 116 PRO B O 1
ATOM 2817 N N . VAL B 1 117 ? -19.234 -2.332 4.93 1 94.81 117 VAL B N 1
ATOM 2818 C CA . VAL B 1 117 ? -20.516 -2.404 4.223 1 94.81 117 VAL B CA 1
ATOM 2819 C C . VAL B 1 117 ? -20.484 -1.482 3.006 1 94.81 117 VAL B C 1
ATOM 2821 O O . VAL B 1 117 ? -19.984 -0.353 3.086 1 94.81 117 VAL B O 1
ATOM 2824 N N . GLY B 1 118 ? -21.016 -2.01 1.849 1 94.25 118 GLY B N 1
ATOM 2825 C CA . GLY B 1 118 ? -20.906 -1.258 0.608 1 94.25 118 GLY B CA 1
ATOM 2826 C C . GLY B 1 118 ? -19.625 -1.538 -0.156 1 94.25 118 GLY B C 1
ATOM 2827 O O . GLY B 1 118 ? -19.438 -1.037 -1.267 1 94.25 118 GLY B O 1
ATOM 2828 N N . ARG B 1 119 ? -18.609 -2.238 0.436 1 94.5 119 ARG B N 1
ATOM 2829 C CA . ARG B 1 119 ? -17.391 -2.762 -0.179 1 94.5 119 ARG B CA 1
ATOM 2830 C C . ARG B 1 119 ? -16.484 -1.628 -0.642 1 94.5 119 ARG B C 1
ATOM 2832 O O . ARG B 1 119 ? -15.703 -1.793 -1.587 1 94.5 119 ARG B O 1
ATOM 2839 N N . GLY B 1 120 ? -16.734 -0.438 -0.036 1 94.81 120 GLY B N 1
ATOM 2840 C CA . GLY B 1 120 ? -15.867 0.695 -0.331 1 94.81 120 GLY B CA 1
ATOM 2841 C C . GLY B 1 120 ? -16.438 1.61 -1.402 1 94.81 120 GLY B C 1
ATOM 2842 O O . GLY B 1 120 ? -15.812 2.613 -1.757 1 94.81 120 GLY B O 1
ATOM 2843 N N . PHE B 1 121 ? -17.594 1.24 -1.983 1 93.69 121 PHE B N 1
ATOM 2844 C CA . PHE B 1 121 ? -18.297 2.127 -2.9 1 93.69 121 PHE B CA 1
ATOM 2845 C C . PHE B 1 121 ? -19.156 3.119 -2.133 1 93.69 121 PHE B C 1
ATOM 2847 O O . PHE B 1 121 ? -19.969 2.723 -1.29 1 93.69 121 PHE B O 1
ATOM 2854 N N . ILE B 1 122 ? -18.969 4.41 -2.439 1 91.81 122 ILE B N 1
ATOM 2855 C CA . ILE B 1 122 ? -19.656 5.441 -1.663 1 91.81 122 ILE B CA 1
ATOM 2856 C C . ILE B 1 122 ? -20.391 6.391 -2.602 1 91.81 122 ILE B C 1
ATOM 2858 O O . ILE B 1 122 ? -20.031 6.52 -3.775 1 91.81 122 ILE B O 1
ATOM 2862 N N . TYR B 1 123 ? -21.406 6.895 -2.072 1 89 123 TYR B N 1
ATOM 2863 C CA . TYR B 1 123 ? -22.172 7.957 -2.715 1 89 123 TYR B CA 1
ATOM 2864 C C . TYR B 1 123 ? -22.375 9.133 -1.763 1 89 123 TYR B C 1
ATOM 2866 O O . TYR B 1 123 ? -23.062 8.992 -0.742 1 89 123 TYR B O 1
ATOM 2874 N N . ARG B 1 124 ? -21.75 10.156 -2.074 1 78.5 124 ARG B N 1
ATOM 2875 C CA . ARG B 1 124 ? -21.875 11.406 -1.327 1 78.5 124 ARG B CA 1
ATOM 2876 C C . ARG B 1 124 ? -22.094 12.586 -2.266 1 78.5 124 ARG B C 1
ATOM 2878 O O . ARG B 1 124 ? -21.141 13.18 -2.773 1 78.5 124 ARG B O 1
ATOM 2885 N N . PRO B 1 125 ? -23.25 12.992 -2.311 1 76 125 PRO B N 1
ATOM 2886 C CA . PRO B 1 125 ? -23.578 14.016 -3.305 1 76 125 PRO B CA 1
ATOM 2887 C C . PRO B 1 125 ? -22.781 15.305 -3.1 1 76 125 PRO B C 1
ATOM 2889 O O . PRO B 1 125 ? -22.562 16.062 -4.051 1 76 125 PRO B O 1
ATOM 2892 N N . GLU B 1 126 ? -22.422 15.594 -1.837 1 68.06 126 GLU B N 1
ATOM 2893 C CA . GLU B 1 126 ? -21.688 16.828 -1.592 1 68.06 126 GLU B CA 1
ATOM 2894 C C . GLU B 1 126 ? -20.266 16.75 -2.146 1 68.06 126 GLU B C 1
ATOM 2896 O O . GLU B 1 126 ? -19.641 17.781 -2.43 1 68.06 126 GLU B O 1
ATOM 2901 N N . ILE B 1 127 ? -19.734 15.594 -2.207 1 60.62 127 ILE B N 1
ATOM 2902 C CA . ILE B 1 127 ? -18.359 15.414 -2.654 1 60.62 127 ILE B CA 1
ATOM 2903 C C . ILE B 1 127 ? -18.344 14.969 -4.117 1 60.62 127 ILE B C 1
ATOM 2905 O O . ILE B 1 127 ? -17.547 15.461 -4.91 1 60.62 127 ILE B O 1
ATOM 2909 N N . ALA B 1 128 ? -19.219 13.945 -4.395 1 61.28 128 ALA B N 1
ATOM 2910 C CA . ALA B 1 128 ? -19.297 13.445 -5.766 1 61.28 128 ALA B CA 1
ATOM 2911 C C . ALA B 1 128 ? -20.734 13.109 -6.141 1 61.28 128 ALA B C 1
ATOM 2913 O O . ALA B 1 128 ? -21.438 12.445 -5.379 1 61.28 128 ALA B O 1
ATOM 2914 N N . PRO B 1 129 ? -21.062 13.617 -7.23 1 72.5 129 PRO B N 1
ATOM 2915 C CA . PRO B 1 129 ? -22.438 13.328 -7.672 1 72.5 129 PRO B CA 1
ATOM 2916 C C . PRO B 1 129 ? -22.578 11.938 -8.281 1 72.5 129 PRO B C 1
ATOM 2918 O O . PRO B 1 129 ? -23.547 11.664 -8.992 1 72.5 129 PRO B O 1
ATOM 2921 N N . ILE B 1 130 ? -21.547 11.195 -8.156 1 85 130 ILE B N 1
ATOM 2922 C CA . ILE B 1 130 ? -21.562 9.828 -8.672 1 85 130 ILE B CA 1
ATOM 2923 C C . ILE B 1 130 ? -20.891 8.891 -7.672 1 85 130 ILE B C 1
ATOM 2925 O O . ILE B 1 130 ? -20.156 9.336 -6.789 1 85 130 ILE B O 1
ATOM 2929 N N . VAL B 1 131 ? -21.141 7.652 -7.844 1 91.69 131 VAL B N 1
ATOM 2930 C CA . VAL B 1 131 ? -20.531 6.633 -6.996 1 91.69 131 VAL B CA 1
ATOM 2931 C C . VAL B 1 131 ? -19.016 6.613 -7.215 1 91.69 131 VAL B C 1
ATOM 2933 O O . VAL B 1 131 ? -18.547 6.715 -8.352 1 91.69 131 VAL B O 1
ATOM 2936 N N . LYS B 1 132 ? -18.281 6.566 -6.129 1 93.75 132 LYS B N 1
ATOM 2937 C CA . LYS B 1 132 ? -16.828 6.438 -6.168 1 93.75 132 LYS B CA 1
ATOM 2938 C C . LYS B 1 132 ? -16.359 5.27 -5.309 1 93.75 132 LYS B C 1
ATOM 2940 O O . LYS B 1 132 ? -17.094 4.781 -4.453 1 93.75 132 LYS B O 1
ATOM 2945 N N . SER B 1 133 ? -15.211 4.844 -5.629 1 95.06 133 SER B N 1
ATOM 2946 C CA . SER B 1 133 ? -14.578 3.801 -4.836 1 95.06 133 SER B CA 1
ATOM 2947 C C . SER B 1 133 ? -13.43 4.363 -4.004 1 95.06 133 SER B C 1
ATOM 2949 O O . SER B 1 133 ? -12.648 5.184 -4.488 1 95.06 133 SER B O 1
ATOM 2951 N N . VAL B 1 134 ? -13.414 3.98 -2.727 1 95.06 134 VAL B N 1
ATOM 2952 C CA . VAL B 1 134 ? -12.297 4.367 -1.87 1 95.06 134 VAL B CA 1
ATOM 2953 C C . VAL B 1 134 ? -11.102 3.449 -2.129 1 95.06 134 VAL B C 1
ATOM 2955 O O . VAL B 1 134 ? -11.219 2.225 -2.035 1 95.06 134 VAL B O 1
ATOM 2958 N N . SER B 1 135 ? -9.945 3.953 -2.336 1 97.25 135 SER B N 1
ATOM 2959 C CA . SER B 1 135 ? -8.797 3.268 -2.914 1 97.25 135 SER B CA 1
ATOM 2960 C C . SER 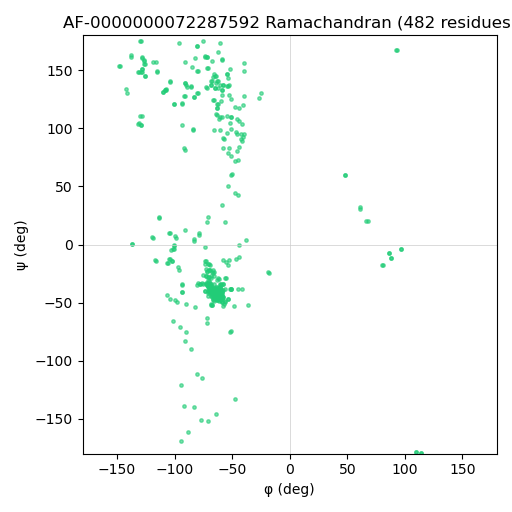B 1 135 ? -8.305 2.152 -2.002 1 97.25 135 SER B C 1
ATOM 2962 O O . SER B 1 135 ? -7.871 1.099 -2.477 1 97.25 135 SER B O 1
ATOM 2964 N N . VAL B 1 136 ? -8.312 2.348 -0.683 1 98.06 136 VAL B N 1
ATOM 2965 C CA . VAL B 1 136 ? -7.758 1.354 0.229 1 98.06 136 VAL B CA 1
ATOM 2966 C C . VAL B 1 136 ? -8.5 0.029 0.064 1 98.06 136 VAL B C 1
ATOM 2968 O O . VAL B 1 136 ? -7.891 -1.041 0.128 1 98.06 136 VAL B O 1
ATOM 2971 N N . PHE B 1 137 ? -9.742 0.041 -0.209 1 97.19 137 PHE B N 1
ATOM 2972 C CA . PHE B 1 137 ? -10.531 -1.185 -0.291 1 97.19 137 PHE B CA 1
ATOM 2973 C C . PHE B 1 137 ? -10.328 -1.864 -1.641 1 97.19 137 PHE B C 1
ATOM 2975 O O . PHE B 1 137 ? -10.359 -3.094 -1.734 1 97.19 137 PHE B O 1
ATOM 2982 N N . HIS B 1 138 ? -10.156 -1.089 -2.66 1 97 138 HIS B N 1
ATOM 2983 C CA . HIS B 1 138 ? -9.742 -1.652 -3.941 1 97 138 HIS B CA 1
ATOM 2984 C C . HIS B 1 138 ? -8.391 -2.35 -3.83 1 97 138 HIS B C 1
ATOM 2986 O O . HIS B 1 138 ? -8.203 -3.445 -4.363 1 97 138 HIS B O 1
ATOM 2992 N N . GLN B 1 139 ? -7.422 -1.719 -3.127 1 98.19 139 GLN B N 1
ATOM 2993 C CA . GLN B 1 139 ? -6.098 -2.293 -2.906 1 98.19 139 GLN B CA 1
ATOM 2994 C C . GLN B 1 139 ? -6.195 -3.633 -2.184 1 98.19 139 GLN B C 1
ATOM 2996 O O . GLN B 1 139 ? -5.555 -4.609 -2.586 1 98.19 139 GLN B O 1
ATOM 3001 N N . LEU B 1 140 ? -7.008 -3.66 -1.14 1 97.94 140 LEU B N 1
ATOM 3002 C CA . LEU B 1 140 ? -7.195 -4.898 -0.392 1 97.94 140 LEU B CA 1
ATOM 3003 C C . LEU B 1 140 ? -7.84 -5.969 -1.265 1 97.94 140 LEU B C 1
ATOM 3005 O O . LEU B 1 140 ? -7.465 -7.141 -1.196 1 97.94 140 LEU B O 1
ATOM 3009 N N . HIS B 1 141 ? -8.797 -5.562 -2.07 1 95.25 141 HIS B N 1
ATOM 3010 C CA . HIS B 1 141 ? -9.445 -6.488 -2.992 1 95.25 141 HIS B CA 1
ATOM 3011 C C . HIS B 1 141 ? -8.445 -7.094 -3.967 1 95.25 141 HIS B C 1
ATOM 3013 O O . HIS B 1 141 ? -8.445 -8.305 -4.188 1 95.25 141 HIS B O 1
ATOM 3019 N N . CYS B 1 142 ? -7.605 -6.258 -4.496 1 95.88 142 CYS B N 1
ATOM 3020 C CA . CYS B 1 142 ? -6.586 -6.73 -5.426 1 95.88 142 CYS B CA 1
ATOM 3021 C C . CYS B 1 142 ? -5.633 -7.703 -4.746 1 95.88 142 CYS B C 1
ATOM 3023 O O . CYS B 1 142 ? -5.293 -8.75 -5.309 1 95.88 142 CYS B O 1
ATOM 3025 N N . LEU B 1 143 ? -5.152 -7.34 -3.561 1 96.25 143 LEU B N 1
ATOM 3026 C CA . LEU B 1 143 ? -4.223 -8.203 -2.85 1 96.25 143 LEU B CA 1
ATOM 3027 C C . LEU B 1 143 ? -4.855 -9.562 -2.557 1 96.25 143 LEU B C 1
ATOM 3029 O O . LEU B 1 143 ? -4.211 -10.602 -2.713 1 96.25 143 LEU B O 1
ATOM 3033 N N . HIS B 1 144 ? -6.117 -9.531 -2.143 1 92.56 144 HIS B N 1
ATOM 3034 C CA . HIS B 1 144 ? -6.855 -10.773 -1.908 1 92.56 144 HIS B CA 1
ATOM 3035 C C . HIS B 1 144 ? -6.926 -11.617 -3.172 1 92.56 144 HIS B C 1
ATOM 3037 O O . HIS B 1 144 ? -6.738 -12.836 -3.117 1 92.56 144 HIS B O 1
ATOM 3043 N N . GLY B 1 145 ? -7.199 -11 -4.285 1 90.62 145 GLY B N 1
ATOM 3044 C CA . GLY B 1 145 ? -7.238 -11.711 -5.551 1 90.62 145 GLY B CA 1
ATOM 3045 C C . GLY B 1 145 ? -5.918 -12.375 -5.902 1 90.62 145 GLY B C 1
ATOM 3046 O O . GLY B 1 145 ? -5.895 -13.516 -6.375 1 90.62 145 GLY B O 1
ATOM 3047 N N . LEU B 1 146 ? -4.848 -11.664 -5.652 1 91.06 146 LEU B N 1
ATOM 3048 C CA . LEU B 1 146 ? -3.529 -12.227 -5.918 1 91.06 146 LEU B CA 1
ATOM 3049 C C . LEU B 1 146 ? -3.254 -13.422 -5.008 1 91.06 146 LEU B C 1
ATOM 3051 O O . LEU B 1 146 ? -2.682 -14.422 -5.445 1 91.06 146 LEU B O 1
ATOM 3055 N N . ARG B 1 147 ? -3.621 -13.273 -3.738 1 89.88 147 ARG B N 1
ATOM 3056 C CA . ARG B 1 147 ? -3.459 -14.391 -2.812 1 89.88 147 ARG B CA 1
ATOM 3057 C C . ARG B 1 147 ? -4.242 -15.609 -3.285 1 89.88 147 ARG B C 1
ATOM 3059 O O . ARG B 1 147 ? -3.703 -16.719 -3.33 1 89.88 147 ARG B O 1
ATOM 3066 N N . THR B 1 148 ? -5.496 -15.461 -3.631 1 87.06 148 THR B N 1
ATOM 3067 C CA . THR B 1 148 ? -6.344 -16.562 -4.082 1 87.06 148 THR B CA 1
ATOM 3068 C C . THR B 1 148 ? -5.766 -17.219 -5.332 1 87.06 148 THR B C 1
ATOM 3070 O O . THR B 1 148 ? -5.723 -18.438 -5.438 1 87.06 148 THR B O 1
ATOM 3073 N N . SER B 1 149 ? -5.293 -16.375 -6.207 1 85.62 149 SER B N 1
ATOM 3074 C CA . SER B 1 149 ? -4.691 -16.906 -7.426 1 85.62 149 SER B CA 1
ATOM 3075 C C . SER B 1 149 ? -3.436 -17.719 -7.121 1 85.62 149 SER B C 1
ATOM 3077 O O . SER B 1 149 ? -3.205 -18.766 -7.727 1 85.62 149 SER B O 1
ATOM 3079 N N . TYR B 1 150 ? -2.604 -17.219 -6.258 1 87.38 150 TYR B N 1
ATOM 3080 C CA . TYR B 1 150 ? -1.373 -17.906 -5.859 1 87.38 150 TYR B CA 1
ATOM 3081 C C . TYR B 1 150 ? -1.66 -19.312 -5.387 1 87.38 150 TYR B C 1
ATOM 3083 O O . TYR B 1 150 ? -1.038 -20.281 -5.859 1 87.38 150 TYR B O 1
ATOM 3091 N N . TYR B 1 151 ? -2.615 -19.516 -4.566 1 83.38 151 TYR B N 1
ATOM 3092 C CA . TYR B 1 151 ? -2.904 -20.828 -4.008 1 83.38 151 TYR B CA 1
ATOM 3093 C C . TYR B 1 151 ? -3.65 -21.688 -5.012 1 83.38 151 TYR B C 1
ATOM 3095 O O . TYR B 1 151 ? -3.469 -22.906 -5.043 1 83.38 151 TYR B O 1
ATOM 3103 N N . ASP B 1 152 ? -4.469 -21.047 -5.801 1 81.56 152 ASP B N 1
ATOM 3104 C CA . ASP B 1 152 ? -5.133 -21.781 -6.867 1 81.56 152 ASP B CA 1
ATOM 3105 C C . ASP B 1 152 ? -4.117 -22.391 -7.836 1 81.56 152 ASP B C 1
ATOM 3107 O O . ASP B 1 152 ? -4.242 -23.547 -8.242 1 81.56 152 ASP B O 1
ATOM 3111 N N . LEU B 1 153 ? -3.139 -21.641 -8.195 1 82.69 153 LEU B N 1
ATOM 3112 C CA . LEU B 1 153 ? -2.107 -22.109 -9.117 1 82.69 153 LEU B CA 1
ATOM 3113 C C . LEU B 1 153 ? -1.304 -23.25 -8.508 1 82.69 153 LEU B C 1
ATOM 3115 O O . LEU B 1 153 ? -0.98 -24.219 -9.195 1 82.69 153 LEU B O 1
ATOM 3119 N N . HIS B 1 154 ? -1.021 -23.141 -7.246 1 81.25 154 HIS B N 1
ATOM 3120 C CA . HIS B 1 15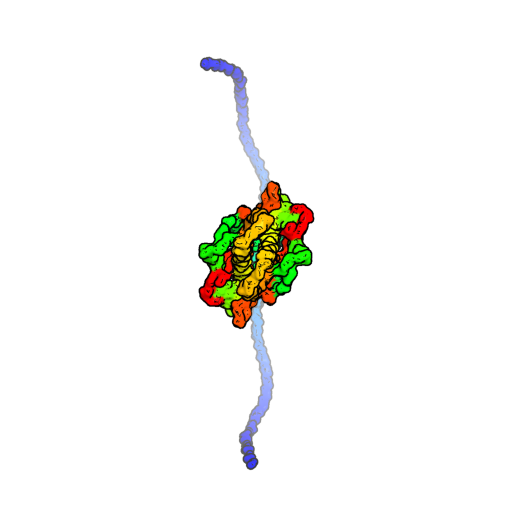4 ? -0.332 -24.234 -6.566 1 81.25 154 HIS B CA 1
ATOM 3121 C C . HIS B 1 154 ? -1.178 -25.5 -6.562 1 81.25 154 HIS B C 1
ATOM 3123 O O . HIS B 1 154 ? -0.651 -26.609 -6.73 1 81.25 154 HIS B O 1
ATOM 3129 N N . TYR B 1 155 ? -2.436 -25.344 -6.352 1 75.19 155 TYR B N 1
ATOM 3130 C CA . TYR B 1 155 ? -3.344 -26.484 -6.387 1 75.19 155 TYR B CA 1
ATOM 3131 C C . TYR B 1 155 ? -3.348 -27.141 -7.766 1 75.19 155 TYR B C 1
ATOM 3133 O O . TYR B 1 155 ? -3.322 -28.375 -7.875 1 75.19 155 TYR B O 1
ATOM 3141 N N . GLN B 1 156 ? -3.336 -26.359 -8.766 1 75.62 156 GLN B N 1
ATOM 3142 C CA . GLN B 1 156 ? -3.346 -26.875 -10.133 1 75.62 156 GLN B CA 1
ATOM 3143 C C . GLN B 1 156 ? -2.062 -27.641 -10.438 1 75.62 156 GLN B C 1
ATOM 3145 O O . GLN B 1 156 ? -2.1 -28.672 -11.094 1 75.62 156 GLN B O 1
ATOM 3150 N N . ILE B 1 157 ? -1.001 -27.156 -9.984 1 75.75 157 ILE B N 1
ATOM 3151 C CA . ILE B 1 157 ? 0.276 -27.828 -10.188 1 75.75 157 ILE B CA 1
ATOM 3152 C C . ILE B 1 157 ? 0.264 -29.188 -9.461 1 75.75 157 ILE B C 1
ATOM 3154 O O . ILE B 1 157 ? 0.696 -30.188 -10.016 1 75.75 157 ILE B O 1
ATOM 3158 N N . ALA B 1 158 ? -0.206 -29.188 -8.281 1 70.19 158 ALA B N 1
ATOM 3159 C CA . ALA B 1 158 ? -0.272 -30.406 -7.5 1 70.19 158 ALA B CA 1
ATOM 3160 C C . ALA B 1 158 ? -1.167 -31.453 -8.18 1 70.19 158 ALA B C 1
ATOM 3162 O O . ALA B 1 158 ? -0.843 -32.625 -8.203 1 70.19 158 ALA B O 1
ATOM 3163 N N . ARG B 1 159 ? -2.188 -31.031 -8.719 1 70 159 ARG B N 1
ATOM 3164 C CA . ARG B 1 159 ? -3.119 -31.906 -9.414 1 70 159 ARG B CA 1
ATOM 3165 C C . ARG B 1 159 ? -2.504 -32.469 -10.703 1 70 159 ARG B C 1
ATOM 3167 O O . ARG B 1 159 ? -2.684 -33.625 -11.031 1 70 159 ARG B O 1
ATOM 3174 N N . ALA B 1 160 ? -1.811 -31.594 -11.297 1 65.5 160 ALA B N 1
ATOM 3175 C CA . ALA B 1 160 ? -1.165 -32 -12.539 1 65.5 160 ALA B CA 1
ATOM 3176 C C . ALA B 1 160 ? -0.008 -32.969 -12.266 1 65.5 160 ALA B C 1
ATOM 3178 O O . ALA B 1 160 ? 0.279 -33.844 -13.07 1 65.5 160 ALA B O 1
ATOM 3179 N N . ALA B 1 161 ? 0.839 -32.562 -11.156 1 58.34 161 ALA B N 1
ATOM 3180 C CA . ALA B 1 161 ? 1.962 -33.406 -10.781 1 58.34 161 ALA B CA 1
ATOM 3181 C C . ALA B 1 161 ? 1.485 -34.812 -10.398 1 58.34 161 ALA B C 1
ATOM 3183 O O . ALA B 1 161 ? 2.271 -35.75 -10.391 1 58.34 161 ALA B O 1
ATOM 3184 N N . GLY B 1 162 ? 0.46 -35 -9.719 1 55.47 162 GLY B N 1
ATOM 3185 C CA . GLY B 1 162 ? -0.002 -36.375 -9.633 1 55.47 162 GLY B CA 1
ATOM 3186 C C . GLY B 1 162 ? 0.031 -37.094 -10.961 1 55.47 162 GLY B C 1
ATOM 3187 O O . GLY B 1 162 ? -0.485 -38.219 -11.086 1 55.47 162 GLY B O 1
ATOM 3188 N N . ALA B 1 163 ? 0.428 -36.531 -12.047 1 46.91 163 ALA B N 1
ATOM 3189 C CA . ALA B 1 163 ? 1.451 -37.062 -12.938 1 46.91 163 ALA B CA 1
ATOM 3190 C C . ALA B 1 163 ? 2.82 -37.062 -12.266 1 46.91 163 ALA B C 1
ATOM 3192 O O . ALA B 1 163 ? 3.053 -36.312 -11.32 1 46.91 163 ALA B O 1
ATOM 3193 N N . PRO B 1 164 ? 3.945 -38 -12.352 1 42.62 164 PRO B N 1
ATOM 3194 C CA . PRO B 1 164 ? 5.16 -38.062 -11.531 1 42.62 164 PRO B CA 1
ATOM 3195 C C . PRO B 1 164 ? 5.801 -36.688 -11.328 1 42.62 164 PRO B C 1
ATOM 3197 O O . PRO B 1 164 ? 5.914 -35.906 -12.281 1 42.62 164 PRO B O 1
ATOM 3200 N N . ILE B 1 165 ? 5.773 -36.156 -10.344 1 41.59 165 ILE B N 1
ATOM 3201 C CA . ILE B 1 165 ? 6.398 -34.875 -10.008 1 41.59 165 ILE B CA 1
ATOM 3202 C C . ILE B 1 165 ? 7.875 -34.938 -10.398 1 41.59 165 ILE B C 1
ATOM 3204 O O . ILE B 1 165 ? 8.609 -35.844 -9.992 1 41.59 165 ILE B O 1
ATOM 3208 N N . ASP B 1 166 ? 8.328 -34.375 -11.391 1 36.38 166 ASP B N 1
ATOM 3209 C CA . ASP B 1 166 ? 9.766 -34.312 -11.656 1 36.38 166 ASP B CA 1
ATOM 3210 C C . ASP B 1 166 ? 10.531 -33.875 -10.414 1 36.38 166 ASP B C 1
ATOM 3212 O O . ASP B 1 166 ? 10.141 -32.938 -9.742 1 36.38 166 ASP B O 1
ATOM 3216 N N . PRO B 1 167 ? 11.445 -34.75 -9.875 1 36.44 167 PRO B N 1
ATOM 3217 C CA . PRO B 1 167 ? 12.25 -34.531 -8.672 1 36.44 167 PRO B CA 1
ATOM 3218 C C . PRO B 1 167 ? 12.805 -33.125 -8.57 1 36.44 167 PRO B C 1
ATOM 3220 O O . PRO B 1 167 ? 13.008 -32.594 -7.469 1 36.44 167 PRO B O 1
ATOM 3223 N N . PHE B 1 168 ? 13.211 -32.562 -9.68 1 31.33 168 PHE B N 1
ATOM 3224 C CA . PHE B 1 168 ? 13.844 -31.234 -9.672 1 31.33 168 PHE B CA 1
ATOM 3225 C C . PHE B 1 168 ? 12.852 -30.156 -9.273 1 31.33 168 PHE B C 1
ATOM 3227 O O . PHE B 1 168 ? 13.195 -29.219 -8.547 1 31.33 168 PHE B O 1
ATOM 3234 N N . LEU B 1 169 ? 11.773 -30.312 -9.789 1 36.16 169 LEU B N 1
ATOM 3235 C CA . LEU B 1 169 ? 10.766 -29.344 -9.359 1 36.16 169 LEU B CA 1
ATOM 3236 C C . LEU B 1 169 ? 10.383 -29.562 -7.898 1 36.16 169 LEU B C 1
ATOM 3238 O O . LEU B 1 169 ? 9.914 -28.641 -7.23 1 36.16 169 LEU B O 1
ATOM 3242 N N . GLU B 1 170 ? 10.508 -30.797 -7.402 1 35.69 170 GLU B N 1
ATOM 3243 C CA . GLU B 1 170 ? 10.438 -31.078 -5.973 1 35.69 170 GLU B CA 1
ATOM 3244 C C . GLU B 1 170 ? 11.492 -30.297 -5.199 1 35.69 170 GLU B C 1
ATOM 3246 O O . GLU B 1 170 ? 11.219 -29.766 -4.121 1 35.69 170 GLU B O 1
ATOM 3251 N N . GLN B 1 171 ? 12.68 -30.438 -5.621 1 34.56 171 GLN B N 1
ATOM 3252 C CA . GLN B 1 171 ? 13.781 -29.734 -4.977 1 34.56 171 GLN B CA 1
ATOM 3253 C C . GLN B 1 171 ? 13.586 -28.219 -5.066 1 34.56 171 GLN B C 1
ATOM 3255 O O . GLN B 1 171 ? 13.875 -27.5 -4.113 1 34.56 171 GLN B O 1
ATOM 3260 N N . LYS B 1 172 ? 13.273 -27.672 -6.219 1 34.97 172 LYS B N 1
ATOM 3261 C CA . LYS B 1 172 ? 13.023 -26.25 -6.336 1 34.97 172 LYS B CA 1
ATOM 3262 C C . LYS B 1 172 ? 11.703 -25.859 -5.68 1 34.97 172 LYS B C 1
ATOM 3264 O O . LYS B 1 172 ? 11.547 -24.75 -5.184 1 34.97 172 LYS B O 1
ATOM 3269 N N . ALA B 1 173 ? 10.719 -26.672 -5.637 1 37.97 173 ALA B N 1
ATOM 3270 C CA . ALA B 1 173 ? 9.555 -26.578 -4.754 1 37.97 173 ALA B CA 1
ATOM 3271 C C . ALA B 1 173 ? 9.977 -26.641 -3.287 1 37.97 173 ALA B C 1
ATOM 3273 O O . ALA B 1 173 ? 9.359 -26 -2.43 1 37.97 173 ALA B O 1
ATOM 3274 N N . ALA B 1 174 ? 10.898 -27.484 -2.953 1 34.84 174 ALA B N 1
ATOM 3275 C CA . ALA B 1 174 ? 11.586 -27.484 -1.664 1 34.84 174 ALA B CA 1
ATOM 3276 C C . ALA B 1 174 ? 12.32 -26.156 -1.432 1 34.84 174 ALA B C 1
ATOM 3278 O O . ALA B 1 174 ? 12.383 -25.672 -0.303 1 34.84 174 ALA B O 1
ATOM 3279 N N . HIS B 1 175 ? 13.031 -25.688 -2.334 1 33.31 175 HIS B N 1
ATOM 3280 C CA . HIS B 1 175 ? 13.641 -24.359 -2.322 1 33.31 175 HIS B CA 1
ATOM 3281 C C . HIS B 1 175 ? 12.594 -23.266 -2.547 1 33.31 175 HIS B C 1
ATOM 3283 O O . HIS B 1 175 ? 12.883 -22.078 -2.367 1 33.31 175 HIS B O 1
ATOM 3289 N N . THR B 1 176 ? 11.406 -23.547 -3.139 1 35.62 176 THR B N 1
ATOM 3290 C CA . THR B 1 176 ? 10.164 -22.797 -3.271 1 35.62 176 THR B CA 1
ATOM 3291 C C . THR B 1 176 ? 9.469 -22.656 -1.92 1 35.62 176 THR B C 1
ATOM 3293 O O . THR B 1 176 ? 8.508 -21.906 -1.786 1 35.62 176 THR B O 1
ATOM 3296 N N . HIS B 1 177 ? 9.664 -23.562 -1.067 1 37.78 177 HIS B N 1
ATOM 3297 C CA . HIS B 1 177 ? 9.211 -23.438 0.312 1 37.78 177 HIS B CA 1
ATOM 3298 C C . HIS B 1 177 ? 9.625 -22.078 0.898 1 37.78 177 HIS B C 1
ATOM 3300 O O . HIS B 1 177 ? 8.844 -21.453 1.615 1 37.78 177 HIS B O 1
ATOM 3306 N N . ILE B 1 178 ? 10.867 -21.875 0.757 1 38.5 178 ILE B N 1
ATOM 3307 C CA . ILE B 1 178 ? 11.336 -20.562 1.216 1 38.5 178 ILE B CA 1
ATOM 3308 C C . ILE B 1 178 ? 10.586 -19.469 0.477 1 38.5 178 ILE B C 1
ATOM 3310 O O . ILE B 1 178 ? 10.188 -18.469 1.081 1 38.5 178 ILE B O 1
ATOM 3314 N N . GLU B 1 179 ? 10.398 -19.828 -0.911 1 48 179 GLU B N 1
ATOM 3315 C CA . GLU B 1 179 ? 9.688 -18.859 -1.726 1 48 179 GLU B CA 1
ATOM 3316 C C . GLU B 1 179 ? 8.234 -18.703 -1.266 1 48 179 GLU B C 1
ATOM 3318 O O . GLU B 1 179 ? 7.715 -17.594 -1.198 1 48 179 GLU B O 1
ATOM 3323 N N . THR B 1 180 ? 7.746 -20.016 -0.783 1 53.22 180 THR B N 1
ATOM 3324 C CA . THR B 1 180 ? 6.359 -19.969 -0.325 1 53.22 180 THR B CA 1
ATOM 3325 C C . THR B 1 180 ? 6.25 -19.172 0.977 1 53.22 180 THR B C 1
ATOM 3327 O O . THR B 1 180 ? 5.324 -18.375 1.152 1 53.22 180 THR B O 1
ATOM 3330 N N . ALA B 1 181 ? 7.367 -19.312 1.705 1 56.12 181 ALA B N 1
ATOM 3331 C CA . ALA B 1 181 ? 7.309 -18.578 2.971 1 56.12 181 ALA B CA 1
ATOM 3332 C C . ALA B 1 181 ? 7.414 -17.078 2.742 1 56.12 181 ALA B C 1
ATOM 3334 O O . ALA B 1 181 ? 6.715 -16.297 3.393 1 56.12 181 ALA B O 1
ATOM 3335 N N . HIS B 1 182 ? 8.211 -16.922 1.73 1 64.75 182 HIS B N 1
ATOM 3336 C CA . HIS B 1 182 ? 8.391 -15.5 1.45 1 64.75 182 HIS B CA 1
ATOM 3337 C C . HIS B 1 182 ? 7.125 -14.898 0.847 1 64.75 182 HIS B C 1
ATOM 3339 O O . HIS B 1 182 ? 6.695 -13.812 1.248 1 64.75 182 HIS B O 1
ATOM 3345 N N . GLN B 1 183 ? 6.52 -15.719 0.134 1 79.5 183 GLN B N 1
ATOM 3346 C CA . GLN B 1 183 ? 5.312 -15.18 -0.488 1 79.5 183 GLN B CA 1
ATOM 3347 C C . GLN B 1 183 ? 4.172 -15.078 0.522 1 79.5 183 GLN B C 1
ATOM 3349 O O . GLN B 1 183 ? 3.4 -14.117 0.5 1 79.5 183 GLN B O 1
ATOM 3354 N N . LYS B 1 184 ? 4.227 -16.062 1.444 1 85.5 184 LYS B N 1
ATOM 3355 C CA . LYS B 1 184 ? 3.217 -16.016 2.496 1 85.5 184 LYS B CA 1
ATOM 3356 C C . LYS B 1 184 ? 3.398 -14.789 3.379 1 85.5 184 LYS B C 1
ATOM 3358 O O . LYS B 1 184 ? 2.424 -14.117 3.723 1 85.5 184 LYS B O 1
ATOM 3363 N N . HIS B 1 185 ? 4.559 -14.5 3.615 1 91.94 185 HIS B N 1
ATOM 3364 C CA . HIS B 1 185 ? 4.902 -13.297 4.363 1 91.94 185 HIS B CA 1
ATOM 3365 C C . HIS B 1 185 ? 4.383 -12.047 3.668 1 91.94 185 HIS B C 1
ATOM 3367 O O . HIS B 1 185 ? 3.883 -11.125 4.32 1 91.94 185 HIS B O 1
ATOM 3373 N N . CYS B 1 186 ? 4.473 -12.023 2.391 1 95.62 186 CYS B N 1
ATOM 3374 C CA . CYS B 1 186 ? 4.156 -10.828 1.609 1 95.62 186 CYS B CA 1
ATOM 3375 C C . CYS B 1 186 ? 2.666 -10.523 1.663 1 95.62 186 CYS B C 1
ATOM 3377 O O . CYS B 1 186 ? 2.27 -9.352 1.689 1 95.62 186 CYS B O 1
ATOM 3379 N N . PHE B 1 187 ? 1.816 -11.555 1.727 1 96 187 PHE B N 1
ATOM 3380 C CA . PHE B 1 187 ? 0.379 -11.305 1.745 1 96 187 PHE B CA 1
ATOM 3381 C C . PHE B 1 187 ? -0.032 -10.602 3.031 1 96 187 PHE B C 1
ATOM 3383 O O . PHE B 1 187 ? -0.769 -9.609 2.994 1 96 187 PHE B O 1
ATOM 3390 N N . ASP B 1 188 ? 0.455 -11.109 4.125 1 97.5 188 ASP B N 1
ATOM 3391 C CA . ASP B 1 188 ? 0.107 -10.492 5.402 1 97.5 188 ASP B CA 1
ATOM 3392 C C . ASP B 1 188 ? 0.786 -9.133 5.555 1 97.5 188 ASP B C 1
ATOM 3394 O O . ASP B 1 188 ? 0.172 -8.18 6.039 1 97.5 188 ASP B O 1
ATOM 3398 N N . TYR B 1 189 ? 2.002 -9.031 5.176 1 97.81 189 TYR B N 1
ATOM 3399 C CA . TYR B 1 189 ? 2.766 -7.801 5.305 1 97.81 189 TYR B CA 1
ATOM 3400 C C . TYR B 1 189 ? 2.148 -6.688 4.469 1 97.81 189 TYR B C 1
ATOM 3402 O O . TYR B 1 189 ? 1.938 -5.574 4.961 1 97.81 189 TYR B O 1
ATOM 3410 N N . LEU B 1 190 ? 1.798 -6.949 3.18 1 98.44 190 LEU B N 1
ATOM 3411 C CA . LEU B 1 190 ? 1.209 -5.945 2.299 1 98.44 190 LEU B CA 1
ATOM 3412 C C . LEU B 1 190 ? -0.195 -5.57 2.762 1 98.44 190 LEU B C 1
ATOM 3414 O O . LEU B 1 190 ? -0.616 -4.422 2.621 1 98.44 190 LEU B O 1
ATOM 3418 N N . ARG B 1 191 ? -0.95 -6.574 3.299 1 98.5 191 ARG B N 1
ATOM 3419 C CA . ARG B 1 191 ? -2.248 -6.262 3.887 1 98.5 191 ARG B CA 1
ATOM 3420 C C . ARG B 1 191 ? -2.115 -5.203 4.977 1 98.5 191 ARG B C 1
ATOM 3422 O O . ARG B 1 191 ? -2.857 -4.219 4.984 1 98.5 191 ARG B O 1
ATOM 3429 N N . ARG B 1 192 ? -1.172 -5.422 5.852 1 98.25 192 ARG B N 1
ATOM 3430 C CA . ARG B 1 192 ? -0.949 -4.477 6.938 1 98.25 192 ARG B CA 1
ATOM 3431 C C . ARG B 1 192 ? -0.496 -3.123 6.402 1 98.25 192 ARG B C 1
ATOM 3433 O O . ARG B 1 192 ? -0.9 -2.078 6.918 1 98.25 192 ARG B O 1
ATOM 3440 N N . ALA B 1 193 ? 0.339 -3.131 5.375 1 98.44 193 ALA B N 1
ATOM 3441 C CA . ALA B 1 193 ? 0.831 -1.889 4.785 1 98.44 193 ALA B CA 1
ATOM 3442 C C . ALA B 1 193 ? -0.311 -1.086 4.168 1 98.44 193 ALA B C 1
ATOM 3444 O O . ALA B 1 193 ? -0.387 0.133 4.344 1 98.44 193 ALA B O 1
ATOM 3445 N N . ILE B 1 194 ? -1.212 -1.741 3.432 1 98.56 194 ILE B N 1
ATOM 3446 C CA . ILE B 1 194 ? -2.365 -1.108 2.801 1 98.56 194 ILE B CA 1
ATOM 3447 C C . ILE B 1 194 ? -3.273 -0.507 3.871 1 98.56 194 ILE B C 1
ATOM 3449 O O . ILE B 1 194 ? -3.719 0.636 3.744 1 98.56 194 ILE B O 1
ATOM 3453 N N . MET B 1 195 ? -3.48 -1.264 4.961 1 98.19 195 MET B N 1
ATOM 3454 C CA . MET B 1 195 ? -4.324 -0.794 6.055 1 98.19 195 MET B CA 1
ATOM 3455 C C . MET B 1 195 ? -3.678 0.383 6.777 1 98.19 195 MET B C 1
ATOM 3457 O O . MET B 1 195 ? -4.367 1.32 7.188 1 98.19 195 MET B O 1
ATOM 3461 N N . CYS B 1 196 ? -2.363 0.348 6.934 1 97.69 196 CYS B N 1
ATOM 3462 C CA . CYS B 1 196 ? -1.628 1.419 7.594 1 97.69 196 CYS B CA 1
ATOM 3463 C C . CYS B 1 196 ? -1.706 2.711 6.793 1 97.69 196 CYS B C 1
ATOM 3465 O O . CYS B 1 196 ? -1.874 3.793 7.359 1 97.69 196 CYS B O 1
ATOM 3467 N N . ALA B 1 197 ? -1.55 2.627 5.496 1 96.81 197 ALA B N 1
ATOM 3468 C CA . ALA B 1 197 ? -1.627 3.799 4.629 1 96.81 197 ALA B CA 1
ATOM 3469 C C . ALA B 1 197 ? -3.049 4.352 4.582 1 96.81 197 ALA B C 1
ATOM 3471 O O . ALA B 1 197 ? -3.244 5.57 4.531 1 96.81 197 ALA B O 1
ATOM 3472 N N . ALA B 1 198 ? -4.035 3.428 4.547 1 97.25 198 ALA B N 1
ATOM 3473 C CA . ALA B 1 198 ? -5.453 3.775 4.516 1 97.25 198 ALA B CA 1
ATOM 3474 C C . ALA B 1 198 ? -5.734 4.84 3.461 1 97.25 198 ALA B C 1
ATOM 3476 O O . ALA B 1 198 ? -6.289 5.898 3.77 1 97.25 198 ALA B O 1
ATOM 3477 N N . ASP B 1 199 ? -5.434 4.551 2.207 1 96.75 199 ASP B N 1
ATOM 3478 C CA . ASP B 1 199 ? -5.535 5.469 1.077 1 96.75 199 ASP B CA 1
ATOM 3479 C C . ASP B 1 199 ? -6.984 5.891 0.841 1 96.75 199 ASP B C 1
ATOM 3481 O O . ASP B 1 199 ? -7.812 5.074 0.43 1 96.75 199 ASP B O 1
ATOM 3485 N N . THR B 1 200 ? -7.266 7.184 0.978 1 95.31 200 THR B N 1
ATOM 3486 C CA . THR B 1 200 ? -8.633 7.672 0.881 1 95.31 200 THR B CA 1
ATOM 3487 C C . THR B 1 200 ? -8.867 8.367 -0.458 1 95.31 200 THR B C 1
ATOM 3489 O O . THR B 1 200 ? -9.867 9.07 -0.632 1 95.31 200 THR B O 1
ATOM 3492 N N . ASN B 1 201 ? -7.926 8.266 -1.381 1 95.31 201 ASN B N 1
ATOM 3493 C CA . ASN B 1 201 ? -8.219 8.742 -2.73 1 95.31 201 ASN B CA 1
ATOM 3494 C C . ASN B 1 201 ? -9.477 8.086 -3.291 1 95.31 201 ASN B C 1
ATOM 3496 O O . ASN B 1 201 ? -9.758 6.922 -3.006 1 95.31 201 ASN B O 1
ATOM 3500 N N . LEU B 1 202 ? -10.164 8.852 -4.074 1 93.25 202 LEU B N 1
ATOM 3501 C CA . LEU B 1 202 ? -11.406 8.344 -4.66 1 93.25 202 LEU B CA 1
ATOM 3502 C C . LEU B 1 202 ? -11.203 7.984 -6.129 1 93.25 202 LEU B C 1
ATOM 3504 O O . LEU B 1 202 ? -10.508 8.703 -6.855 1 93.25 202 LEU B O 1
ATOM 3508 N N . GLU B 1 203 ? -11.828 6.867 -6.512 1 95.12 203 GLU B N 1
ATOM 3509 C CA . GLU B 1 203 ? -11.695 6.363 -7.875 1 95.12 203 GLU B CA 1
ATOM 3510 C C . GLU B 1 203 ? -13.023 6.402 -8.617 1 95.12 203 GLU B C 1
ATOM 3512 O O . GLU B 1 203 ? -14.078 6.156 -8.023 1 95.12 203 GLU B O 1
ATOM 3517 N N . TYR B 1 204 ? -12.859 6.605 -9.875 1 93.31 204 TYR B N 1
ATOM 3518 C CA . TYR B 1 204 ? -14.039 6.59 -10.734 1 93.31 204 TYR B CA 1
ATOM 3519 C C . TYR B 1 204 ? -14.625 5.184 -10.82 1 93.31 204 TYR B C 1
ATOM 3521 O O . TYR B 1 204 ? -13.883 4.203 -10.938 1 93.31 204 TYR B O 1
ATOM 3529 N N . VAL B 1 205 ? -15.977 5.203 -10.742 1 93.56 205 VAL B N 1
ATOM 3530 C CA . VAL B 1 205 ? -16.719 3.963 -10.938 1 93.56 205 VAL B CA 1
ATOM 3531 C C . VAL B 1 205 ? -17.484 4.023 -12.258 1 93.56 205 VAL B C 1
ATOM 3533 O O . VAL B 1 205 ? -18.141 5.023 -12.547 1 93.56 205 VAL B O 1
ATOM 3536 N N . ASP B 1 206 ? -17.312 2.926 -13.023 1 90.31 206 ASP B N 1
ATOM 3537 C CA . ASP B 1 206 ? -18.094 2.848 -14.266 1 90.31 206 ASP B CA 1
ATOM 3538 C C . ASP B 1 206 ? -19.578 2.74 -13.977 1 90.31 206 ASP B C 1
ATOM 3540 O O . ASP B 1 206 ? -20.031 1.8 -13.312 1 90.31 206 ASP B O 1
ATOM 3544 N N . PRO B 1 207 ? -20.328 3.611 -14.508 1 86.5 207 PRO B N 1
ATOM 3545 C CA . PRO B 1 207 ? -21.75 3.613 -14.164 1 86.5 207 PRO B CA 1
ATOM 3546 C C . PRO B 1 207 ? -22.516 2.455 -14.805 1 86.5 207 PRO B C 1
ATOM 3548 O O . PRO B 1 207 ? -23.641 2.143 -14.383 1 86.5 207 PRO B O 1
ATOM 3551 N N . VAL B 1 208 ? -21.938 1.801 -15.758 1 86.56 208 VAL B N 1
ATOM 3552 C CA . VAL B 1 208 ? -22.609 0.712 -16.453 1 86.56 208 VAL B CA 1
ATOM 3553 C C . VAL B 1 208 ? -22.25 -0.62 -15.797 1 86.56 208 VAL B C 1
ATOM 3555 O O . VAL B 1 208 ? -23.141 -1.419 -15.484 1 86.56 208 VAL B O 1
ATOM 3558 N N . THR B 1 209 ? -21 -0.765 -15.43 1 83.56 209 THR B N 1
ATOM 3559 C CA . THR B 1 209 ? -20.562 -2.062 -14.938 1 83.56 209 THR B CA 1
ATOM 3560 C C . THR B 1 209 ? -20.453 -2.053 -13.414 1 83.56 209 THR B C 1
ATOM 3562 O O . THR B 1 209 ? -20.328 -3.109 -12.789 1 83.56 209 THR B O 1
ATOM 3565 N N . ASP B 1 210 ? -20.469 -0.915 -12.812 1 82.12 210 ASP B N 1
ATOM 3566 C CA . ASP B 1 210 ? -20.312 -0.739 -11.375 1 82.12 210 ASP B CA 1
ATOM 3567 C C . ASP B 1 210 ? -18.953 -1.258 -10.898 1 82.12 210 ASP B C 1
ATOM 3569 O O . ASP B 1 210 ? -18.844 -1.828 -9.812 1 82.12 210 ASP B O 1
ATOM 3573 N N . ASP B 1 211 ? -18 -1.141 -11.812 1 85.62 211 ASP B N 1
ATOM 3574 C CA . ASP B 1 211 ? -16.641 -1.56 -11.516 1 85.62 211 ASP B CA 1
ATOM 3575 C C . ASP B 1 211 ? -15.672 -0.373 -11.555 1 85.62 211 ASP B C 1
ATOM 3577 O O . ASP B 1 211 ? -16.016 0.684 -12.094 1 85.62 211 ASP B O 1
ATOM 3581 N N . THR B 1 212 ? -14.539 -0.563 -10.844 1 91.94 212 THR B N 1
ATOM 3582 C CA . THR B 1 212 ? -13.469 0.428 -10.938 1 91.94 212 THR B CA 1
ATOM 3583 C C . THR B 1 212 ? -12.156 -0.232 -11.336 1 91.94 212 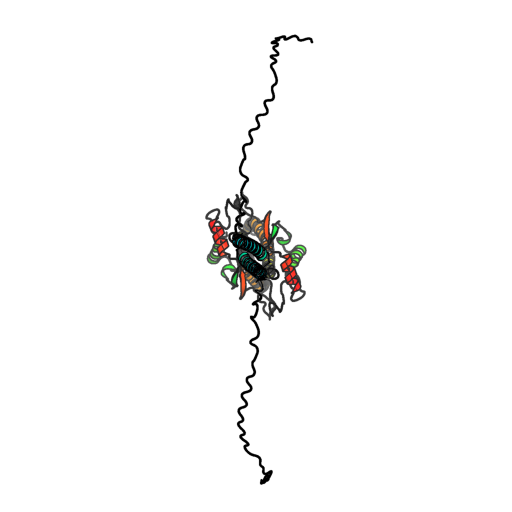THR B C 1
ATOM 3585 O O . THR B 1 212 ? -11.859 -1.351 -10.906 1 91.94 212 THR B O 1
ATOM 3588 N N . THR B 1 213 ? -11.336 0.469 -12.125 1 90.75 213 THR B N 1
ATOM 3589 C CA . THR B 1 213 ? -9.992 0.031 -12.469 1 90.75 213 THR B CA 1
ATOM 3590 C C . THR B 1 213 ? -8.953 0.828 -11.688 1 90.75 213 THR B C 1
ATOM 3592 O O . THR B 1 213 ? -7.785 0.432 -11.617 1 90.75 213 THR B O 1
ATOM 3595 N N . GLY B 1 214 ? -9.438 1.893 -11.086 1 94.25 214 GLY B N 1
ATOM 3596 C CA . GLY B 1 214 ? -8.508 2.785 -10.422 1 94.25 214 GLY B CA 1
ATOM 3597 C C . GLY B 1 214 ? -7.816 3.746 -11.367 1 94.25 214 GLY B C 1
ATOM 3598 O O . GLY B 1 214 ? -7.266 4.762 -10.945 1 94.25 214 GLY B O 1
ATOM 3599 N N . TRP B 1 215 ? -7.828 3.469 -12.688 1 96.06 215 TRP B N 1
ATOM 3600 C CA . TRP B 1 215 ? -7.129 4.285 -13.672 1 96.06 215 TRP B CA 1
ATOM 3601 C C . TRP B 1 215 ? -7.938 5.531 -14.023 1 96.06 215 TRP B C 1
ATOM 3603 O O . TRP B 1 215 ? -9.164 5.535 -13.906 1 96.06 215 TRP B O 1
ATOM 3613 N N . GLY B 1 216 ? -7.262 6.59 -14.352 1 95.31 216 GLY B N 1
ATOM 3614 C CA . GLY B 1 216 ? -7.902 7.793 -14.859 1 95.31 216 GLY B CA 1
ATOM 3615 C C . GLY B 1 216 ? -8.375 8.727 -13.758 1 95.31 216 GLY B C 1
ATOM 3616 O O . GLY B 1 216 ? -8.797 9.852 -14.031 1 95.31 216 GLY B O 1
ATOM 3617 N N . SER B 1 217 ? -8.305 8.32 -12.508 1 93.12 217 SER B N 1
ATOM 3618 C CA . SER B 1 217 ? -8.719 9.164 -11.391 1 93.12 217 SER B CA 1
ATOM 3619 C C . SER B 1 217 ? -7.559 10 -10.867 1 93.12 217 SER B C 1
ATOM 3621 O O . SER B 1 217 ? -6.43 9.516 -10.758 1 93.12 217 SER B O 1
ATOM 3623 N N . GLU B 1 218 ? -7.844 11.234 -10.602 1 92.62 218 GLU B N 1
ATOM 3624 C CA . GLU B 1 218 ? -6.836 12.07 -9.953 1 92.62 218 GLU B CA 1
ATOM 3625 C C . GLU B 1 218 ? -6.582 11.609 -8.516 1 92.62 218 GLU B C 1
ATOM 3627 O O . GLU B 1 218 ? -7.523 11.273 -7.793 1 92.62 218 GLU B O 1
ATOM 3632 N N . ARG B 1 219 ? -5.297 11.664 -8.156 1 94.94 219 ARG B N 1
ATOM 3633 C CA . ARG B 1 219 ? -4.871 11.227 -6.832 1 94.94 219 ARG B CA 1
ATOM 3634 C C . ARG B 1 219 ? -3.967 12.266 -6.176 1 94.94 219 ARG B C 1
ATOM 3636 O O . ARG B 1 219 ? -3.309 13.039 -6.867 1 94.94 219 ARG B O 1
ATOM 3643 N N . VAL B 1 220 ? -4.09 12.297 -4.867 1 93.75 220 VAL B N 1
ATOM 3644 C CA . VAL B 1 220 ? -3.107 12.992 -4.047 1 93.75 220 VAL B CA 1
ATOM 3645 C C . VAL B 1 220 ? -2.137 11.992 -3.43 1 93.75 220 VAL B C 1
ATOM 3647 O O . VAL B 1 220 ? -2.557 11.047 -2.758 1 93.75 220 VAL B O 1
ATOM 3650 N N . CYS B 1 221 ? -0.84 12.227 -3.791 1 94.94 221 CYS B N 1
ATOM 3651 C CA . CYS B 1 221 ? 0.176 11.273 -3.367 1 94.94 221 CYS B CA 1
ATOM 3652 C C . CYS B 1 221 ? 1.302 11.969 -2.613 1 94.94 221 CYS B C 1
ATOM 3654 O O . CYS B 1 221 ? 1.47 13.188 -2.723 1 94.94 221 CYS B O 1
ATOM 3656 N N . ARG B 1 222 ? 1.969 11.195 -1.786 1 93.94 222 ARG B N 1
ATOM 3657 C CA . ARG B 1 222 ? 3.271 11.617 -1.279 1 93.94 222 ARG B CA 1
ATOM 3658 C C . ARG B 1 222 ? 4.34 11.508 -2.361 1 93.94 222 ARG B C 1
ATOM 3660 O O . ARG B 1 222 ? 4.125 10.867 -3.393 1 93.94 222 ARG B O 1
ATOM 3667 N N . SER B 1 223 ? 5.453 12.203 -2.137 1 92.94 223 SER B N 1
ATOM 3668 C CA . SER B 1 223 ? 6.504 12.227 -3.15 1 92.94 223 SER B CA 1
ATOM 3669 C C . SER B 1 223 ? 7.41 11.008 -3.043 1 92.94 223 SER B C 1
ATOM 3671 O O . SER B 1 223 ? 8.352 11 -2.252 1 92.94 223 SER B O 1
ATOM 3673 N N . PHE B 1 224 ? 7.168 10.047 -3.848 1 96.44 224 PHE B N 1
ATOM 3674 C CA . PHE B 1 224 ? 8.008 8.852 -3.885 1 96.44 224 PHE B CA 1
ATOM 3675 C C . PHE B 1 224 ? 9.438 9.211 -4.25 1 96.44 224 PHE B C 1
ATOM 3677 O O . PHE B 1 224 ? 10.383 8.656 -3.684 1 96.44 224 PHE B O 1
ATOM 3684 N N . ALA B 1 225 ? 9.531 10.117 -5.184 1 94.81 225 ALA B N 1
ATOM 3685 C CA . ALA B 1 225 ? 10.859 10.547 -5.625 1 94.81 225 ALA B CA 1
ATOM 3686 C C . ALA B 1 225 ? 11.664 11.133 -4.469 1 94.81 225 ALA B C 1
ATOM 3688 O O . ALA B 1 225 ? 12.859 10.859 -4.336 1 94.81 225 ALA B O 1
ATOM 3689 N N . ASP B 1 226 ? 11.031 11.906 -3.635 1 92.75 226 ASP B N 1
ATOM 3690 C CA . ASP B 1 226 ? 11.719 12.484 -2.482 1 92.75 226 ASP B CA 1
ATOM 3691 C C . ASP B 1 226 ? 12.133 11.398 -1.492 1 92.75 226 ASP B C 1
ATOM 3693 O O . ASP B 1 226 ? 13.234 11.445 -0.94 1 92.75 226 ASP B O 1
ATOM 3697 N N . VAL B 1 227 ? 11.281 10.469 -1.285 1 94.12 227 VAL B N 1
ATOM 3698 C CA . VAL B 1 227 ? 11.586 9.383 -0.363 1 94.12 227 VAL B CA 1
ATOM 3699 C C . VAL B 1 227 ? 12.742 8.555 -0.906 1 94.12 227 VAL B C 1
ATOM 3701 O O . VAL B 1 227 ? 13.664 8.203 -0.164 1 94.12 227 VAL B O 1
ATOM 3704 N N . LYS B 1 228 ? 12.672 8.227 -2.162 1 95.62 228 LYS B N 1
ATOM 3705 C CA . LYS B 1 228 ? 13.75 7.473 -2.799 1 95.62 228 LYS B CA 1
ATOM 3706 C C . LYS B 1 228 ? 15.078 8.219 -2.701 1 95.62 228 LYS B C 1
ATOM 3708 O O . LYS B 1 228 ? 16.109 7.629 -2.35 1 95.62 228 LYS B O 1
ATOM 3713 N N . GLY B 1 229 ? 15.055 9.523 -2.998 1 93.5 229 GLY B N 1
ATOM 3714 C CA . GLY B 1 229 ? 16.25 10.336 -2.877 1 93.5 229 GLY B CA 1
ATOM 3715 C C . GLY B 1 229 ? 16.812 10.367 -1.465 1 93.5 229 GLY B C 1
ATOM 3716 O O . GLY B 1 229 ? 18.031 10.305 -1.27 1 93.5 229 GLY B O 1
ATOM 3717 N N . TRP B 1 230 ? 15.953 10.508 -0.552 1 91.44 230 TRP B N 1
ATOM 3718 C CA . TRP B 1 230 ? 16.375 10.508 0.847 1 91.44 230 TRP B CA 1
ATOM 3719 C C . TRP B 1 230 ? 17.016 9.18 1.224 1 91.44 230 TRP B C 1
ATOM 3721 O O . TRP B 1 230 ? 18.047 9.156 1.895 1 91.44 230 TRP B O 1
ATOM 3731 N N . ALA B 1 231 ? 16.391 8.047 0.816 1 93.38 231 ALA B N 1
ATOM 3732 C CA . ALA B 1 231 ? 16.953 6.727 1.093 1 93.38 231 ALA B CA 1
ATOM 3733 C C . ALA B 1 231 ? 18.328 6.562 0.451 1 93.38 231 ALA B C 1
ATOM 3735 O O . ALA B 1 231 ? 19.219 5.938 1.028 1 93.38 231 ALA B O 1
ATOM 3736 N N . GLU B 1 232 ? 18.484 7.113 -0.752 1 94.06 232 GLU B N 1
ATOM 3737 C CA . GLU B 1 232 ? 19.781 7.047 -1.431 1 94.06 232 GLU B CA 1
ATOM 3738 C C . GLU B 1 232 ? 20.844 7.84 -0.675 1 94.06 232 GLU B C 1
ATOM 3740 O O . GLU B 1 232 ? 21.984 7.406 -0.573 1 94.06 232 GLU B O 1
ATOM 3745 N N . LYS B 1 233 ? 20.469 8.961 -0.196 1 90.25 233 LYS B N 1
ATOM 3746 C CA . LYS B 1 233 ? 21.391 9.805 0.561 1 90.25 233 LYS B CA 1
ATOM 3747 C C . LYS B 1 233 ? 21.953 9.062 1.775 1 90.25 233 LYS B C 1
ATOM 3749 O O . LYS B 1 233 ? 23.109 9.25 2.145 1 90.25 233 LYS B O 1
ATOM 3754 N N . TRP B 1 234 ? 21.172 8.227 2.354 1 90.25 234 TRP B N 1
ATOM 3755 C CA . TRP B 1 234 ? 21.562 7.566 3.594 1 90.25 234 TRP B CA 1
ATOM 3756 C C . TRP B 1 234 ? 21.75 6.066 3.379 1 90.25 234 TRP B C 1
ATOM 3758 O O . TRP B 1 234 ? 21.688 5.285 4.328 1 90.25 234 TRP B O 1
ATOM 3768 N N . ALA B 1 235 ? 22 5.703 2.137 1 92.88 235 ALA B N 1
ATOM 3769 C CA . ALA B 1 235 ? 22.062 4.297 1.743 1 92.88 235 ALA B CA 1
ATOM 3770 C C . ALA B 1 235 ? 23.141 3.559 2.539 1 92.88 235 ALA B C 1
ATOM 3772 O O . ALA B 1 235 ? 24.234 4.086 2.76 1 92.88 235 ALA B O 1
ATOM 3773 N N . ASN B 1 236 ? 22.719 2.406 3.023 1 90.38 236 ASN B N 1
ATOM 3774 C CA . ASN B 1 236 ? 23.703 1.472 3.58 1 90.38 236 ASN B CA 1
ATOM 3775 C C . ASN B 1 236 ? 24.203 0.496 2.523 1 90.38 236 ASN B C 1
ATOM 3777 O O . ASN B 1 236 ? 23.719 -0.626 2.418 1 90.38 236 ASN B O 1
ATOM 3781 N N . GLY B 1 237 ? 25.188 0.876 1.698 1 87.75 237 GLY B N 1
ATOM 3782 C CA . GLY B 1 237 ? 25.734 0.062 0.623 1 87.75 237 GLY B CA 1
ATOM 3783 C C . GLY B 1 237 ? 25.453 0.631 -0.756 1 87.75 237 GLY B C 1
ATOM 3784 O O . GLY B 1 237 ? 24.828 1.693 -0.882 1 87.75 237 GLY B O 1
ATOM 3785 N N . THR B 1 238 ? 25.922 -0.093 -1.847 1 88.44 238 THR B N 1
ATOM 3786 C CA . THR B 1 238 ? 25.797 0.412 -3.211 1 88.44 238 THR B CA 1
ATOM 3787 C C . THR B 1 238 ? 24.969 -0.534 -4.066 1 88.44 238 THR B C 1
ATOM 3789 O O . THR B 1 238 ? 24.859 -0.343 -5.281 1 88.44 238 THR B O 1
ATOM 3792 N N . GLY B 1 239 ? 24.422 -1.519 -3.387 1 88.88 239 GLY B N 1
ATOM 3793 C CA . GLY B 1 239 ? 23.625 -2.467 -4.141 1 88.88 239 GLY B CA 1
ATOM 3794 C C . GLY B 1 239 ? 22.375 -1.848 -4.746 1 88.88 239 GLY B C 1
ATOM 3795 O O . GLY B 1 239 ? 21.828 -0.896 -4.195 1 88.88 239 GLY B O 1
ATOM 3796 N N . GLY B 1 240 ? 22.047 -2.402 -5.996 1 87.69 240 GLY B N 1
ATOM 3797 C CA . GLY B 1 240 ? 20.828 -1.976 -6.652 1 87.69 240 GLY B CA 1
ATOM 3798 C C . GLY B 1 240 ? 19.953 -3.133 -7.105 1 87.69 240 GLY B C 1
ATOM 3799 O O . GLY B 1 240 ? 20.281 -4.293 -6.84 1 87.69 240 GLY B O 1
ATOM 3800 N N . GLY B 1 241 ? 18.828 -2.77 -7.605 1 87.06 241 GLY B N 1
ATOM 3801 C CA . GLY B 1 241 ? 17.938 -3.799 -8.117 1 87.06 241 GLY B CA 1
ATOM 3802 C C . GLY B 1 241 ? 16.953 -4.293 -7.086 1 87.06 241 GLY B C 1
ATOM 3803 O O . GLY B 1 241 ? 17.078 -3.988 -5.898 1 87.06 241 GLY B O 1
ATOM 3804 N N . ILE B 1 242 ? 15.961 -5.02 -7.516 1 88.06 242 ILE B N 1
ATOM 3805 C CA . ILE B 1 242 ? 14.852 -5.398 -6.641 1 88.06 242 ILE B CA 1
ATOM 3806 C C . ILE B 1 242 ? 14.969 -6.871 -6.266 1 88.06 242 ILE B C 1
ATOM 3808 O O . ILE B 1 242 ? 14.273 -7.348 -5.367 1 88.06 242 ILE B O 1
ATOM 3812 N N . ALA B 1 243 ? 15.812 -7.691 -7.016 1 74.5 243 ALA B N 1
ATOM 3813 C CA . ALA B 1 243 ? 16 -9.117 -6.754 1 74.5 243 ALA B CA 1
ATOM 3814 C C . ALA B 1 243 ? 17.391 -9.391 -6.203 1 74.5 243 ALA B C 1
ATOM 3816 O O . ALA B 1 243 ? 18.344 -8.672 -6.512 1 74.5 243 ALA B O 1
#

Radius of gyration: 46.82 Å; Cα contacts (8 Å, |Δi|>4): 609; chains: 2; bounding box: 113×142×128 Å

pLDDT: mean 70.85, std 27.09, range [15.66, 98.56]

Foldseek 3Di:
DDDDDDDDDDDDDDDDDDDDDDPPPPPVPPPDDDPDPPPPPPPCPVVVVVVVVVVVVVVVVVVVVVVVVVVVPPPVCPPCVLVDDDDDDDDDDDDDLLQLDADDPSSVVVLVVVADVVQQWDDDCVVPNDIWGFVLSVQSVVLVVVSNVVVVVVVVVVVVVVVPPPVVVVVVVVVCVVVSVVSSVVRRVVNVVSVSNRGGFIFDADPVPRDTPRPPGDGDDRDPVVNVVVCVVVPPDDDDDDD/DDDDDDDDDDDDDDDDDDPDDDDDPPPPPPPPPDDDPPPPPPPCPVVVVVVVVVVVVVVVVVVVVVVVVVVVPPPVCPPCVLVDDDDDDDDDDDDDLLQLDADDPSSVVVLVVVADDVQQWDDDCVVDNDIWGFVLSVQSVVLVVVSNVVVVVVVVVVVVCVVPNPVVVVVVVVVCVVVSVVSSVVRRVVNVVSVSNRGGFIFDADPVPRDTPRPPGDGDDRDPVVNVVVCVVVPPDDDDDDD